Protein AF-0000000067431151 (afdb_homodimer)

pLDDT: mean 71.44, std 27.82, range [22.16, 98.06]

Secondary structure (DSSP, 8-state):
----------------------------------------GGG------S---TTEEEEEETTEEEEEE--SSSTTPPP-TTPEEE--GGGG-S-TTS--PPP---GGG-SHHHHHHT-S-GGGSHHHHS---GGG-SSHHHHHHHHHT--EETTTEEPPPHHHHHHHHS-EE-TTT--EE--SSS-SS-HHHHHHHHHHHHHHHHHHHHHHTT--HHHHHHHHHHHHTT--HHHHHHHHHHHHHHHHHTS------------------/---------------------------------PPP----GGG------TT--TTEEEEEETTEEEEEE--SSSTTPPP-TTPEEE--GGGG-S-TTS--PPP---GGG-SHHHHHHH-S-GGGSHHHHS---GGG-SSHHHHHHHHHT--EETTTEEPPPHHHHHHHHS-EE-TTT--EE--SSS-SS-HHHHHHHHHHHHHHHHHHHHHHTT--HHHHHHHHHHHHTT--HHHHHHHHHHHHHHHHHTS------------------

Solvent-accessible surface area (backbone atoms only — not comparable to full-atom values): 32347 Å² total; per-residue (Å²): 136,86,78,80,81,78,78,81,77,80,80,80,76,80,78,78,80,76,74,80,72,76,73,68,81,76,69,79,75,72,74,71,74,70,69,76,82,77,76,69,76,66,78,66,64,78,72,84,67,74,75,50,26,94,40,56,44,80,44,79,52,99,90,40,83,41,39,28,38,52,62,46,71,56,97,78,46,61,78,27,67,74,13,34,50,44,55,59,33,58,21,50,36,85,65,73,86,49,88,64,45,45,67,82,74,44,79,91,47,70,43,67,70,54,50,55,71,50,52,65,35,49,66,50,36,33,88,62,63,48,80,66,54,58,74,74,39,89,47,54,62,55,51,48,32,30,36,72,65,20,41,67,40,89,92,58,10,20,34,67,24,43,51,60,53,40,48,58,32,33,63,30,47,15,72,85,74,66,49,66,44,74,34,51,28,53,63,82,89,34,66,66,58,45,49,37,49,51,59,52,48,53,53,52,51,52,36,52,49,36,32,58,52,40,38,29,52,69,52,27,37,46,55,53,44,65,70,30,71,89,48,52,49,56,53,37,52,54,54,54,52,53,50,49,51,51,56,64,60,56,54,64,75,67,75,74,73,71,68,74,76,76,74,77,77,69,77,77,128,139,82,80,78,80,77,79,79,79,78,82,80,76,80,78,77,83,76,75,81,75,77,74,71,81,75,70,80,75,73,75,73,75,70,71,76,80,78,77,72,77,68,78,67,64,77,70,83,67,75,76,49,24,94,40,58,44,80,44,79,53,96,91,39,82,41,39,26,38,52,63,45,71,57,97,78,44,62,79,27,64,75,14,36,50,45,54,60,32,61,22,50,35,87,66,75,85,50,86,65,47,45,68,80,75,46,80,90,46,72,44,68,69,55,51,56,71,50,52,65,35,48,66,49,36,32,88,62,62,48,79,67,53,58,73,74,37,90,45,57,62,54,51,48,32,30,36,72,65,20,40,67,40,89,92,60,11,18,34,68,23,44,52,59,51,39,47,58,34,32,62,29,45,16,72,84,75,66,49,65,44,74,35,50,29,52,63,84,90,36,65,68,58,44,50,38,49,51,58,50,48,53,53,52,51,51,36,53,50,36,31,57,52,39,36,29,53,67,52,26,39,46,56,54,44,65,71,29,72,88,50,52,49,56,53,37,52,53,56,53,52,52,51,50,52,53,56,64,60,57,55,65,77,70,74,73,72,72,69,74,77,74,73,76,74,72,75,75,125

Structure (mmCIF, N/CA/C/O backbone):
data_AF-0000000067431151-model_v1
#
loop_
_entity.id
_entity.type
_entity.pdbx_description
1 polymer 'Predicted protein'
#
loop_
_atom_site.group_PDB
_atom_site.id
_atom_site.type_symbol
_atom_site.label_atom_id
_atom_site.label_alt_id
_atom_site.label_comp_id
_atom_site.label_asym_id
_atom_site.label_entity_id
_atom_site.label_seq_id
_atom_site.pdbx_PDB_ins_code
_atom_site.Cartn_x
_atom_site.Cartn_y
_atom_site.Cartn_z
_atom_site.occupancy
_atom_site.B_iso_or_equiv
_atom_site.auth_seq_id
_atom_site.auth_comp_id
_atom_site.auth_asym_id
_atom_site.auth_atom_id
_atom_site.pdbx_PDB_model_num
ATOM 1 N N . MET A 1 1 ? 12.695 25.078 94.688 1 26.22 1 MET A N 1
ATOM 2 C CA . MET A 1 1 ? 12.359 23.672 94.438 1 26.22 1 MET A CA 1
ATOM 3 C C . MET A 1 1 ? 10.891 23.516 94.062 1 26.22 1 MET A C 1
ATOM 5 O O . MET A 1 1 ? 10.289 22.469 94.312 1 26.22 1 MET A O 1
ATOM 9 N N . GLU A 1 2 ? 10.258 24.688 93.625 1 28.89 2 GLU A N 1
ATOM 10 C CA . GLU A 1 2 ? 8.82 24.875 93.438 1 28.89 2 GLU A CA 1
ATOM 11 C C . GLU A 1 2 ? 8.281 23.969 92.312 1 28.89 2 GLU A C 1
ATOM 13 O O . GLU A 1 2 ? 8.836 23.922 91.25 1 28.89 2 GLU A O 1
ATOM 18 N N . THR A 1 3 ? 7.426 22.953 92.688 1 30.06 3 THR A N 1
ATOM 19 C CA . THR A 1 3 ? 6.781 21.719 92.25 1 30.06 3 THR A CA 1
ATOM 20 C C . THR A 1 3 ? 5.727 22.016 91.188 1 30.06 3 THR A C 1
ATOM 22 O O . THR A 1 3 ? 4.715 22.672 91.5 1 30.06 3 THR A O 1
ATOM 25 N N . MET A 1 4 ? 6.105 22.344 89.875 1 29.23 4 MET A N 1
ATOM 26 C CA . MET A 1 4 ? 5.332 22.797 88.75 1 29.23 4 MET A CA 1
ATOM 27 C C . MET A 1 4 ? 4.246 21.797 88.375 1 29.23 4 MET A C 1
ATOM 29 O O . MET A 1 4 ? 4.539 20.625 88.125 1 29.23 4 MET A O 1
ATOM 33 N N . VAL A 1 5 ? 3.021 21.922 88.938 1 28.22 5 VAL A N 1
ATOM 34 C CA . VAL A 1 5 ? 1.834 21.078 89 1 28.22 5 VAL A CA 1
ATOM 35 C C . VAL A 1 5 ? 1.3 20.828 87.625 1 28.22 5 VAL A C 1
ATOM 37 O O . VAL A 1 5 ? 1.052 21.766 86.812 1 28.22 5 VAL A O 1
ATOM 40 N N . ALA A 1 6 ? 1.627 19.656 86.938 1 29.92 6 ALA A N 1
ATOM 41 C CA . ALA A 1 6 ? 1.459 19.062 85.562 1 29.92 6 ALA A CA 1
ATOM 42 C C . ALA A 1 6 ? -0.015 18.812 85.312 1 29.92 6 ALA A C 1
ATOM 44 O O . ALA A 1 6 ? -0.666 18 85.938 1 29.92 6 ALA A O 1
ATOM 45 N N . SER A 1 7 ? -0.751 19.922 85 1 25.47 7 SER A N 1
ATOM 46 C CA . SER A 1 7 ? -2.205 19.859 84.875 1 25.47 7 SER A CA 1
ATOM 47 C C . SER A 1 7 ? -2.646 18.797 83.875 1 25.47 7 SER A C 1
ATOM 49 O O . SER A 1 7 ? -2.09 18.703 82.812 1 25.47 7 SER A O 1
ATOM 51 N N . VAL A 1 8 ? -3.283 17.734 84.375 1 28.09 8 VAL A N 1
ATOM 52 C CA . VAL A 1 8 ? -3.793 16.453 83.938 1 28.09 8 VAL A CA 1
ATOM 53 C C . VAL A 1 8 ? -4.879 16.641 82.875 1 28.09 8 VAL A C 1
ATOM 55 O O . VAL A 1 8 ? -5.875 17.328 83.125 1 28.09 8 VAL A O 1
ATOM 58 N N . GLY A 1 9 ? -4.504 16.766 81.5 1 25.7 9 GLY A N 1
ATOM 59 C CA . GLY A 1 9 ? -5.25 17.047 80.312 1 25.7 9 GLY A CA 1
ATOM 60 C C . GLY A 1 9 ? -6.461 16.141 80.125 1 25.7 9 GLY A C 1
ATOM 61 O O . GLY A 1 9 ? -6.469 15 80.562 1 25.7 9 GLY A O 1
ATOM 62 N N . THR A 1 10 ? -7.668 16.719 80.125 1 27.75 10 THR A N 1
ATOM 63 C CA . THR A 1 10 ? -9.039 16.234 80.188 1 27.75 10 THR A CA 1
ATOM 64 C C . THR A 1 10 ? -9.305 15.242 79.062 1 27.75 10 THR A C 1
ATOM 66 O O . THR A 1 10 ? -8.891 15.477 77.875 1 27.75 10 THR A O 1
ATOM 69 N N . PRO A 1 11 ? -9.773 13.984 79.312 1 26.98 11 PRO A N 1
ATOM 70 C CA . PRO A 1 11 ? -9.977 12.773 78.5 1 26.98 11 PRO A CA 1
ATOM 71 C C . PRO A 1 11 ? -11.062 12.953 77.438 1 26.98 11 PRO A C 1
ATOM 73 O O . PRO A 1 11 ? -12.117 13.539 77.75 1 26.98 11 PRO A O 1
ATOM 76 N N . LEU A 1 12 ? -10.734 13.328 76.188 1 26.97 12 LEU A N 1
ATOM 77 C CA . LEU A 1 12 ? -11.578 13.602 75.062 1 26.97 12 LEU A CA 1
ATOM 78 C C . LEU A 1 12 ? -12.602 12.484 74.812 1 26.97 12 LEU A C 1
ATOM 80 O O . LEU A 1 12 ? -12.234 11.305 74.75 1 26.97 12 LEU A O 1
ATOM 84 N N . HIS A 1 13 ? -13.844 12.727 75.188 1 23.73 13 HIS A N 1
ATOM 85 C CA . HIS A 1 13 ? -15.039 11.891 75.188 1 23.73 13 HIS A CA 1
ATOM 86 C C . HIS A 1 13 ? -15.258 11.266 73.812 1 23.73 13 HIS A C 1
ATOM 88 O O . HIS A 1 13 ? -15.125 11.938 72.812 1 23.73 13 HIS A O 1
ATOM 94 N N . ALA A 1 14 ? -15.188 9.93 73.75 1 24.91 14 ALA A N 1
ATOM 95 C CA . ALA A 1 14 ? -15.328 8.945 72.625 1 24.91 14 ALA A CA 1
ATOM 96 C C . ALA A 1 14 ? -16.703 9.039 72 1 24.91 14 ALA A C 1
ATOM 98 O O . ALA A 1 14 ? -17.719 8.773 72.625 1 24.91 14 ALA A O 1
ATOM 99 N N . ALA A 1 15 ? -16.922 10.125 71.188 1 24.09 15 ALA A N 1
ATOM 100 C CA . ALA A 1 15 ? -18.203 10.344 70.5 1 24.09 15 ALA A CA 1
ATOM 101 C C . ALA A 1 15 ? -18.75 9.039 69.938 1 24.09 15 ALA A C 1
ATOM 103 O O . ALA A 1 15 ? -17.984 8.211 69.438 1 24.09 15 ALA A O 1
ATOM 104 N N . THR A 1 16 ? -19.875 8.688 70.375 1 23.48 16 THR A N 1
ATOM 105 C CA . THR A 1 16 ? -20.766 7.551 70.188 1 23.48 16 THR A CA 1
ATOM 106 C C . THR A 1 16 ? -21.016 7.305 68.688 1 23.48 16 THR A C 1
ATOM 108 O O . THR A 1 16 ? -21.234 8.25 67.938 1 23.48 16 THR A O 1
ATOM 111 N N . ALA A 1 17 ? -20.672 6.113 68.188 1 25.17 17 ALA A N 1
ATOM 112 C CA . ALA A 1 17 ? -20.672 5.453 66.875 1 25.17 17 ALA A CA 1
ATOM 113 C C . ALA A 1 17 ? -22.062 5.438 66.25 1 25.17 17 ALA A C 1
ATOM 115 O O . ALA A 1 17 ? -22.984 4.832 66.812 1 25.17 17 ALA A O 1
ATOM 116 N N . ALA A 1 18 ? -22.484 6.609 65.688 1 26.62 18 ALA A N 1
ATOM 117 C CA . ALA A 1 18 ? -23.812 6.719 65.125 1 26.62 18 ALA A CA 1
ATOM 118 C C . ALA A 1 18 ? -24.125 5.516 64.25 1 26.62 18 ALA A C 1
ATOM 120 O O . ALA A 1 18 ? -23.219 4.887 63.688 1 26.62 18 ALA A O 1
ATOM 121 N N . SER A 1 19 ? -25.281 4.965 64.438 1 27.27 19 SER A N 1
ATOM 122 C CA . SER A 1 19 ? -25.938 3.764 63.906 1 27.27 19 SER A CA 1
ATOM 123 C C . SER A 1 19 ? -26 3.762 62.406 1 27.27 19 SER A C 1
ATOM 125 O O . SER A 1 19 ? -26.219 4.805 61.781 1 27.27 19 SER A O 1
ATOM 127 N N . PRO A 1 20 ? -25.391 2.764 61.688 1 26.58 20 PRO A N 1
ATOM 128 C CA . PRO A 1 20 ? -25.25 2.629 60.25 1 26.58 20 PRO A CA 1
ATOM 129 C C . PRO A 1 20 ? -26.594 2.699 59.531 1 26.58 20 PRO A C 1
ATOM 131 O O . PRO A 1 20 ? -27.531 1.971 59.875 1 26.58 20 PRO A O 1
ATOM 134 N N . SER A 1 21 ? -27.031 3.965 59.25 1 27.61 21 SER A N 1
ATOM 135 C CA . SER A 1 21 ? -28.297 4.145 58.562 1 27.61 21 SER A CA 1
ATOM 136 C C . SER A 1 21 ? -28.438 3.154 57.406 1 27.61 21 SER A C 1
ATOM 138 O O . SER A 1 21 ? -27.5 2.961 56.625 1 27.61 21 SER A O 1
ATOM 140 N N . GLN A 1 22 ? -29.328 2.221 57.594 1 26.06 22 GLN A N 1
ATOM 141 C CA . GLN A 1 22 ? -29.688 1.165 56.656 1 26.06 22 GLN A CA 1
ATOM 142 C C . GLN A 1 22 ? -30.047 1.742 55.281 1 26.06 22 GLN A C 1
ATOM 144 O O . GLN A 1 22 ? -30.984 2.537 55.156 1 26.06 22 GLN A O 1
ATOM 149 N N . ILE A 1 23 ? -29.031 2.164 54.5 1 33.19 23 ILE A N 1
ATOM 150 C CA . ILE A 1 23 ? -29.312 2.713 53.188 1 33.19 23 ILE A CA 1
ATOM 151 C C . ILE A 1 23 ? -30.281 1.796 52.438 1 33.19 23 ILE A C 1
ATOM 153 O O . ILE A 1 23 ? -30.047 0.588 52.344 1 33.19 23 ILE A O 1
ATOM 157 N N . PRO A 1 24 ? -31.547 2.213 52.406 1 35.16 24 PRO A N 1
ATOM 158 C CA . PRO A 1 24 ? -32.562 1.38 51.75 1 35.16 24 PRO A CA 1
ATOM 159 C C . PRO A 1 24 ? -32.125 0.848 50.406 1 35.16 24 PRO A C 1
ATOM 161 O O . PRO A 1 24 ? -31.25 1.434 49.75 1 35.16 24 PRO A O 1
ATOM 164 N N . PRO A 1 25 ? -32.469 -0.456 50.125 1 29.19 25 PRO A N 1
ATOM 165 C CA . PRO A 1 25 ? -32.031 -1.139 48.906 1 29.19 25 PRO A CA 1
ATOM 166 C C . PRO A 1 25 ? -32.375 -0.359 47.656 1 29.19 25 PRO A C 1
ATOM 168 O O . PRO A 1 25 ? -33.469 0.174 47.531 1 29.19 25 PRO A O 1
ATOM 171 N N . THR A 1 26 ? -31.406 0.464 47.188 1 30.34 26 THR A N 1
ATOM 172 C CA . THR A 1 26 ? -31.594 1.224 45.969 1 30.34 26 THR A CA 1
ATOM 173 C C . THR A 1 26 ? -32.281 0.369 44.906 1 30.34 26 THR A C 1
ATOM 175 O O . THR A 1 26 ? -31.875 -0.762 44.656 1 30.34 26 THR A O 1
ATOM 178 N N . SER A 1 27 ? -33.562 0.609 44.688 1 30.95 27 SER A N 1
ATOM 179 C CA . SER A 1 27 ? -34.438 -0.011 43.688 1 30.95 27 SER A CA 1
ATOM 180 C C . SER A 1 27 ? -33.719 -0.157 42.344 1 30.95 27 SER A C 1
ATOM 182 O O . SER A 1 27 ? -32.906 0.703 41.969 1 30.95 27 SER A O 1
ATOM 184 N N . PRO A 1 28 ? -33.75 -1.389 41.781 1 28.72 28 PRO A N 1
ATOM 185 C CA . PRO A 1 28 ? -33.031 -1.667 40.531 1 28.72 28 PRO A CA 1
ATOM 186 C C . PRO A 1 28 ? -33.344 -0.681 39.406 1 28.72 28 PRO A C 1
ATOM 188 O O . PRO A 1 28 ? -34.531 -0.476 39.094 1 28.72 28 PRO A O 1
ATOM 191 N N . LEU A 1 29 ? -32.688 0.452 39.375 1 30.94 29 LEU A N 1
ATOM 192 C CA . LEU A 1 29 ? -32.938 1.376 38.281 1 30.94 29 LEU A CA 1
ATOM 193 C C . LEU A 1 29 ? -33.125 0.62 36.969 1 30.94 29 LEU A C 1
ATOM 195 O O . LEU A 1 29 ? -32.25 -0.147 36.562 1 30.94 29 LEU A O 1
ATOM 199 N N . GLN A 1 30 ? -34.344 0.271 36.719 1 27.27 30 GLN A N 1
ATOM 200 C CA . GLN A 1 30 ? -34.719 -0.326 35.438 1 27.27 30 GLN A CA 1
ATOM 201 C C . GLN A 1 30 ? -34.094 0.435 34.25 1 27.27 30 GLN A C 1
ATOM 203 O O . GLN A 1 30 ? -34.344 1.63 34.094 1 27.27 30 GLN A O 1
ATOM 208 N N . SER A 1 31 ? -32.906 0.108 33.938 1 26.45 31 SER A N 1
ATOM 209 C CA . SER A 1 31 ? -32.188 0.686 32.781 1 26.45 31 SER A CA 1
ATOM 210 C C . SER A 1 31 ? -33.125 0.792 31.562 1 26.45 31 SER A C 1
ATOM 212 O O . SER A 1 31 ? -33.625 -0.22 31.062 1 26.45 31 SER A O 1
ATOM 214 N N . VAL A 1 32 ? -34 1.75 31.625 1 29.14 32 VAL A N 1
ATOM 215 C CA . VAL A 1 32 ? -34.812 1.988 30.438 1 29.14 32 VAL A CA 1
ATOM 216 C C . VAL A 1 32 ? -33.906 1.954 29.188 1 29.14 32 VAL A C 1
ATOM 218 O O . VAL A 1 32 ? -32.969 2.762 29.062 1 29.14 32 VAL A O 1
ATOM 221 N N . ILE A 1 33 ? -33.719 0.848 28.672 1 30.62 33 ILE A N 1
ATOM 222 C CA . ILE A 1 33 ? -33.125 0.686 27.344 1 30.62 33 ILE A CA 1
ATOM 223 C C . ILE A 1 33 ? -33.781 1.665 26.359 1 30.62 33 ILE A C 1
ATOM 225 O O . ILE A 1 33 ? -34.969 1.575 26.094 1 30.62 33 ILE A O 1
ATOM 229 N N . LEU A 1 34 ? -33.312 2.922 26.453 1 31 34 LEU A N 1
ATOM 230 C CA . LEU A 1 34 ? -33.812 3.848 25.453 1 31 34 LEU A CA 1
ATOM 231 C C . LEU A 1 34 ? -33.781 3.219 24.062 1 31 34 LEU A C 1
ATOM 233 O O . LEU A 1 34 ? -32.812 2.559 23.703 1 31 34 LEU A O 1
ATOM 237 N N . PRO A 1 35 ? -34.906 3.053 23.453 1 30.66 35 PRO A N 1
ATOM 238 C CA . PRO A 1 35 ? -34.906 2.482 22.109 1 30.66 35 PRO A CA 1
ATOM 239 C C . PRO A 1 35 ? -33.938 3.174 21.172 1 30.66 35 PRO A C 1
ATOM 241 O O . PRO A 1 35 ? -33.594 4.336 21.391 1 30.66 35 PRO A O 1
ATOM 244 N N . PRO A 1 36 ? -33.188 2.439 20.422 1 28.39 36 PRO A N 1
ATOM 245 C CA . PRO A 1 36 ? -32.219 3.072 19.516 1 28.39 36 PRO A CA 1
ATOM 246 C C . PRO A 1 36 ? -32.844 4.199 18.703 1 28.39 36 PRO A C 1
ATOM 248 O O . PRO A 1 36 ? -34.031 4.172 18.406 1 28.39 36 PRO A O 1
ATOM 251 N N . PRO A 1 37 ? -32.375 5.375 18.766 1 28.38 37 PRO A N 1
ATOM 252 C CA . PRO A 1 37 ? -33.031 6.438 18.016 1 28.38 37 PRO A CA 1
ATOM 253 C C . PRO A 1 37 ? -33.406 6.012 16.594 1 28.38 37 PRO A C 1
ATOM 255 O O . PRO A 1 37 ? -32.656 5.293 15.945 1 28.38 37 PRO A O 1
ATOM 258 N N . VAL A 1 38 ? -34.625 6.008 16.234 1 30.62 38 VAL A N 1
ATOM 259 C CA . VAL A 1 38 ? -35.156 5.836 14.891 1 30.62 38 VAL A CA 1
ATOM 260 C C . VAL A 1 38 ? -34.594 6.906 13.961 1 30.62 38 VAL A C 1
ATOM 262 O O . VAL A 1 38 ? -34.844 8.102 14.156 1 30.62 38 VAL A O 1
ATOM 265 N N . VAL A 1 39 ? -33.531 6.688 13.391 1 28.38 39 VAL A N 1
ATOM 266 C CA . VAL A 1 39 ? -33 7.586 12.359 1 28.38 39 VAL A CA 1
ATOM 267 C C . VAL A 1 39 ? -34.094 7.855 11.328 1 28.38 39 VAL A C 1
ATOM 269 O O . VAL A 1 39 ? -34.688 6.922 10.766 1 28.38 39 VAL A O 1
ATOM 272 N N . ASP A 1 40 ? -34.688 8.961 11.383 1 26.69 40 ASP A N 1
ATOM 273 C CA . ASP A 1 40 ? -35.719 9.43 10.461 1 26.69 40 ASP A CA 1
ATOM 274 C C . ASP A 1 40 ? -35.219 9.32 9.008 1 26.69 40 ASP A C 1
ATOM 276 O O . ASP A 1 40 ? -34.156 9.789 8.664 1 26.69 40 ASP A O 1
ATOM 280 N N . PRO A 1 41 ? -35.781 8.43 8.195 1 28.55 41 PRO A N 1
ATOM 281 C CA . PRO A 1 41 ? -35.531 8.281 6.758 1 28.55 41 PRO A CA 1
ATOM 282 C C . PRO A 1 41 ? -35.656 9.602 6.004 1 28.55 41 PRO A C 1
ATOM 284 O O . PRO A 1 41 ? -35.344 9.664 4.809 1 28.55 41 PRO A O 1
ATOM 287 N N . GLU A 1 42 ? -36.375 10.523 6.48 1 29.81 42 GLU A N 1
ATOM 288 C CA . GLU A 1 42 ? -36.719 11.688 5.668 1 29.81 42 GLU A CA 1
ATOM 289 C C . GLU A 1 42 ? -35.5 12.531 5.355 1 29.81 42 GLU A C 1
ATOM 291 O O . GLU A 1 42 ? -35.469 13.297 4.387 1 29.81 42 GLU A O 1
ATOM 296 N N . LEU A 1 43 ? -34.719 12.797 6.309 1 27.92 43 LEU A N 1
ATOM 297 C CA . LEU A 1 43 ? -33.781 13.883 6.059 1 27.92 43 LEU A CA 1
ATOM 298 C C . LEU A 1 43 ? -32.688 13.453 5.07 1 27.92 43 LEU A C 1
ATOM 300 O O . LEU A 1 43 ? -31.719 14.172 4.867 1 27.92 43 LEU A O 1
ATOM 304 N N . LEU A 1 44 ? -32.656 12.148 4.727 1 28.98 44 LEU A N 1
ATOM 305 C CA . LEU A 1 44 ? -31.797 11.875 3.592 1 28.98 44 LEU A CA 1
ATOM 306 C C . LEU A 1 44 ? -32.344 12.523 2.322 1 28.98 44 LEU A C 1
ATOM 308 O O . LEU A 1 44 ? -33.156 11.938 1.629 1 28.98 44 LEU A O 1
ATOM 312 N N . SER A 1 45 ? -32.625 13.75 2.393 1 25.61 45 SER A N 1
ATOM 313 C CA . SER A 1 45 ? -32.938 14.367 1.108 1 25.61 45 SER A CA 1
ATOM 314 C C . SER A 1 45 ? -31.875 14.023 0.061 1 25.61 45 SER A C 1
ATOM 316 O O . SER A 1 45 ? -30.703 14.367 0.223 1 25.61 45 SER A O 1
ATOM 318 N N . VAL A 1 46 ? -32.156 13.047 -0.753 1 29.19 46 VAL A N 1
ATOM 319 C CA . VAL A 1 46 ? -31.594 12.844 -2.086 1 29.19 46 VAL A CA 1
ATOM 320 C C . VAL A 1 46 ? -31.641 14.148 -2.873 1 29.19 46 VAL A C 1
ATOM 322 O O . VAL A 1 46 ? -32.688 14.508 -3.432 1 29.19 46 VAL A O 1
ATOM 325 N N . HIS A 1 47 ? -31.266 15.281 -2.367 1 27.3 47 HIS A N 1
ATOM 326 C CA . HIS A 1 47 ? -31.234 16.391 -3.324 1 27.3 47 HIS A CA 1
ATOM 327 C C . HIS A 1 47 ? -30.562 15.969 -4.629 1 27.3 47 HIS A C 1
ATOM 329 O O . HIS A 1 47 ? -29.562 15.234 -4.617 1 27.3 47 HIS A O 1
ATOM 335 N N . SER A 1 48 ? -31.266 16.047 -5.863 1 28.41 48 SER A N 1
ATOM 336 C CA . SER A 1 48 ? -31.047 15.891 -7.297 1 28.41 48 SER A CA 1
ATOM 337 C C . SER A 1 48 ? -29.766 16.594 -7.734 1 28.41 48 SER A C 1
ATOM 339 O O . SER A 1 48 ? -29.625 16.969 -8.898 1 28.41 48 SER A O 1
ATOM 341 N N . GLN A 1 49 ? -29.047 17.312 -6.961 1 29.77 49 GLN A N 1
ATOM 342 C CA . GLN A 1 49 ? -28.078 18.203 -7.602 1 29.77 49 GLN A CA 1
ATOM 343 C C . GLN A 1 49 ? -27.172 17.438 -8.555 1 29.77 49 GLN A C 1
ATOM 345 O O . GLN A 1 49 ? -27.094 16.203 -8.492 1 29.77 49 GLN A O 1
ATOM 350 N N . GLY A 1 50 ? -26.031 18.125 -9.195 1 31.5 50 GLY A N 1
ATOM 351 C CA . GLY A 1 50 ? -25.188 17.766 -10.32 1 31.5 50 GLY A CA 1
ATOM 352 C C . GLY A 1 50 ? -24.656 16.344 -10.242 1 31.5 50 GLY A C 1
ATOM 353 O O . GLY A 1 50 ? -24.734 15.703 -9.188 1 31.5 50 GLY A O 1
ATOM 354 N N . ALA A 1 51 ? -24.406 15.602 -11.422 1 33.53 51 ALA A N 1
ATOM 355 C CA . ALA A 1 51 ? -24.094 14.188 -11.633 1 33.53 51 ALA A CA 1
ATOM 356 C C . ALA A 1 51 ? -23.078 13.695 -10.609 1 33.53 51 ALA A C 1
ATOM 358 O O . ALA A 1 51 ? -21.875 13.93 -10.773 1 33.53 51 ALA A O 1
ATOM 359 N N . VAL A 1 52 ? -23.156 13.984 -9.359 1 42.94 52 VAL A N 1
ATOM 360 C CA . VAL A 1 52 ? -22.344 13.367 -8.312 1 42.94 52 VAL A CA 1
ATOM 361 C C . VAL A 1 52 ? -22.234 11.859 -8.57 1 42.94 52 VAL A C 1
ATOM 363 O O . VAL A 1 52 ? -23.219 11.219 -8.938 1 42.94 52 VAL A O 1
ATOM 366 N N . SER A 1 53 ? -21.062 11.414 -8.961 1 54.22 53 SER A N 1
ATOM 367 C CA . SER A 1 53 ? -20.875 9.969 -9.016 1 54.22 53 SER A CA 1
ATOM 368 C C . SER A 1 53 ? -21.688 9.258 -7.934 1 54.22 53 SER A C 1
ATOM 370 O O . SER A 1 53 ? -21.719 9.703 -6.785 1 54.22 53 SER A O 1
ATOM 372 N N . ARG A 1 54 ? -22.781 8.641 -8.344 1 60.25 54 ARG A N 1
ATOM 373 C CA . ARG A 1 54 ? -23.75 7.898 -7.543 1 60.25 54 ARG A CA 1
ATOM 374 C C . ARG A 1 54 ? -23.078 7.254 -6.336 1 60.25 54 ARG A C 1
ATOM 376 O O . ARG A 1 54 ? -23.734 6.934 -5.348 1 60.25 54 ARG A O 1
ATOM 383 N N . TYR A 1 55 ? -21.719 7.48 -6.328 1 75.44 55 TYR A N 1
ATOM 384 C CA . TYR A 1 55 ? -21.125 6.715 -5.246 1 75.44 55 TYR A CA 1
ATOM 385 C C . TYR A 1 55 ? -20.375 7.629 -4.277 1 75.44 55 TYR A C 1
ATOM 387 O O . TYR A 1 55 ? -19.875 7.176 -3.25 1 75.44 55 TYR A O 1
ATOM 395 N N . VAL A 1 56 ? -20.5 9.039 -4.578 1 84.94 56 VAL A N 1
ATOM 396 C CA . VAL A 1 56 ? -19.766 9.93 -3.695 1 84.94 56 VAL A CA 1
ATOM 397 C C . VAL A 1 56 ? -20.719 10.602 -2.711 1 84.94 56 VAL A C 1
ATOM 399 O O . VAL A 1 56 ? -21.719 11.18 -3.115 1 84.94 56 VAL A O 1
ATOM 402 N N . VAL A 1 57 ? -20.391 10.555 -1.408 1 87.06 57 VAL A N 1
ATOM 403 C CA . VAL A 1 57 ? -21.219 11.148 -0.369 1 87.06 57 VAL A CA 1
ATOM 404 C C . VAL A 1 57 ? -20.391 12.117 0.465 1 87.06 57 VAL A C 1
ATOM 406 O O . VAL A 1 57 ? -19.172 11.969 0.568 1 87.06 57 VAL A O 1
ATOM 409 N N . SER A 1 58 ? -21.078 13.117 1.01 1 88.88 58 SER A N 1
ATOM 410 C CA . SER A 1 58 ? -20.453 14.023 1.965 1 88.88 58 SER A CA 1
ATOM 411 C C . SER A 1 58 ? -20.688 13.57 3.4 1 88.88 58 SER A C 1
ATOM 413 O O . SER A 1 58 ? -21.812 13.258 3.779 1 88.88 58 SER A O 1
ATOM 415 N N . VAL A 1 59 ? -19.625 13.477 4.117 1 89.56 59 VAL A N 1
ATOM 416 C CA . VAL A 1 59 ? -19.703 13.031 5.504 1 89.56 59 VAL A CA 1
ATOM 417 C C . VAL A 1 59 ? -19.094 14.094 6.418 1 89.56 59 VAL A C 1
ATOM 419 O O . VAL A 1 59 ? -18 14.594 6.152 1 89.56 59 VAL A O 1
ATOM 422 N N . ASN A 1 60 ? -19.844 14.453 7.438 1 92 60 ASN A N 1
ATOM 423 C CA . ASN A 1 60 ? -19.297 15.32 8.477 1 92 60 ASN A CA 1
ATOM 424 C C . ASN A 1 60 ? -18.812 14.516 9.68 1 92 60 ASN A C 1
ATOM 426 O O . ASN A 1 60 ? -19.562 13.711 10.234 1 92 60 ASN A O 1
ATOM 430 N N . HIS A 1 61 ? -17.594 14.641 9.961 1 90.88 61 HIS A N 1
ATOM 431 C CA . HIS A 1 61 ? -16.984 13.906 11.07 1 90.88 61 HIS A CA 1
ATOM 432 C C . HIS A 1 61 ? -16.078 14.805 11.906 1 90.88 61 HIS A C 1
ATOM 434 O O . HIS A 1 61 ? -15.117 15.367 11.383 1 90.88 61 HIS A O 1
ATOM 440 N N . LYS A 1 62 ? -16.359 14.938 13.18 1 90.38 62 LYS A N 1
ATOM 441 C CA . LYS A 1 62 ? -15.578 15.703 14.148 1 90.38 62 LYS A CA 1
ATOM 442 C C . LYS A 1 62 ? -15.273 17.109 13.617 1 90.38 62 LYS A C 1
ATOM 444 O O . LYS A 1 62 ? -14.133 17.562 13.688 1 90.38 62 LYS A O 1
ATOM 449 N N . GLY A 1 63 ? -16.203 17.719 12.93 1 89.94 63 GLY A N 1
ATOM 450 C CA . GLY A 1 63 ? -16.109 19.109 12.508 1 89.94 63 GLY A CA 1
ATOM 451 C C . GLY A 1 63 ? -15.5 19.266 11.125 1 89.94 63 GLY A C 1
ATOM 452 O O . GLY A 1 63 ? -15.359 20.391 10.633 1 89.94 63 GLY A O 1
ATOM 453 N N . SER A 1 64 ? -15.133 18.234 10.547 1 91.12 64 SER A N 1
ATOM 454 C CA . SER A 1 64 ? -14.555 18.281 9.211 1 91.12 64 SER A CA 1
ATOM 455 C C . SER A 1 64 ? -15.492 17.641 8.18 1 91.12 64 SER A C 1
ATOM 457 O O . SER A 1 64 ? -16.172 16.672 8.484 1 91.12 64 SER A O 1
ATOM 459 N N . LYS A 1 65 ? -15.469 18.234 7.008 1 93.38 65 LYS A N 1
ATOM 460 C CA . LYS A 1 65 ? -16.25 17.688 5.91 1 93.38 65 LYS A CA 1
ATOM 461 C C . LYS A 1 65 ? -15.391 16.812 4.996 1 93.38 65 LYS A C 1
ATOM 463 O O . LYS A 1 65 ? -14.32 17.25 4.559 1 93.38 65 LYS A O 1
ATOM 468 N N . TYR A 1 66 ? -15.945 15.578 4.754 1 93.88 66 TYR A N 1
ATOM 469 C CA . TYR A 1 66 ? -15.242 14.648 3.875 1 93.88 66 TYR A CA 1
ATOM 470 C C . TYR A 1 66 ? -16.109 14.273 2.674 1 93.88 66 TYR A C 1
ATOM 472 O O . TYR A 1 66 ? -17.328 14.211 2.777 1 93.88 66 TYR A O 1
ATOM 480 N N . HIS A 1 67 ? -15.445 14.07 1.567 1 93.31 67 HIS A N 1
ATOM 481 C CA . HIS A 1 67 ? -16.047 13.414 0.417 1 93.31 67 HIS A CA 1
ATOM 482 C C . HIS A 1 67 ? -15.594 11.961 0.302 1 93.31 67 HIS A C 1
ATOM 484 O O . HIS A 1 67 ? -14.398 11.68 0.3 1 93.31 67 HIS A O 1
ATOM 490 N N . VAL A 1 68 ? -16.641 11.062 0.256 1 91.56 68 VAL A N 1
ATOM 491 C CA . VAL A 1 68 ? -16.297 9.648 0.381 1 91.56 68 VAL A CA 1
ATOM 492 C C . VAL A 1 68 ? -16.922 8.859 -0.767 1 91.56 68 VAL A C 1
ATOM 494 O O . VAL A 1 68 ? -18.109 9.008 -1.053 1 91.56 68 VAL A O 1
ATOM 497 N N . LEU A 1 69 ? -16.047 8.141 -1.449 1 88.5 69 LEU A N 1
ATOM 498 C CA . LEU A 1 69 ? -16.547 7.164 -2.408 1 88.5 69 LEU A CA 1
ATOM 499 C C . LEU A 1 69 ? -16.938 5.867 -1.709 1 88.5 69 LEU A C 1
ATOM 501 O O . LEU A 1 69 ? -16.062 5.129 -1.238 1 88.5 69 LEU A O 1
ATOM 505 N N . GLN A 1 70 ? -18.156 5.621 -1.737 1 82.31 70 GLN A N 1
ATOM 506 C CA . GLN A 1 70 ? -18.641 4.41 -1.083 1 82.31 70 GLN A CA 1
ATOM 507 C C . GLN A 1 70 ? -18.5 3.199 -1.999 1 82.31 70 GLN A C 1
ATOM 509 O O . GLN A 1 70 ? -18.953 3.227 -3.146 1 82.31 70 GLN A O 1
ATOM 514 N N . LEU A 1 71 ? -17.969 2.172 -1.456 1 75.62 71 LEU A N 1
ATOM 515 C CA . LEU A 1 71 ? -17.656 1.007 -2.273 1 75.62 71 LEU A CA 1
ATOM 516 C C . LEU A 1 71 ? -18.766 -0.042 -2.178 1 75.62 71 LEU A C 1
ATOM 518 O O . LEU A 1 71 ? -18.844 -0.939 -3.02 1 75.62 71 LEU A O 1
ATOM 522 N N . SER A 1 72 ? -19.453 -0.082 -1.101 1 67.19 72 SER A N 1
ATOM 523 C CA . SER A 1 72 ? -20.562 -1.016 -1.002 1 67.19 72 SER A CA 1
ATOM 524 C C . SER A 1 72 ? -21.703 -0.606 -1.923 1 67.19 72 SER A C 1
ATOM 526 O O . SER A 1 72 ? -22.047 0.576 -2.016 1 67.19 72 SER A O 1
ATOM 528 N N . PRO A 1 73 ? -22.016 -1.732 -2.625 1 59.06 73 PRO A N 1
ATOM 529 C CA . PRO A 1 73 ? -23.109 -1.407 -3.533 1 59.06 73 PRO A CA 1
ATOM 530 C C . PRO A 1 73 ? -24.422 -1.123 -2.797 1 59.06 73 PRO A C 1
ATOM 532 O O . PRO A 1 73 ? -24.641 -1.647 -1.703 1 59.06 73 PRO A O 1
ATOM 535 N N . GLY A 1 74 ? -25.031 -0.134 -3.064 1 57.62 74 GLY A N 1
ATOM 536 C CA . GLY A 1 74 ? -26.391 0.158 -2.619 1 57.62 74 GLY A CA 1
ATOM 537 C C . GLY A 1 74 ? -26.5 1.491 -1.904 1 57.62 74 GLY A C 1
ATOM 538 O O . GLY A 1 74 ? -25.516 2.018 -1.392 1 57.62 74 GLY A O 1
ATOM 539 N N . PRO A 1 75 ? -27.469 2.152 -2.145 1 53.16 75 PRO A N 1
ATOM 540 C CA . PRO A 1 75 ? -27.688 3.49 -1.589 1 53.16 75 PRO A CA 1
ATOM 541 C C . PRO A 1 75 ? -27.641 3.51 -0.063 1 53.16 75 PRO A C 1
ATOM 543 O O . PRO A 1 75 ? -27.328 4.543 0.537 1 53.16 75 PRO A O 1
ATOM 546 N N . LEU A 1 76 ? -27.844 2.281 0.546 1 57.53 76 LEU A N 1
ATOM 547 C CA . LEU A 1 76 ? -27.938 2.275 2.002 1 57.53 76 LEU A CA 1
ATOM 548 C C . LEU A 1 76 ? -26.812 1.438 2.615 1 57.53 76 LEU A C 1
ATOM 550 O O . LEU A 1 76 ? -26.938 0.96 3.744 1 57.53 76 LEU A O 1
ATOM 554 N N . ALA A 1 77 ? -25.812 1.375 1.859 1 63.19 77 ALA A N 1
ATOM 555 C CA . ALA A 1 77 ? -24.797 0.503 2.436 1 63.19 77 ALA A CA 1
ATOM 556 C C . ALA A 1 77 ? -24 1.234 3.508 1 63.19 77 ALA A C 1
ATOM 558 O O . ALA A 1 77 ? -23.688 2.42 3.361 1 63.19 77 ALA A O 1
ATOM 559 N N . PRO A 1 78 ? -23.906 0.629 4.629 1 66.5 78 PRO A N 1
ATOM 560 C CA . PRO A 1 78 ? -23.109 1.251 5.695 1 66.5 78 PRO A CA 1
ATOM 561 C C . PRO A 1 78 ? -21.688 1.552 5.266 1 66.5 78 PRO A C 1
ATOM 563 O O . PRO A 1 78 ? -21.125 0.852 4.41 1 66.5 78 PRO A O 1
ATOM 566 N N . PRO A 1 79 ? -21.219 2.629 5.805 1 71.25 79 PRO A N 1
ATOM 567 C CA . PRO A 1 79 ? -19.828 2.961 5.504 1 71.25 79 PRO A CA 1
ATOM 568 C C . PRO A 1 79 ? -18.859 1.86 5.926 1 71.25 79 PRO A C 1
ATOM 570 O O . PRO A 1 79 ? -19.094 1.164 6.914 1 71.25 79 PRO A O 1
ATOM 573 N N . THR A 1 80 ? -17.922 1.584 5.094 1 73.69 80 THR A N 1
ATOM 574 C CA . THR A 1 80 ? -16.844 0.646 5.398 1 73.69 80 THR A CA 1
ATOM 575 C C . THR A 1 80 ? -15.531 1.384 5.613 1 73.69 80 THR A C 1
ATOM 577 O O . THR A 1 80 ? -15.336 2.484 5.094 1 73.69 80 THR A O 1
ATOM 580 N N . PRO A 1 81 ? -14.688 0.8 6.406 1 76.5 81 PRO A N 1
ATOM 581 C CA . PRO A 1 81 ? -13.375 1.427 6.609 1 76.5 81 PRO A CA 1
ATOM 582 C C . PRO A 1 81 ? -12.555 1.497 5.328 1 76.5 81 PRO A C 1
ATOM 584 O O . PRO A 1 81 ? -11.508 2.152 5.297 1 76.5 81 PRO A O 1
ATOM 587 N N . PHE A 1 82 ? -13.086 0.971 4.305 1 80.56 82 PHE A N 1
ATOM 588 C CA . PHE A 1 82 ? -12.305 0.925 3.072 1 80.56 82 PHE A CA 1
ATOM 589 C C . PHE A 1 82 ? -12.883 1.877 2.031 1 80.56 82 PHE A C 1
ATOM 591 O O . PHE A 1 82 ? -12.336 2.008 0.933 1 80.56 82 PHE A O 1
ATOM 598 N N . ASP A 1 83 ? -13.961 2.506 2.459 1 86.19 83 ASP A N 1
ATOM 599 C CA . ASP A 1 83 ? -14.43 3.574 1.581 1 86.19 83 ASP A CA 1
ATOM 600 C C . ASP A 1 83 ? -13.328 4.602 1.337 1 86.19 83 ASP A C 1
ATOM 602 O O . ASP A 1 83 ? -12.477 4.832 2.203 1 86.19 83 ASP A O 1
ATOM 606 N N . ILE A 1 84 ? -13.398 5.195 0.211 1 91 84 ILE A N 1
ATOM 607 C CA . ILE A 1 84 ? -12.266 5.996 -0.227 1 91 84 ILE A CA 1
ATOM 608 C C . ILE A 1 84 ? -12.531 7.473 0.061 1 91 84 ILE A C 1
ATOM 610 O O . ILE A 1 84 ? -13.531 8.031 -0.404 1 91 84 ILE A O 1
ATOM 614 N N . ILE A 1 85 ? -11.68 8.023 0.826 1 94.62 85 ILE A N 1
ATOM 615 C CA . ILE A 1 85 ? -11.766 9.461 1.044 1 94.62 85 ILE A CA 1
ATOM 616 C C . ILE A 1 85 ? -11.18 10.203 -0.155 1 94.62 85 ILE A C 1
ATOM 618 O O . ILE A 1 85 ? -10.016 10 -0.505 1 94.62 85 ILE A O 1
ATOM 622 N N . LEU A 1 86 ? -12.031 11.094 -0.674 1 94.88 86 LEU A N 1
ATOM 623 C CA . LEU A 1 86 ? -11.664 11.75 -1.927 1 94.88 86 LEU A CA 1
ATOM 624 C C . LEU A 1 86 ? -11.273 13.203 -1.689 1 94.88 86 LEU A C 1
ATOM 626 O O . LEU A 1 86 ? -11.836 13.867 -0.818 1 94.88 86 LEU A O 1
ATOM 630 N N . PRO A 1 87 ? -10.281 13.625 -2.512 1 95.94 87 PRO A N 1
ATOM 631 C CA . PRO A 1 87 ? -10.094 15.078 -2.566 1 95.94 87 PRO A CA 1
ATOM 632 C C . PRO A 1 87 ? -11.273 15.797 -3.215 1 95.94 87 PRO A C 1
ATOM 634 O O . PRO A 1 87 ? -12.211 15.156 -3.701 1 95.94 87 PRO A O 1
ATOM 637 N N . PRO A 1 88 ? -11.242 17.109 -3.109 1 93.5 88 PRO A N 1
ATOM 638 C CA . PRO A 1 88 ? -12.344 17.844 -3.736 1 93.5 88 PRO A CA 1
ATOM 639 C C . PRO A 1 88 ? -12.461 17.578 -5.234 1 93.5 88 PRO A C 1
ATOM 641 O O . PRO A 1 88 ? -11.469 17.234 -5.883 1 93.5 88 PRO A O 1
ATOM 644 N N . ALA A 1 89 ? -13.609 17.797 -5.746 1 92.31 89 ALA A N 1
ATOM 645 C CA . ALA A 1 89 ? -13.891 17.531 -7.152 1 92.31 89 ALA A CA 1
ATOM 646 C C . ALA A 1 89 ? -12.969 18.328 -8.062 1 92.31 89 ALA A C 1
ATOM 648 O O . ALA A 1 89 ? -12.641 17.891 -9.172 1 92.31 89 ALA A O 1
ATOM 649 N N . ALA A 1 90 ? -12.539 19.406 -7.562 1 92.44 90 ALA A N 1
ATOM 650 C CA . ALA A 1 90 ? -11.672 20.297 -8.336 1 92.44 90 ALA A CA 1
ATOM 651 C C . ALA A 1 90 ? -10.367 19.594 -8.711 1 92.44 90 ALA A C 1
ATOM 653 O O . ALA A 1 90 ? -9.711 19.984 -9.68 1 92.44 90 ALA A O 1
ATOM 654 N N . ALA A 1 91 ? -10.016 18.547 -7.953 1 95 91 ALA A N 1
ATOM 655 C CA . ALA A 1 91 ? -8.781 17.812 -8.227 1 95 91 ALA A CA 1
ATOM 656 C C . ALA A 1 91 ? -8.875 17.047 -9.539 1 95 91 ALA A C 1
ATOM 658 O O . ALA A 1 91 ? -7.852 16.688 -10.125 1 95 91 ALA A O 1
ATOM 659 N N . PHE A 1 92 ? -10.117 16.859 -10.031 1 92.75 92 PHE A N 1
ATOM 660 C CA . PHE A 1 92 ? -10.32 15.922 -11.133 1 92.75 92 PHE A CA 1
ATOM 661 C C . PHE A 1 92 ? -10.727 16.672 -12.398 1 92.75 92 PHE A C 1
ATOM 663 O O . PHE A 1 92 ? -10.93 16.047 -13.445 1 92.75 92 PHE A O 1
ATOM 670 N N . VAL A 1 93 ? -10.859 17.922 -12.305 1 89.81 93 VAL A N 1
ATOM 671 C CA . VAL A 1 93 ? -11.398 18.672 -13.438 1 89.81 93 VAL A CA 1
ATOM 672 C C . VAL A 1 93 ? -10.297 19.516 -14.078 1 89.81 93 VAL A C 1
ATOM 674 O O . VAL A 1 93 ? -9.516 20.156 -13.375 1 89.81 93 VAL A O 1
ATOM 677 N N . SER A 1 94 ? -10.242 19.359 -15.391 1 80.88 94 SER A N 1
ATOM 678 C CA . SER A 1 94 ? -9.242 20.156 -16.109 1 80.88 94 SER A CA 1
ATOM 679 C C . SER A 1 94 ? -9.609 21.641 -16.109 1 80.88 94 SER A C 1
ATOM 681 O O . SER A 1 94 ? -8.75 22.484 -15.875 1 80.88 94 SER A O 1
ATOM 683 N N . ASP A 1 95 ? -10.953 21.922 -16.547 1 73 95 ASP A N 1
ATOM 684 C CA . ASP A 1 95 ? -11.391 23.312 -16.562 1 73 95 ASP A CA 1
ATOM 685 C C . ASP A 1 95 ? -12.125 23.672 -15.273 1 73 95 ASP A C 1
ATOM 687 O O . ASP A 1 95 ? -13.227 23.172 -15.023 1 73 95 ASP A O 1
ATOM 691 N N . GLN A 1 96 ? -11.469 24.25 -14.422 1 63.81 96 GLN A N 1
ATOM 692 C CA . GLN A 1 96 ? -11.984 24.562 -13.094 1 63.81 96 GLN A CA 1
ATOM 693 C C . GLN A 1 96 ? -13.164 25.531 -13.172 1 63.81 96 GLN A C 1
ATOM 695 O O . GLN A 1 96 ? -13.781 25.844 -12.156 1 63.81 96 GLN A O 1
ATOM 700 N N . THR A 1 97 ? -13.43 26.047 -14.234 1 58.28 97 THR A N 1
ATOM 701 C CA . THR A 1 97 ? -14.508 27.016 -14.367 1 58.28 97 THR A CA 1
ATOM 702 C C . THR A 1 97 ? -15.867 26.328 -14.266 1 58.28 97 THR A C 1
ATOM 704 O O . THR A 1 97 ? -16.875 26.984 -13.984 1 58.28 97 THR A O 1
ATOM 707 N N . THR A 1 98 ? -15.961 25.172 -14.641 1 54.69 98 THR A N 1
ATOM 708 C CA . THR A 1 98 ? -17.266 24.516 -14.695 1 54.69 98 THR A CA 1
ATOM 709 C C . THR A 1 98 ? -17.562 23.781 -13.391 1 54.69 98 THR A C 1
ATOM 711 O O . THR A 1 98 ? -16.641 23.5 -12.617 1 54.69 98 THR A O 1
ATOM 714 N N . MET A 1 99 ? -18.906 23.453 -13.148 1 57.06 99 MET A N 1
ATOM 715 C CA . MET A 1 99 ? -19.469 22.734 -12.016 1 57.06 99 MET A CA 1
ATOM 716 C C . MET A 1 99 ? -18.656 21.484 -11.703 1 57.06 99 MET A C 1
ATOM 718 O O . MET A 1 99 ? -18.469 20.641 -12.57 1 57.06 99 MET A O 1
ATOM 722 N N . THR A 1 100 ? -17.781 21.594 -10.68 1 67.44 100 THR A N 1
ATOM 723 C CA . THR A 1 100 ? -16.781 20.578 -10.328 1 67.44 100 THR A CA 1
ATOM 724 C C . THR A 1 100 ? -17.469 19.297 -9.883 1 67.44 100 THR A C 1
ATOM 726 O O . THR A 1 100 ? -18.188 19.281 -8.891 1 67.44 100 THR A O 1
ATOM 729 N N . ALA A 1 101 ? -17.766 18.453 -10.922 1 81.25 101 ALA A N 1
ATOM 730 C CA . ALA A 1 101 ? -18.328 17.141 -10.594 1 81.25 101 ALA A CA 1
ATOM 731 C C . ALA A 1 101 ? -17.234 16.078 -10.547 1 81.25 101 ALA A C 1
ATOM 733 O O . ALA A 1 101 ? -16.203 16.203 -11.203 1 81.25 101 ALA A O 1
ATOM 734 N N . TYR A 1 102 ? -17.5 15.266 -9.633 1 88.25 102 TYR A N 1
ATOM 735 C CA . TYR A 1 102 ? -16.609 14.109 -9.578 1 88.25 102 TYR A CA 1
ATOM 736 C C . TYR A 1 102 ? -16.734 13.266 -10.844 1 88.25 102 TYR A C 1
ATOM 738 O O . TYR A 1 102 ? -17.812 13.203 -11.453 1 88.25 102 TYR A O 1
ATOM 746 N N . PRO A 1 103 ? -15.633 12.641 -11.234 1 85.12 103 PRO A N 1
ATOM 747 C CA . PRO A 1 103 ? -15.734 11.672 -12.328 1 85.12 103 PRO A CA 1
ATOM 748 C C . PRO A 1 103 ? -16.641 10.484 -11.992 1 85.12 103 PRO A C 1
ATOM 750 O O . PRO A 1 103 ? -16.969 10.273 -10.828 1 85.12 103 PRO A O 1
ATOM 753 N N . ASP A 1 104 ? -17.062 9.766 -13.055 1 79.75 104 ASP A N 1
ATOM 754 C CA . ASP A 1 104 ? -17.828 8.539 -12.852 1 79.75 104 ASP A CA 1
ATOM 755 C C . ASP A 1 104 ? -16.922 7.387 -12.43 1 79.75 104 ASP A C 1
ATOM 757 O O . ASP A 1 104 ? -16.188 6.836 -13.25 1 79.75 104 ASP A O 1
ATOM 761 N N . PHE A 1 105 ? -17.062 7.188 -11.164 1 77.88 105 PHE A N 1
ATOM 762 C CA . PHE A 1 105 ? -16.219 6.109 -10.648 1 77.88 105 PHE A CA 1
ATOM 763 C C . PHE A 1 105 ? -16.875 4.754 -10.891 1 77.88 105 PHE A C 1
ATOM 765 O O . PHE A 1 105 ? -18.094 4.633 -10.844 1 77.88 105 PHE A O 1
ATOM 772 N N . SER A 1 106 ? -16.109 3.799 -11.398 1 67.25 106 SER A N 1
ATOM 773 C CA . SER A 1 106 ? -16.594 2.428 -11.484 1 67.25 106 SER A CA 1
ATOM 774 C C . SER A 1 106 ? -16.016 1.559 -10.375 1 67.25 106 SER A C 1
ATOM 776 O O . SER A 1 106 ? -14.891 1.775 -9.938 1 67.25 106 SER A O 1
ATOM 778 N N . VAL A 1 107 ? -16.969 0.799 -9.812 1 60.25 107 VAL A N 1
ATOM 779 C CA . VAL A 1 107 ? -16.562 -0.086 -8.727 1 60.25 107 VAL A CA 1
ATOM 780 C C . VAL A 1 107 ? -15.398 -0.958 -9.18 1 60.25 107 VAL A C 1
ATOM 782 O O . VAL A 1 107 ? -14.531 -1.301 -8.375 1 60.25 107 VAL A O 1
ATOM 785 N N . SER A 1 108 ? -15.43 -1.22 -10.445 1 58 108 SER A N 1
ATOM 786 C CA . SER A 1 108 ? -14.359 -2.086 -10.93 1 58 108 SER A CA 1
ATOM 787 C C . SER A 1 108 ? -13.023 -1.35 -10.961 1 58 108 SER A C 1
ATOM 789 O O . SER A 1 108 ? -11.961 -1.976 -10.906 1 58 108 SER A O 1
ATOM 791 N N . SER A 1 109 ? -13.227 -0.056 -10.945 1 59.09 109 SER A N 1
ATOM 792 C CA . SER A 1 109 ? -12.023 0.761 -11.031 1 59.09 109 SER A CA 1
ATOM 793 C C . SER A 1 109 ? -11.594 1.27 -9.664 1 59.09 109 SER A C 1
ATOM 795 O O . SER A 1 109 ? -10.797 2.203 -9.562 1 59.09 109 SER A O 1
ATOM 797 N N . CYS A 1 110 ? -12.039 0.649 -8.68 1 72.31 110 CYS A N 1
ATOM 798 C CA . CYS A 1 110 ? -11.953 1.336 -7.391 1 72.31 110 CYS A CA 1
ATOM 799 C C . CYS A 1 110 ? -10.641 1.017 -6.688 1 72.31 110 CYS A C 1
ATOM 801 O O . CYS A 1 110 ? -10.594 0.135 -5.828 1 72.31 110 CYS A O 1
ATOM 803 N N . GLY A 1 111 ? -9.539 1.179 -7.398 1 82.5 111 GLY A N 1
ATOM 804 C CA . GLY A 1 111 ? -8.227 1.14 -6.781 1 82.5 111 GLY A CA 1
ATOM 805 C C . GLY A 1 111 ? -7.516 2.48 -6.801 1 82.5 111 GLY A C 1
ATOM 806 O O . GLY A 1 111 ? -7.969 3.418 -7.461 1 82.5 111 GLY A O 1
ATOM 807 N N . TRP A 1 112 ? -6.578 2.58 -6.027 1 91.12 112 TRP A N 1
ATOM 808 C CA . TRP A 1 112 ? -5.859 3.844 -5.898 1 91.12 112 TRP A CA 1
ATOM 809 C C . TRP A 1 112 ? -5.238 4.254 -7.23 1 91.12 112 TRP A C 1
ATOM 811 O O . TRP A 1 112 ? -5.309 5.422 -7.621 1 91.12 112 TRP A O 1
ATOM 821 N N . GLN A 1 113 ? -4.652 3.309 -7.934 1 89.75 113 GLN A N 1
ATOM 822 C CA . GLN A 1 113 ? -3.99 3.645 -9.188 1 89.75 113 GLN A CA 1
ATOM 823 C C . GLN A 1 113 ? -4.984 4.203 -10.203 1 89.75 113 GLN A C 1
ATOM 825 O O . GLN A 1 113 ? -4.676 5.156 -10.922 1 89.75 113 GLN A O 1
ATOM 830 N N . ALA A 1 114 ? -6.152 3.578 -10.227 1 89.25 114 ALA A N 1
ATOM 831 C CA . ALA A 1 114 ? -7.195 4.078 -11.117 1 89.25 114 ALA A CA 1
ATOM 832 C C . ALA A 1 114 ? -7.625 5.488 -10.727 1 89.25 114 ALA A C 1
ATOM 834 O O . ALA A 1 114 ? -7.785 6.359 -11.586 1 89.25 114 ALA A O 1
ATOM 835 N N . LEU A 1 115 ? -7.766 5.688 -9.508 1 91.88 115 LEU A N 1
ATOM 836 C CA . LEU A 1 115 ? -8.148 7.004 -9.008 1 91.88 115 LEU A CA 1
ATOM 837 C C . LEU A 1 115 ? -7.074 8.039 -9.32 1 91.88 115 LEU A C 1
ATOM 839 O O . LEU A 1 115 ? -7.387 9.148 -9.75 1 91.88 115 LEU A O 1
ATOM 843 N N . PHE A 1 116 ? -5.828 7.676 -9.117 1 94.94 116 PHE A N 1
ATOM 844 C CA . PHE A 1 116 ? -4.707 8.578 -9.367 1 94.94 116 PHE A CA 1
ATOM 845 C C . PHE A 1 116 ? -4.664 8.992 -10.836 1 94.94 116 PHE A C 1
ATOM 847 O O . PHE A 1 116 ? -4.32 10.133 -11.148 1 94.94 116 PHE A O 1
ATOM 854 N N . SER A 1 117 ? -5.055 8.078 -11.656 1 91.75 117 SER A N 1
ATOM 855 C CA . SER A 1 117 ? -5.004 8.367 -13.086 1 91.75 117 SER A CA 1
ATOM 856 C C . SER A 1 117 ? -6.02 9.438 -13.477 1 91.75 117 SER A C 1
ATOM 858 O O . SER A 1 117 ? -5.906 10.055 -14.539 1 91.75 117 SER A O 1
ATOM 860 N N . LEU A 1 118 ? -6.984 9.695 -12.594 1 91.88 118 LEU A N 1
ATOM 861 C CA . LEU A 1 118 ? -8.039 10.656 -12.875 1 91.88 118 LEU A CA 1
ATOM 862 C C . LEU A 1 118 ? -7.695 12.031 -12.305 1 91.88 118 LEU A C 1
ATOM 864 O O . LEU A 1 118 ? -8.375 13.016 -12.594 1 91.88 118 LEU A O 1
ATOM 868 N N . VAL A 1 119 ? -6.699 12.086 -11.555 1 94.44 119 VAL A N 1
ATOM 869 C CA . VAL A 1 119 ? -6.332 13.344 -10.914 1 94.44 119 VAL A CA 1
ATOM 870 C C . VAL A 1 119 ? -5.637 14.258 -11.922 1 94.44 119 VAL A C 1
ATOM 872 O O . VAL A 1 119 ? -4.676 13.844 -12.578 1 94.44 119 VAL A O 1
ATOM 875 N N . VAL A 1 120 ? -6.082 15.445 -12 1 94.81 120 VAL A N 1
ATOM 876 C CA . VAL A 1 120 ? -5.516 16.438 -12.914 1 94.81 120 VAL A CA 1
ATOM 877 C C . VAL A 1 120 ? -4.727 17.469 -12.117 1 94.81 120 VAL A C 1
ATOM 879 O O . VAL A 1 120 ? -3.664 17.922 -12.555 1 94.81 120 VAL A O 1
ATOM 882 N N . HIS A 1 121 ? -5.207 17.797 -10.922 1 94.88 121 HIS A N 1
ATOM 883 C CA . HIS A 1 121 ? -4.59 18.828 -10.086 1 94.88 121 HIS A CA 1
ATOM 884 C C . HIS A 1 121 ? -4.145 18.25 -8.742 1 94.88 121 HIS A C 1
ATOM 886 O O . HIS A 1 121 ? -4.875 18.328 -7.754 1 94.88 121 HIS A O 1
ATOM 892 N N . PRO A 1 122 ? -2.932 17.812 -8.719 1 96.31 122 PRO A N 1
ATOM 893 C CA . PRO A 1 122 ? -2.449 17.188 -7.484 1 96.31 122 PRO A CA 1
ATOM 894 C C . PRO A 1 122 ? -2.275 18.188 -6.352 1 96.31 122 PRO A C 1
ATOM 896 O O . PRO A 1 122 ? -2.137 17.797 -5.188 1 96.31 122 PRO A O 1
ATOM 899 N N . ASP A 1 123 ? -2.242 19.5 -6.648 1 94.75 123 ASP A N 1
ATOM 900 C CA . ASP A 1 123 ? -2.068 20.531 -5.621 1 94.75 123 ASP A CA 1
ATOM 901 C C . ASP A 1 123 ? -3.268 20.562 -4.676 1 94.75 123 ASP A C 1
ATOM 903 O O . ASP A 1 123 ? -3.197 21.156 -3.6 1 94.75 123 ASP A O 1
ATOM 907 N N . PHE A 1 124 ? -4.371 19.828 -4.988 1 95 124 PHE A N 1
ATOM 908 C CA . PHE A 1 124 ? -5.562 19.781 -4.148 1 95 124 PHE A CA 1
ATOM 909 C C . PHE A 1 124 ? -5.508 18.609 -3.18 1 95 124 PHE A C 1
ATOM 911 O O . PHE A 1 124 ? -6.391 18.453 -2.334 1 95 124 PHE A O 1
ATOM 918 N N . LEU A 1 125 ? -4.469 17.812 -3.213 1 97.75 125 LEU A N 1
ATOM 919 C CA . LEU A 1 125 ? -4.469 16.547 -2.5 1 97.75 125 LEU A CA 1
ATOM 920 C C . LEU A 1 125 ? -3.996 16.734 -1.061 1 97.75 125 LEU A C 1
ATOM 922 O O . LEU A 1 125 ? -4.43 16 -0.163 1 97.75 125 LEU A O 1
ATOM 926 N N . TRP A 1 126 ? -3.227 17.688 -0.82 1 97.38 126 TRP A N 1
ATOM 927 C CA . TRP A 1 126 ? -2.547 17.797 0.466 1 97.38 126 TRP A CA 1
ATOM 928 C C . TRP A 1 126 ? -3.547 18.047 1.591 1 97.38 126 TRP A C 1
ATOM 930 O O . TRP A 1 126 ? -3.48 17.391 2.639 1 97.38 126 TRP A O 1
ATOM 940 N N . ASP A 1 127 ? -4.426 18.891 1.36 1 94.88 127 ASP A N 1
ATOM 941 C CA . ASP A 1 127 ? -5.367 19.25 2.414 1 94.88 127 ASP A CA 1
ATOM 942 C C . ASP A 1 127 ? -6.234 18.062 2.814 1 94.88 127 ASP A C 1
ATOM 944 O O . ASP A 1 127 ? -6.691 17.984 3.955 1 94.88 127 ASP A O 1
ATOM 948 N N . CYS A 1 128 ? -6.363 17.156 1.894 1 96.62 128 CYS A N 1
ATOM 949 C CA . CYS A 1 128 ? -7.223 16 2.133 1 96.62 128 CYS A CA 1
ATOM 950 C C . CYS A 1 128 ? -6.41 14.805 2.621 1 96.62 128 CYS A C 1
ATOM 952 O O . CYS A 1 128 ? -6.805 14.133 3.574 1 96.62 128 CYS A O 1
ATOM 954 N N . TRP A 1 129 ? -5.316 14.594 2.025 1 97.81 129 TRP A N 1
ATOM 955 C CA . TRP A 1 129 ? -4.633 13.32 2.232 1 97.81 129 TRP A CA 1
ATOM 956 C C . TRP A 1 129 ? -3.361 13.508 3.051 1 97.81 129 TRP A C 1
ATOM 958 O O . TRP A 1 129 ? -2.789 12.539 3.557 1 97.81 129 TRP A O 1
ATOM 968 N N . GLY A 1 130 ? -2.902 14.688 3.23 1 97.06 130 GLY A N 1
ATOM 969 C CA . GLY A 1 130 ? -1.656 14.922 3.941 1 97.06 130 GLY A CA 1
ATOM 970 C C . GLY A 1 130 ? -1.682 14.422 5.371 1 97.06 130 GLY A C 1
ATOM 971 O O . GLY A 1 130 ? -2.754 14.242 5.957 1 97.06 130 GLY A O 1
ATOM 972 N N . PRO A 1 131 ? -0.456 14.117 5.844 1 96.19 131 PRO A N 1
ATOM 973 C CA . PRO A 1 131 ? -0.413 13.656 7.234 1 96.19 131 PRO A CA 1
ATOM 974 C C . PRO A 1 131 ? -0.75 14.766 8.234 1 96.19 131 PRO A C 1
ATOM 976 O O . PRO A 1 131 ? -0.583 15.953 7.926 1 96.19 131 PRO A O 1
ATOM 979 N N . GLY A 1 132 ? -1.305 14.375 9.367 1 92.38 132 GLY A N 1
ATOM 980 C CA . GLY A 1 132 ? -1.506 15.32 10.461 1 92.38 132 GLY A CA 1
ATOM 981 C C . GLY A 1 132 ? -0.215 15.719 11.148 1 92.38 132 GLY A C 1
ATOM 982 O O . GLY A 1 132 ? 0.873 15.344 10.703 1 92.38 132 GLY A O 1
ATOM 983 N N . ASN A 1 133 ? -0.423 16.516 12.156 1 94.12 133 ASN A N 1
ATOM 984 C CA . ASN A 1 133 ? 0.714 16.844 13.008 1 94.12 133 ASN A CA 1
ATOM 985 C C . ASN A 1 133 ? 1.236 15.609 13.742 1 94.12 133 ASN A C 1
ATOM 987 O O . ASN A 1 133 ? 0.482 14.672 14 1 94.12 133 ASN A O 1
ATOM 991 N N . LEU A 1 134 ? 2.471 15.633 14.023 1 94.88 134 LEU A N 1
ATOM 992 C CA . LEU A 1 134 ? 3.098 14.492 14.68 1 94.88 134 LEU A CA 1
ATOM 993 C C . LEU A 1 134 ? 2.365 14.133 15.969 1 94.88 134 LEU A C 1
ATOM 995 O O . LEU A 1 134 ? 2.246 12.953 16.312 1 94.88 134 LEU A O 1
ATOM 999 N N . GLY A 1 135 ? 1.886 15.172 16.641 1 94.12 135 GLY A N 1
ATOM 1000 C CA . GLY A 1 135 ? 1.179 14.969 17.906 1 94.12 135 GLY A CA 1
ATOM 1001 C C . GLY A 1 135 ? -0.127 14.219 17.734 1 94.12 135 GLY A C 1
ATOM 1002 O O . GLY A 1 135 ? -0.69 13.711 18.703 1 94.12 135 GLY A O 1
ATOM 1003 N N . GLU A 1 136 ? -0.652 14.117 16.547 1 93.12 136 GLU A N 1
ATOM 1004 C CA . GLU A 1 136 ? -1.92 13.445 16.281 1 93.12 136 GLU A CA 1
ATOM 1005 C C . GLU A 1 136 ? -1.728 11.938 16.156 1 93.12 136 GLU A C 1
ATOM 1007 O O . GLU A 1 136 ? -2.697 11.18 16.188 1 93.12 136 GLU A O 1
ATOM 1012 N N . PHE A 1 137 ? -0.487 11.547 15.984 1 95.25 137 PHE A N 1
ATOM 1013 C CA . PHE A 1 137 ? -0.212 10.117 15.938 1 95.25 137 PHE A CA 1
ATOM 1014 C C . PHE A 1 137 ? -0.047 9.547 17.344 1 95.25 137 PHE A C 1
ATOM 1016 O O . PHE A 1 137 ? 0.715 10.086 18.141 1 95.25 137 PHE A O 1
ATOM 1023 N N . SER A 1 138 ? -0.725 8.438 17.609 1 92.31 138 SER A N 1
ATOM 1024 C CA . SER A 1 138 ? -0.689 7.82 18.922 1 92.31 138 SER A CA 1
ATOM 1025 C C . SER A 1 138 ? 0.618 7.066 19.156 1 92.31 138 SER A C 1
ATOM 1027 O O . SER A 1 138 ? 1.081 6.938 20.281 1 92.31 138 SER A O 1
ATOM 1029 N N . ASP A 1 139 ? 1.127 6.504 18.109 1 95.06 139 ASP A N 1
ATOM 1030 C CA . ASP A 1 139 ? 2.34 5.699 18.188 1 95.06 139 ASP A CA 1
ATOM 1031 C C . ASP A 1 139 ? 3.023 5.59 16.828 1 95.06 139 ASP A C 1
ATOM 1033 O O . ASP A 1 139 ? 2.533 6.133 15.836 1 95.06 139 ASP A O 1
ATOM 1037 N N . VAL A 1 140 ? 4.133 4.941 16.812 1 96.19 140 VAL A N 1
ATOM 1038 C CA . VAL A 1 140 ? 4.938 4.801 15.602 1 96.19 140 VAL A CA 1
ATOM 1039 C C . VAL A 1 140 ? 4.203 3.916 14.594 1 96.19 140 VAL A C 1
ATOM 1041 O O . VAL A 1 140 ? 4.297 4.133 13.383 1 96.19 140 VAL A O 1
ATOM 1044 N N . SER A 1 141 ? 3.482 2.959 15.117 1 94.69 141 SER A N 1
ATOM 1045 C CA . SER A 1 141 ? 2.727 2.064 14.25 1 94.69 141 SER A CA 1
ATOM 1046 C C . SER A 1 141 ? 1.688 2.83 13.438 1 94.69 141 SER A C 1
ATOM 1048 O O . SER A 1 141 ? 1.481 2.543 12.258 1 94.69 141 SER A O 1
ATOM 1050 N N . SER A 1 142 ? 1.053 3.766 14.055 1 94.38 142 SER A N 1
ATOM 1051 C CA . SER A 1 142 ? 0.059 4.57 13.352 1 94.38 142 SER A CA 1
ATOM 1052 C C . SER A 1 142 ? 0.701 5.402 12.25 1 94.38 142 SER A C 1
ATOM 1054 O O . SER A 1 142 ? 0.098 5.613 11.195 1 94.38 142 SER A O 1
ATOM 1056 N N . LEU A 1 143 ? 1.873 5.855 12.516 1 96.38 143 LEU A N 1
ATOM 1057 C CA . LEU A 1 143 ? 2.617 6.605 11.508 1 96.38 143 LEU A CA 1
ATOM 1058 C C . LEU A 1 143 ? 2.977 5.715 10.328 1 96.38 143 LEU A C 1
ATOM 1060 O O . LEU A 1 143 ? 2.816 6.113 9.172 1 96.38 143 LEU A O 1
ATOM 1064 N N . TRP A 1 144 ? 3.428 4.578 10.617 1 97.25 144 TRP A N 1
ATOM 1065 C CA . TRP A 1 144 ? 3.789 3.633 9.57 1 97.25 144 TRP A CA 1
ATOM 1066 C C . TRP A 1 144 ? 2.562 3.215 8.766 1 97.25 144 TRP A C 1
ATOM 1068 O O . TRP A 1 144 ? 2.633 3.07 7.539 1 97.25 144 TRP A O 1
ATOM 1078 N N . LYS A 1 145 ? 1.465 3.082 9.422 1 95.19 145 LYS A N 1
ATOM 1079 C CA . LYS A 1 145 ? 0.209 2.76 8.75 1 95.19 145 LYS A CA 1
ATOM 1080 C C . LYS A 1 145 ? -0.181 3.857 7.762 1 95.19 145 LYS A C 1
ATOM 1082 O O . LYS A 1 145 ? -0.603 3.566 6.641 1 95.19 145 LYS A O 1
ATOM 1087 N N . CYS A 1 146 ? -0.03 5.016 8.172 1 96.94 146 CYS A N 1
ATOM 1088 C CA . CYS A 1 146 ? -0.312 6.164 7.32 1 96.94 146 CYS A CA 1
ATOM 1089 C C . CYS A 1 146 ? 0.5 6.094 6.031 1 96.94 146 CYS A C 1
ATOM 1091 O O . CYS A 1 146 ? -0.025 6.352 4.945 1 96.94 146 CYS A O 1
ATOM 1093 N N . TRP A 1 147 ? 1.702 5.672 6.164 1 97.88 147 TRP A N 1
ATOM 1094 C CA . TRP A 1 147 ? 2.643 5.625 5.051 1 97.88 147 TRP A CA 1
ATOM 1095 C C . TRP A 1 147 ? 2.383 4.41 4.168 1 97.88 147 TRP A C 1
ATOM 1097 O O . TRP A 1 147 ? 2.289 4.535 2.943 1 97.88 147 TRP A O 1
ATOM 1107 N N . ASP A 1 148 ? 2.236 3.32 4.781 1 97 148 ASP A N 1
ATOM 1108 C CA . ASP A 1 148 ? 2.342 2.055 4.062 1 97 148 ASP A CA 1
ATOM 1109 C C . ASP A 1 148 ? 0.964 1.533 3.662 1 97 148 ASP A C 1
ATOM 1111 O O . ASP A 1 148 ? 0.823 0.863 2.637 1 97 148 ASP A O 1
ATOM 1115 N N . GLU A 1 149 ? -0.028 1.782 4.457 1 93.44 149 GLU A N 1
ATOM 1116 C CA . GLU A 1 149 ? -1.353 1.214 4.227 1 93.44 149 GLU A CA 1
ATOM 1117 C C . GLU A 1 149 ? -2.385 2.307 3.961 1 93.44 149 GLU A C 1
ATOM 1119 O O . GLU A 1 149 ? -3.381 2.072 3.273 1 93.44 149 GLU A O 1
ATOM 1124 N N . GLY A 1 150 ? -2.18 3.389 4.516 1 94.56 150 GLY A N 1
ATOM 1125 C CA . GLY A 1 150 ? -3.16 4.461 4.461 1 94.56 150 GLY A CA 1
ATOM 1126 C C . GLY A 1 150 ? -3.865 4.695 5.785 1 94.56 150 GLY A C 1
ATOM 1127 O O . GLY A 1 150 ? -3.965 3.783 6.609 1 94.56 150 GLY A O 1
ATOM 1128 N N . THR A 1 151 ? -4.391 5.844 5.953 1 93.19 151 THR A N 1
ATOM 1129 C CA . THR A 1 151 ? -5.031 6.227 7.207 1 93.19 151 THR A CA 1
ATOM 1130 C C . THR A 1 151 ? -6.531 5.949 7.156 1 93.19 151 THR A C 1
ATOM 1132 O O . THR A 1 151 ? -7.23 6.438 6.266 1 93.19 151 THR A O 1
ATOM 1135 N N . ALA A 1 152 ? -6.961 5.195 8.102 1 90.44 152 ALA A N 1
ATOM 1136 C CA . ALA A 1 152 ? -8.391 4.965 8.273 1 90.44 152 ALA A CA 1
ATOM 1137 C C . ALA A 1 152 ? -8.992 5.961 9.266 1 90.44 152 ALA A C 1
ATOM 1139 O O . ALA A 1 152 ? -8.445 6.172 10.344 1 90.44 152 ALA A O 1
ATOM 1140 N N . ILE A 1 153 ? -9.969 6.602 8.812 1 89.94 153 ILE A N 1
ATOM 1141 C CA . ILE A 1 153 ? -10.75 7.441 9.711 1 89.94 153 ILE A CA 1
ATOM 1142 C C . ILE A 1 153 ? -12.062 6.734 10.062 1 89.94 153 ILE A C 1
ATOM 1144 O O . ILE A 1 153 ? -12.914 6.535 9.195 1 89.94 153 ILE A O 1
ATOM 1148 N N . GLU A 1 154 ? -12.125 6.395 11.289 1 84.94 154 GLU A N 1
ATOM 1149 C CA . GLU A 1 154 ? -13.281 5.625 11.742 1 84.94 154 GLU A CA 1
ATOM 1150 C C . GLU A 1 154 ? -14.586 6.34 11.406 1 84.94 154 GLU A C 1
ATOM 1152 O O . GLU A 1 154 ? -14.75 7.527 11.703 1 84.94 154 GLU A O 1
ATOM 1157 N N . GLY A 1 155 ? -15.453 5.625 10.742 1 81.56 155 GLY A N 1
ATOM 1158 C CA . GLY A 1 155 ? -16.766 6.16 10.398 1 81.56 155 GLY A CA 1
ATOM 1159 C C . GLY A 1 155 ? -16.75 6.961 9.109 1 81.56 155 GLY A C 1
ATOM 1160 O O . GLY A 1 155 ? -17.797 7.453 8.672 1 81.56 155 GLY A O 1
ATOM 1161 N N . VAL A 1 156 ? -15.672 7.105 8.5 1 89.19 156 VAL A N 1
ATOM 1162 C CA . VAL A 1 156 ? -15.594 7.918 7.293 1 89.19 156 VAL A CA 1
ATOM 1163 C C . VAL A 1 156 ? -15.062 7.07 6.137 1 89.19 156 VAL A C 1
ATOM 1165 O O . VAL A 1 156 ? -15.781 6.809 5.172 1 89.19 156 VAL A O 1
ATOM 1168 N N . GLY A 1 157 ? -13.859 6.648 6.25 1 90.5 157 GLY A N 1
ATOM 1169 C CA . GLY A 1 157 ? -13.219 5.895 5.184 1 90.5 157 GLY A CA 1
ATOM 1170 C C . GLY A 1 157 ? -11.703 5.836 5.32 1 90.5 157 GLY A C 1
ATOM 1171 O O . GLY A 1 157 ? -11.18 5.793 6.43 1 90.5 157 GLY A O 1
ATOM 1172 N N . ARG A 1 158 ? -11.07 5.723 4.148 1 92.5 158 ARG A N 1
ATOM 1173 C CA . ARG A 1 158 ? -9.625 5.531 4.168 1 92.5 158 ARG A CA 1
ATOM 1174 C C . ARG A 1 158 ? -8.93 6.461 3.176 1 92.5 158 ARG A C 1
ATOM 1176 O 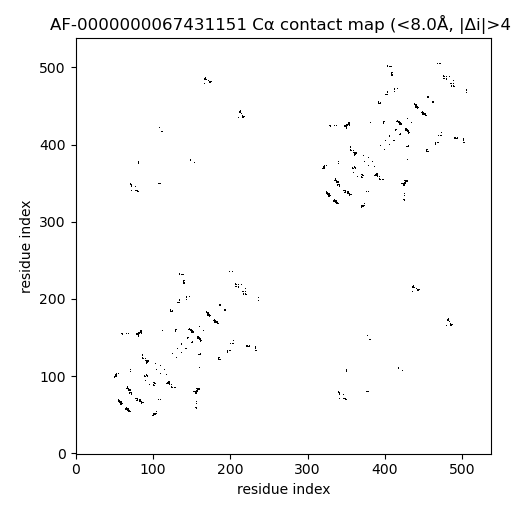O . ARG A 1 158 ? -9.406 6.645 2.055 1 92.5 158 ARG A O 1
ATOM 1183 N N . LYS A 1 159 ? -7.883 7.059 3.67 1 95.69 159 LYS A N 1
ATOM 1184 C CA . LYS A 1 159 ? -6.965 7.789 2.801 1 95.69 159 LYS A CA 1
ATOM 1185 C C . LYS A 1 159 ? -5.965 6.844 2.141 1 95.69 159 LYS A C 1
ATOM 1187 O O . LYS A 1 159 ? -5.715 5.746 2.641 1 95.69 159 LYS A O 1
ATOM 1192 N N . PRO A 1 160 ? -5.457 7.234 1.023 1 96.44 160 PRO A N 1
ATOM 1193 C CA . PRO A 1 160 ? -4.453 6.371 0.393 1 96.44 160 PRO A CA 1
ATOM 1194 C C . PRO A 1 160 ? -3.16 6.285 1.199 1 96.44 160 PRO A C 1
ATOM 1196 O O . PRO A 1 160 ? -2.877 7.164 2.016 1 96.44 160 PRO A O 1
ATOM 1199 N N . PRO A 1 161 ? -2.422 5.125 0.961 1 97.19 161 PRO A N 1
ATOM 1200 C CA . PRO A 1 161 ? -1.056 5.148 1.487 1 97.19 161 PRO A CA 1
ATOM 1201 C C . PRO A 1 161 ? -0.24 6.328 0.96 1 97.19 161 PRO A C 1
ATOM 1203 O O . PRO A 1 161 ? -0.179 6.547 -0.252 1 97.19 161 PRO A O 1
ATOM 1206 N N . LEU A 1 162 ? 0.337 7.039 1.821 1 98.06 162 LEU A N 1
ATOM 1207 C CA . LEU A 1 162 ? 1.075 8.227 1.407 1 98.06 162 LEU A CA 1
ATOM 1208 C C . LEU A 1 162 ? 2.262 7.852 0.527 1 98.06 162 LEU A C 1
ATOM 1210 O O . LEU A 1 162 ? 2.682 8.641 -0.325 1 98.06 162 LEU A O 1
ATOM 1214 N N . ARG A 1 163 ? 2.762 6.684 0.722 1 96.81 163 ARG A N 1
ATOM 1215 C CA . ARG A 1 163 ? 3.85 6.203 -0.123 1 96.81 163 ARG A CA 1
ATOM 1216 C C . ARG A 1 163 ? 3.457 6.246 -1.597 1 96.81 163 ARG A C 1
ATOM 1218 O O . ARG A 1 163 ? 4.258 6.645 -2.445 1 96.81 163 ARG A O 1
ATOM 1225 N N . MET A 1 164 ? 2.252 5.832 -1.891 1 97 164 MET A N 1
ATOM 1226 C CA . MET A 1 164 ? 1.78 5.812 -3.271 1 97 164 MET A CA 1
ATOM 1227 C C . MET A 1 164 ? 1.633 7.227 -3.818 1 97 164 MET A C 1
ATOM 1229 O O . MET A 1 164 ? 1.984 7.492 -4.969 1 97 164 MET A O 1
ATOM 1233 N N . VAL A 1 165 ? 1.15 8.102 -2.969 1 97.81 165 VAL A N 1
ATOM 1234 C CA . VAL A 1 165 ? 0.975 9.492 -3.373 1 97.81 165 VAL A CA 1
ATOM 1235 C C . VAL A 1 165 ? 2.334 10.117 -3.674 1 97.81 165 VAL A C 1
ATOM 1237 O O . VAL A 1 165 ? 2.504 10.789 -4.695 1 97.81 165 VAL A O 1
ATOM 1240 N N . GLU A 1 166 ? 3.258 9.844 -2.793 1 95.81 166 GLU A N 1
ATOM 1241 C CA . GLU A 1 166 ? 4.602 10.398 -2.932 1 95.81 166 GLU A CA 1
ATOM 1242 C C . GLU A 1 166 ? 5.301 9.836 -4.168 1 95.81 166 GLU A C 1
ATOM 1244 O O . GLU A 1 166 ? 6.039 10.555 -4.848 1 95.81 166 GLU A O 1
ATOM 1249 N N . THR A 1 167 ? 5.094 8.617 -4.449 1 93.94 167 THR A N 1
ATOM 1250 C CA . THR A 1 167 ? 5.707 8 -5.621 1 93.94 167 THR A CA 1
ATOM 1251 C C . THR A 1 167 ? 5.16 8.609 -6.906 1 93.94 167 THR A C 1
ATOM 1253 O O . THR A 1 167 ? 5.883 8.742 -7.895 1 93.94 167 THR A O 1
ATOM 1256 N N . GLU A 1 168 ? 3.914 9.031 -6.883 1 95.75 168 GLU A N 1
ATOM 1257 C CA . GLU A 1 168 ? 3.268 9.555 -8.078 1 95.75 168 GLU A CA 1
ATOM 1258 C C . GLU A 1 168 ? 3.521 11.055 -8.234 1 95.75 168 GLU A C 1
ATOM 1260 O O . GLU A 1 168 ? 3.695 11.547 -9.352 1 95.75 168 GLU A O 1
ATOM 1265 N N . TRP A 1 169 ? 3.57 11.742 -7.098 1 96.06 169 TRP A N 1
ATOM 1266 C CA . TRP A 1 169 ? 3.609 13.195 -7.242 1 96.06 169 TRP A CA 1
ATOM 1267 C C . TRP A 1 169 ? 4.645 13.805 -6.305 1 96.06 169 TRP A C 1
ATOM 1269 O O . TRP A 1 169 ? 4.699 15.031 -6.148 1 96.06 169 TRP A O 1
ATOM 1279 N N . GLY A 1 170 ? 5.418 13.008 -5.648 1 93.75 170 GLY A N 1
ATOM 1280 C CA . GLY A 1 170 ? 6.43 13.516 -4.734 1 93.75 170 GLY A CA 1
ATOM 1281 C C . GLY A 1 170 ? 7.617 14.133 -5.441 1 93.75 170 GLY A C 1
ATOM 1282 O O . GLY A 1 170 ? 7.617 14.266 -6.668 1 93.75 170 GLY A O 1
ATOM 1283 N N . SER A 1 171 ? 8.477 14.578 -4.566 1 88.19 171 SER A N 1
ATOM 1284 C CA . SER A 1 171 ? 9.719 15.125 -5.105 1 88.19 171 SER A CA 1
ATOM 1285 C C . SER A 1 171 ? 10.555 14.039 -5.766 1 88.19 171 SER A C 1
ATOM 1287 O O . SER A 1 171 ? 10.562 12.891 -5.312 1 88.19 171 SER A O 1
ATOM 1289 N N . ARG A 1 172 ? 11.102 14.469 -6.855 1 84.69 172 ARG A N 1
ATOM 1290 C CA . ARG A 1 172 ? 11.945 13.516 -7.574 1 84.69 172 ARG A CA 1
ATOM 1291 C C . ARG A 1 172 ? 13.305 14.125 -7.902 1 84.69 172 ARG A C 1
ATOM 1293 O O . ARG A 1 172 ? 13.414 15.336 -8.109 1 84.69 172 ARG A O 1
ATOM 1300 N N . LYS A 1 173 ? 14.18 13.289 -7.602 1 77.44 173 LYS A N 1
ATOM 1301 C CA . LYS A 1 173 ? 15.531 13.688 -7.992 1 77.44 173 LYS A CA 1
ATOM 1302 C C . LYS A 1 173 ? 16.172 12.633 -8.891 1 77.44 173 LYS A C 1
ATOM 1304 O O . LYS A 1 173 ? 16.141 11.438 -8.578 1 77.44 173 LYS A O 1
ATOM 1309 N N . ASP A 1 174 ? 16.484 13.141 -10.016 1 75.81 174 ASP A N 1
ATOM 1310 C CA . ASP A 1 174 ? 17.266 12.266 -10.891 1 75.81 174 ASP A CA 1
ATOM 1311 C C . ASP A 1 174 ? 18.672 12.062 -10.359 1 75.81 174 ASP A C 1
ATOM 1313 O O . ASP A 1 174 ? 19.484 12.992 -10.359 1 75.81 174 ASP A O 1
ATOM 1317 N N . LYS A 1 175 ? 18.922 10.914 -9.945 1 71.81 175 LYS A N 1
ATOM 1318 C CA . LYS A 1 175 ? 20.219 10.641 -9.336 1 71.81 175 LYS A CA 1
ATOM 1319 C C . LYS A 1 175 ? 21.344 10.852 -10.344 1 71.81 175 LYS A C 1
ATOM 1321 O O . LYS A 1 175 ? 22.484 11.156 -9.953 1 71.81 175 LYS A O 1
ATOM 1326 N N . ARG A 1 176 ? 21.047 10.836 -11.609 1 71.88 176 ARG A N 1
ATOM 1327 C CA . ARG A 1 176 ? 22.078 10.969 -12.633 1 71.88 176 ARG A CA 1
ATOM 1328 C C . ARG A 1 176 ? 22.375 12.438 -12.922 1 71.88 176 ARG A C 1
ATOM 1330 O O . ARG A 1 176 ? 23.547 12.836 -13.008 1 71.88 176 ARG A O 1
ATOM 1337 N N . SER A 1 177 ? 21.406 13.203 -13.047 1 75.31 177 SER A N 1
ATOM 1338 C CA . SER A 1 177 ? 21.562 14.594 -13.445 1 75.31 177 SER A CA 1
ATOM 1339 C C . SER A 1 177 ? 21.469 15.531 -12.242 1 75.31 177 SER A C 1
ATOM 1341 O O . SER A 1 177 ? 21.781 16.719 -12.344 1 75.31 177 SER A O 1
ATOM 1343 N N . ASN A 1 178 ? 21.141 14.977 -11.141 1 73.5 178 ASN A N 1
ATOM 1344 C CA . ASN A 1 178 ? 20.953 15.75 -9.922 1 73.5 178 ASN A CA 1
ATOM 1345 C C . ASN A 1 178 ? 19.859 16.797 -10.086 1 73.5 178 ASN A C 1
ATOM 1347 O O . ASN A 1 178 ? 19.797 17.766 -9.32 1 73.5 178 ASN A O 1
ATOM 1351 N N . LYS A 1 179 ? 19.219 16.719 -11.188 1 77.75 179 LYS A N 1
ATOM 1352 C CA . LYS A 1 179 ? 18.078 17.594 -11.375 1 77.75 179 LYS A CA 1
ATOM 1353 C C . LYS A 1 179 ? 16.844 17.062 -10.625 1 77.75 179 LYS A C 1
ATOM 1355 O O . LYS A 1 179 ? 16.609 15.859 -10.586 1 77.75 179 LYS A O 1
ATOM 1360 N N . GLY A 1 180 ? 16.281 18.047 -9.805 1 77.88 180 GLY A N 1
ATOM 1361 C CA . GLY A 1 180 ? 15.156 17.594 -9 1 77.88 180 GLY A CA 1
ATOM 1362 C C . GLY A 1 180 ? 13.875 18.344 -9.289 1 77.88 180 GLY A C 1
ATOM 1363 O O . GLY A 1 180 ? 13.914 19.453 -9.836 1 77.88 180 GLY A O 1
ATOM 1364 N N . HIS A 1 181 ? 12.789 17.625 -9.211 1 83.94 181 HIS A N 1
ATOM 1365 C CA . HIS A 1 181 ? 11.461 18.234 -9.297 1 83.94 181 HIS A CA 1
ATOM 1366 C C . HIS A 1 181 ? 10.773 18.25 -7.938 1 83.94 181 HIS A C 1
ATOM 1368 O O . HIS A 1 181 ? 10.922 17.312 -7.148 1 83.94 181 HIS A O 1
ATOM 1374 N N . HIS A 1 182 ? 10.18 19.406 -7.793 1 88.19 182 HIS A N 1
ATOM 1375 C CA . HIS A 1 182 ? 9.445 19.547 -6.539 1 88.19 182 HIS A CA 1
ATOM 1376 C C . HIS A 1 182 ? 8.172 18.703 -6.543 1 88.19 182 HIS A C 1
ATOM 1378 O O . HIS A 1 182 ? 7.617 18.422 -7.605 1 88.19 182 HIS A O 1
ATOM 1384 N N . ALA A 1 183 ? 7.805 18.375 -5.352 1 93.38 183 ALA A N 1
ATOM 1385 C CA . ALA A 1 183 ? 6.574 17.594 -5.211 1 93.38 183 ALA A CA 1
ATOM 1386 C C . ALA A 1 183 ? 5.371 18.391 -5.711 1 93.38 183 ALA A C 1
ATOM 1388 O O . ALA A 1 183 ? 5.195 19.562 -5.355 1 93.38 183 ALA A O 1
ATOM 1389 N N . ALA A 1 184 ? 4.582 17.75 -6.461 1 94.62 184 ALA A N 1
ATOM 1390 C CA . ALA A 1 184 ? 3.428 18.422 -7.059 1 94.62 184 ALA A CA 1
ATOM 1391 C C . ALA A 1 184 ? 2.254 18.453 -6.082 1 94.62 184 ALA A C 1
ATOM 1393 O O . ALA A 1 184 ? 1.368 19.297 -6.203 1 94.62 184 ALA A O 1
ATOM 1394 N N . TRP A 1 185 ? 2.211 17.562 -5.102 1 97.06 185 TRP A N 1
ATOM 1395 C CA . TRP A 1 185 ? 1.027 17.469 -4.25 1 97.06 185 TRP A CA 1
ATOM 1396 C C . TRP A 1 185 ? 1.264 18.156 -2.912 1 97.06 185 TRP A C 1
ATOM 1398 O O . TRP A 1 185 ? 0.323 18.375 -2.145 1 97.06 185 TRP A O 1
ATOM 1408 N N . ARG A 1 186 ? 2.494 18.531 -2.664 1 95.75 186 ARG A N 1
ATOM 1409 C CA . ARG A 1 186 ? 2.82 19.219 -1.42 1 95.75 186 ARG A CA 1
ATOM 1410 C C . ARG A 1 186 ? 2.947 20.719 -1.646 1 95.75 186 ARG A C 1
ATOM 1412 O O . ARG A 1 186 ? 3.598 21.156 -2.596 1 95.75 186 ARG A O 1
ATOM 1419 N N . PRO A 1 187 ? 2.338 21.422 -0.698 1 93.25 187 PRO A N 1
ATOM 1420 C CA . PRO A 1 187 ? 2.449 22.875 -0.868 1 93.25 187 PRO A CA 1
ATOM 1421 C C . PRO A 1 187 ? 3.867 23.391 -0.63 1 93.25 187 PRO A C 1
ATOM 1423 O O . PRO A 1 187 ? 4.434 23.172 0.443 1 93.25 187 PRO A O 1
ATOM 1426 N N . ARG A 1 188 ? 4.441 24.094 -1.496 1 86.31 188 ARG A N 1
ATOM 1427 C CA . ARG A 1 188 ? 5.816 24.578 -1.413 1 86.31 188 ARG A CA 1
ATOM 1428 C C . ARG A 1 188 ? 5.91 25.828 -0.547 1 86.31 188 ARG A C 1
ATOM 1430 O O . ARG A 1 188 ? 6.871 26 0.209 1 86.31 188 ARG A O 1
ATOM 1437 N N . GLN A 1 189 ? 4.996 26.641 -0.594 1 87.31 189 GLN A N 1
ATOM 1438 C CA . GLN A 1 189 ? 5.09 27.922 0.076 1 87.31 189 GLN A CA 1
ATOM 1439 C C . GLN A 1 189 ? 4.426 27.891 1.448 1 87.31 189 GLN A C 1
ATOM 1441 O O . GLN A 1 189 ? 4.324 28.906 2.127 1 87.31 189 GLN A O 1
ATOM 1446 N N . ASN A 1 190 ? 4.086 26.734 1.864 1 92.56 190 ASN A N 1
ATOM 1447 C CA . ASN A 1 190 ? 3.457 26.562 3.172 1 92.56 190 ASN A CA 1
ATOM 1448 C C . ASN A 1 190 ? 4.426 25.969 4.184 1 92.56 190 ASN A C 1
ATOM 1450 O O . ASN A 1 190 ? 4.656 24.75 4.184 1 92.56 190 ASN A O 1
ATOM 1454 N N . THR A 1 191 ? 4.875 26.75 5.059 1 92.44 191 THR A N 1
ATOM 1455 C CA . THR A 1 191 ? 5.91 26.375 6.012 1 92.44 191 THR A CA 1
ATOM 1456 C C . THR A 1 191 ? 5.398 25.297 6.965 1 92.44 191 THR A C 1
ATOM 1458 O O . THR A 1 191 ? 6.137 24.375 7.32 1 92.44 191 THR A O 1
ATOM 1461 N N . THR A 1 192 ? 4.199 25.453 7.316 1 94 192 THR A N 1
ATOM 1462 C CA . THR A 1 192 ? 3.615 24.484 8.234 1 94 192 THR A CA 1
ATOM 1463 C C . THR A 1 192 ? 3.525 23.109 7.574 1 94 192 THR A C 1
ATOM 1465 O O . THR A 1 192 ? 3.836 22.094 8.203 1 94 192 THR A O 1
ATOM 1468 N N . ALA A 1 193 ? 3.076 23.125 6.355 1 94.75 193 ALA A N 1
ATOM 1469 C CA . ALA A 1 193 ? 2.98 21.875 5.605 1 94.75 193 ALA A CA 1
ATOM 1470 C C . ALA A 1 193 ? 4.355 21.234 5.41 1 94.75 193 ALA A C 1
ATOM 1472 O O . ALA A 1 193 ? 4.512 20.031 5.535 1 94.75 193 ALA A O 1
ATOM 1473 N N . CYS A 1 194 ? 5.277 22.062 5.223 1 94.06 194 CYS A N 1
ATOM 1474 C CA . CYS A 1 194 ? 6.641 21.578 5.035 1 94.06 194 CYS A CA 1
ATOM 1475 C C . CYS A 1 194 ? 7.184 20.953 6.316 1 94.06 194 CYS A C 1
ATOM 1477 O O . CYS A 1 194 ? 7.82 19.906 6.277 1 94.06 194 CYS A O 1
ATOM 1479 N N . GLN A 1 195 ? 6.922 21.562 7.371 1 94.31 195 GLN A N 1
ATOM 1480 C CA . GLN A 1 195 ? 7.371 21.047 8.664 1 94.31 195 GLN A CA 1
ATOM 1481 C C . GLN A 1 195 ? 6.691 19.734 8.992 1 94.31 195 GLN A C 1
ATOM 1483 O O . GLN A 1 195 ? 7.336 18.797 9.477 1 94.31 195 GLN A O 1
ATOM 1488 N N . LYS A 1 196 ? 5.402 19.672 8.734 1 95.62 196 LYS A N 1
ATOM 1489 C CA . LYS A 1 196 ? 4.648 18.453 8.969 1 95.62 196 LYS A CA 1
ATOM 1490 C C . LYS A 1 196 ? 5.238 17.281 8.18 1 95.62 196 LYS A C 1
ATOM 1492 O O . LYS A 1 196 ? 5.449 16.203 8.727 1 95.62 196 LYS A O 1
ATOM 1497 N N . TRP A 1 197 ? 5.523 17.594 6.969 1 96.62 197 TRP A N 1
ATOM 1498 C CA . TRP A 1 197 ? 6.055 16.547 6.098 1 96.62 197 TRP A CA 1
ATOM 1499 C C . TRP A 1 197 ? 7.449 16.125 6.547 1 96.62 197 TRP A C 1
ATOM 1501 O O . TRP A 1 197 ? 7.758 14.93 6.582 1 96.62 197 TRP A O 1
ATOM 1511 N N . SER A 1 198 ? 8.25 17.062 6.879 1 95.38 198 SER A N 1
ATOM 1512 C CA . SER A 1 198 ? 9.617 16.781 7.309 1 95.38 198 SER A CA 1
ATOM 1513 C C . SER A 1 198 ? 9.625 15.906 8.555 1 95.38 198 SER A C 1
ATOM 1515 O O . SER A 1 198 ? 10.398 14.945 8.641 1 95.38 198 SER A O 1
ATOM 1517 N N . GLN A 1 199 ? 8.844 16.234 9.5 1 96.06 199 GLN A N 1
ATOM 1518 C CA . GLN A 1 199 ? 8.758 15.461 10.727 1 96.06 199 GLN A CA 1
ATOM 1519 C C . GLN A 1 199 ? 8.242 14.047 10.453 1 96.06 199 GLN A C 1
ATOM 1521 O O . GLN A 1 199 ? 8.758 13.078 11.008 1 96.06 199 GLN A O 1
ATOM 1526 N N . PHE A 1 200 ? 7.262 14.031 9.633 1 97.75 200 PHE A N 1
ATOM 1527 C CA . PHE A 1 200 ? 6.695 12.742 9.242 1 97.75 200 PHE A CA 1
ATOM 1528 C C . PHE A 1 200 ? 7.742 11.883 8.547 1 97.75 200 PHE A C 1
ATOM 1530 O O . PHE A 1 200 ? 7.945 10.727 8.922 1 97.75 200 PHE A O 1
ATOM 1537 N N . GLN A 1 201 ? 8.438 12.461 7.578 1 96.5 201 GLN A N 1
ATOM 1538 C CA . GLN A 1 201 ? 9.43 11.742 6.781 1 96.5 201 GLN A CA 1
ATOM 1539 C C . GLN A 1 201 ? 10.641 11.352 7.633 1 96.5 201 GLN A C 1
ATOM 1541 O O . GLN A 1 201 ? 11.312 10.367 7.34 1 96.5 201 GLN A O 1
ATOM 1546 N N . PHE A 1 202 ? 10.844 12.102 8.664 1 96.81 202 PHE A N 1
ATOM 1547 C CA . PHE A 1 202 ? 11.906 11.758 9.594 1 96.81 202 PHE A CA 1
ATOM 1548 C C . PHE A 1 202 ? 11.727 10.336 10.125 1 96.81 202 PHE A C 1
ATOM 1550 O O . PHE A 1 202 ? 12.672 9.539 10.109 1 96.81 202 PHE A O 1
ATOM 1557 N N . PHE A 1 203 ? 10.617 9.984 10.508 1 97.38 203 PHE A N 1
ATOM 1558 C CA . PHE A 1 203 ? 10.328 8.672 11.078 1 97.38 203 PHE A CA 1
ATOM 1559 C C . PHE A 1 203 ? 10.273 7.609 9.984 1 97.38 203 PHE A C 1
ATOM 1561 O O . PHE A 1 203 ? 10.789 6.5 10.164 1 97.38 203 PHE A O 1
ATOM 1568 N N . ILE A 1 204 ? 9.648 7.934 8.867 1 97.44 204 ILE A N 1
ATOM 1569 C CA . ILE A 1 204 ? 9.531 6.984 7.766 1 97.44 204 ILE A CA 1
ATOM 1570 C C . ILE A 1 204 ? 10.922 6.578 7.281 1 97.44 204 ILE A C 1
ATOM 1572 O O . ILE A 1 204 ? 11.195 5.395 7.066 1 97.44 204 ILE A O 1
ATOM 1576 N N . SER A 1 205 ? 11.781 7.543 7.184 1 96.06 205 SER A N 1
ATOM 1577 C CA . SER A 1 205 ? 13.133 7.266 6.719 1 96.06 205 SER A CA 1
ATOM 1578 C C . SER A 1 205 ? 13.867 6.34 7.684 1 96.06 205 SER A C 1
ATOM 1580 O O . SER A 1 205 ? 14.617 5.457 7.258 1 96.06 205 SER A O 1
ATOM 1582 N N . ARG A 1 206 ? 13.656 6.531 8.898 1 95.81 206 ARG A N 1
ATOM 1583 C CA . ARG A 1 206 ? 14.305 5.695 9.906 1 95.81 206 ARG A CA 1
ATOM 1584 C C . ARG A 1 206 ? 13.781 4.266 9.852 1 95.81 206 ARG A C 1
ATOM 1586 O O . ARG A 1 206 ? 14.555 3.311 9.945 1 95.81 206 ARG A O 1
ATOM 1593 N N . ILE A 1 207 ? 12.539 4.148 9.688 1 96.62 207 ILE A N 1
ATOM 1594 C CA . ILE A 1 207 ? 11.938 2.824 9.586 1 96.62 207 ILE A CA 1
ATOM 1595 C C . ILE A 1 207 ? 12.445 2.125 8.32 1 96.62 207 ILE A C 1
ATOM 1597 O O . ILE A 1 207 ? 12.867 0.969 8.375 1 96.62 207 ILE A O 1
ATOM 1601 N N . GLU A 1 208 ? 12.469 2.855 7.207 1 94.5 208 GLU A N 1
ATOM 1602 C CA . GLU A 1 208 ? 12.922 2.291 5.941 1 94.5 208 GLU A CA 1
ATOM 1603 C C . GLU A 1 208 ? 14.398 1.907 6.004 1 94.5 208 GLU A C 1
ATOM 1605 O O . GLU A 1 208 ? 14.805 0.89 5.438 1 94.5 208 GLU A O 1
ATOM 1610 N N . THR A 1 209 ? 15.172 2.697 6.688 1 93.12 209 THR A N 1
ATOM 1611 C CA . THR A 1 209 ? 16.578 2.381 6.867 1 93.12 209 THR A CA 1
ATOM 1612 C C . THR A 1 209 ? 16.75 1.102 7.684 1 93.12 209 THR A C 1
ATOM 1614 O O . THR A 1 209 ? 17.562 0.239 7.336 1 93.12 209 THR A O 1
ATOM 1617 N N . SER A 1 210 ? 15.977 0.985 8.766 1 93.19 210 SER A N 1
ATOM 1618 C CA . SER A 1 210 ? 16.031 -0.222 9.578 1 93.19 210 SER A CA 1
ATOM 1619 C C . SER A 1 210 ? 15.633 -1.454 8.773 1 93.19 210 SER A C 1
ATOM 1621 O O . SER A 1 210 ? 16.234 -2.52 8.922 1 93.19 210 SER A O 1
ATOM 1623 N N . ILE A 1 211 ? 14.695 -1.28 7.93 1 91.56 211 ILE A N 1
ATOM 1624 C CA . ILE A 1 211 ? 14.258 -2.377 7.074 1 91.56 211 ILE A CA 1
ATOM 1625 C C . ILE A 1 211 ? 15.383 -2.766 6.117 1 91.56 211 ILE A C 1
ATOM 1627 O O . ILE A 1 211 ? 15.648 -3.951 5.91 1 91.56 211 ILE A O 1
ATOM 1631 N N . SER A 1 212 ? 16.047 -1.786 5.605 1 87.94 212 SER A N 1
ATOM 1632 C CA . SER A 1 212 ? 17.125 -2.033 4.652 1 87.94 212 SER A CA 1
ATOM 1633 C C . SER A 1 212 ? 18.312 -2.734 5.316 1 87.94 212 SER A C 1
ATOM 1635 O O . SER A 1 212 ? 19.141 -3.344 4.641 1 87.94 212 SER A O 1
ATOM 1637 N N . THR A 1 213 ? 18.375 -2.629 6.668 1 88.81 213 THR A N 1
ATOM 1638 C CA . THR A 1 213 ? 19.469 -3.254 7.402 1 88.81 213 THR A CA 1
ATOM 1639 C C . THR A 1 213 ? 19.094 -4.664 7.848 1 88.81 213 THR A C 1
ATOM 1641 O O . THR A 1 213 ? 19.844 -5.316 8.57 1 88.81 213 THR A O 1
ATOM 1644 N N . GLY A 1 214 ? 17.906 -5.039 7.508 1 87.31 214 GLY A N 1
ATOM 1645 C CA . GLY A 1 214 ? 17.594 -6.441 7.711 1 87.31 214 GLY A CA 1
ATOM 1646 C C . GLY A 1 214 ? 16.406 -6.66 8.641 1 87.31 214 GLY A C 1
ATOM 1647 O O . GLY A 1 214 ? 16 -7.801 8.867 1 87.31 214 GLY A O 1
ATOM 1648 N N . LEU A 1 215 ? 15.883 -5.68 9.203 1 91.56 215 LEU A N 1
ATOM 1649 C CA . LEU A 1 215 ? 14.719 -5.824 10.07 1 91.56 215 LEU A CA 1
ATOM 1650 C C . LEU A 1 215 ? 13.43 -5.875 9.25 1 91.56 215 LEU A C 1
ATOM 1652 O O . LEU A 1 215 ? 13.367 -5.309 8.156 1 91.56 215 LEU A O 1
ATOM 1656 N N . THR A 1 216 ? 12.43 -6.598 9.828 1 92.69 216 THR A N 1
ATOM 1657 C CA . THR A 1 216 ? 11.094 -6.523 9.25 1 92.69 216 THR A CA 1
ATOM 1658 C C . THR A 1 216 ? 10.438 -5.184 9.586 1 92.69 216 THR A C 1
ATOM 1660 O O . THR A 1 216 ? 10.914 -4.453 10.461 1 92.69 216 THR A O 1
ATOM 1663 N N . ALA A 1 217 ? 9.383 -4.887 8.828 1 93.75 217 ALA A N 1
ATOM 1664 C CA . ALA A 1 217 ? 8.656 -3.648 9.102 1 93.75 217 ALA A CA 1
ATOM 1665 C C . ALA A 1 217 ? 8.188 -3.6 10.555 1 93.75 217 ALA A C 1
ATOM 1667 O O . ALA A 1 217 ? 8.367 -2.588 11.234 1 93.75 217 ALA A O 1
ATOM 1668 N N . SER A 1 218 ? 7.633 -4.75 11.008 1 94.12 218 SER A N 1
ATOM 1669 C CA . SER A 1 218 ? 7.121 -4.816 12.367 1 94.12 218 SER A CA 1
ATOM 1670 C C . SER A 1 218 ? 8.242 -4.641 13.391 1 94.12 218 SER A C 1
ATOM 1672 O O . SER A 1 218 ? 8.062 -3.959 14.398 1 94.12 218 SER A O 1
ATOM 1674 N N . GLN A 1 219 ? 9.367 -5.203 13.07 1 94.25 219 GLN A N 1
ATOM 1675 C CA . GLN A 1 219 ? 10.516 -5.074 13.961 1 94.25 219 GLN A CA 1
ATOM 1676 C C . GLN A 1 219 ? 11.031 -3.641 13.984 1 94.25 219 GLN A C 1
ATOM 1678 O O . GLN A 1 219 ? 11.352 -3.107 15.047 1 94.25 219 GLN A O 1
ATOM 1683 N N . ALA A 1 220 ? 11.18 -3.041 12.805 1 95.94 220 ALA A N 1
ATOM 1684 C CA . ALA A 1 220 ? 11.672 -1.671 12.695 1 95.94 220 ALA A CA 1
ATOM 1685 C C . ALA A 1 220 ? 10.781 -0.705 13.469 1 95.94 220 ALA A C 1
ATOM 1687 O O . ALA A 1 220 ? 11.273 0.187 14.164 1 95.94 220 ALA A O 1
ATOM 1688 N N . VAL A 1 221 ? 9.453 -0.899 13.375 1 97 221 VAL A N 1
ATOM 1689 C CA . VAL A 1 221 ? 8.484 -0.067 14.086 1 97 221 VAL A CA 1
ATOM 1690 C C . VAL A 1 221 ? 8.625 -0.288 15.594 1 97 221 VAL A C 1
ATOM 1692 O O . VAL A 1 221 ? 8.617 0.67 16.375 1 97 221 VAL A O 1
ATOM 1695 N N . GLN A 1 222 ? 8.812 -1.522 15.961 1 95.88 222 GLN A N 1
ATOM 1696 C CA . GLN A 1 222 ? 8.898 -1.867 17.375 1 95.88 222 GLN A CA 1
ATOM 1697 C C . GLN A 1 222 ? 10.156 -1.271 18.016 1 95.88 222 GLN A C 1
ATOM 1699 O O . GLN A 1 222 ? 10.125 -0.829 19.156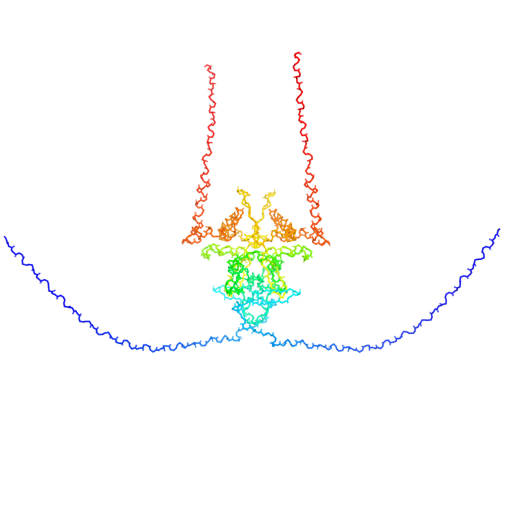 1 95.88 222 GLN A O 1
ATOM 1704 N N . VAL A 1 223 ? 11.227 -1.246 17.328 1 95.12 223 VAL A N 1
ATOM 1705 C CA . VAL A 1 223 ? 12.484 -0.684 17.812 1 95.12 223 VAL A CA 1
ATOM 1706 C C . VAL A 1 223 ? 12.281 0.787 18.172 1 95.12 223 VAL A C 1
ATOM 1708 O O . VAL A 1 223 ? 12.719 1.238 19.234 1 95.12 223 VAL A O 1
ATOM 1711 N N . LEU A 1 224 ? 11.609 1.511 17.328 1 95.25 224 LEU A N 1
ATOM 1712 C CA . LEU A 1 224 ? 11.352 2.924 17.578 1 95.25 224 LEU A CA 1
ATOM 1713 C C . LEU A 1 224 ? 10.352 3.092 18.719 1 95.25 224 LEU A C 1
ATOM 1715 O O . LEU A 1 224 ? 10.484 4.004 19.547 1 95.25 224 LEU A O 1
ATOM 1719 N N . GLU A 1 225 ? 9.375 2.152 18.75 1 95.62 225 GLU A N 1
ATOM 1720 C CA . GLU A 1 225 ? 8.391 2.207 19.828 1 95.62 225 GLU A CA 1
ATOM 1721 C C . GLU A 1 225 ? 9.039 1.938 21.188 1 95.62 225 GLU A C 1
ATOM 1723 O O . GLU A 1 225 ? 8.664 2.549 22.188 1 95.62 225 GLU A O 1
ATOM 1728 N N . ASP A 1 226 ? 9.984 1.056 21.156 1 95.12 226 ASP A N 1
ATOM 1729 C CA . ASP A 1 226 ? 10.703 0.742 22.391 1 95.12 226 ASP A CA 1
ATOM 1730 C C . ASP A 1 226 ? 11.516 1.942 22.875 1 95.12 226 ASP A C 1
ATOM 1732 O O . ASP A 1 226 ? 11.742 2.102 24.078 1 95.12 226 ASP A O 1
ATOM 1736 N N . THR A 1 227 ? 11.961 2.752 21.922 1 93.12 227 THR A N 1
ATOM 1737 C CA . THR A 1 227 ? 12.711 3.955 22.266 1 93.12 227 THR A CA 1
ATOM 1738 C C . THR A 1 227 ? 11.781 5.043 22.797 1 93.12 227 THR A C 1
ATOM 1740 O O . THR A 1 227 ? 12.195 5.906 23.578 1 93.12 227 THR A O 1
ATOM 1743 N N . ARG A 1 228 ? 10.547 5.035 22.344 1 92.25 228 ARG A N 1
ATOM 1744 C CA . ARG A 1 228 ? 9.578 6.074 22.688 1 92.25 228 ARG A CA 1
ATOM 1745 C C . ARG A 1 228 ? 9.195 5.996 24.156 1 92.25 228 ARG A C 1
ATOM 1747 O O . ARG A 1 228 ? 9.031 7.023 24.812 1 92.25 228 ARG A O 1
ATOM 1754 N N . LEU A 1 229 ? 9.031 4.812 24.688 1 87.31 229 LEU A N 1
ATOM 1755 C CA . LEU A 1 229 ? 8.648 4.625 26.094 1 87.31 229 LEU A CA 1
ATOM 1756 C C . LEU A 1 229 ? 7.379 5.406 26.406 1 87.31 229 LEU A C 1
ATOM 1758 O O . LEU A 1 229 ? 6.32 5.152 25.828 1 87.31 229 LEU A O 1
ATOM 1762 N N . THR A 1 230 ? 7.5 6.582 27.172 1 90.12 230 THR A N 1
ATOM 1763 C CA . THR A 1 230 ? 6.328 7.355 27.562 1 90.12 230 THR A CA 1
ATOM 1764 C C . THR A 1 230 ? 6.273 8.68 26.812 1 90.12 230 THR A C 1
ATOM 1766 O O . THR A 1 230 ? 5.359 9.484 27.031 1 90.12 230 THR A O 1
ATOM 1769 N N . PHE A 1 231 ? 7.109 8.805 25.906 1 93.19 231 PHE A N 1
ATOM 1770 C CA . PHE A 1 231 ? 7.184 10.062 25.172 1 93.19 231 PHE A CA 1
ATOM 1771 C C . PHE A 1 231 ? 6.09 10.148 24.125 1 93.19 231 PHE A C 1
ATOM 1773 O O . PHE A 1 231 ? 5.707 9.133 23.531 1 93.19 231 PHE A O 1
ATOM 1780 N N . SER A 1 232 ? 5.582 11.406 23.984 1 95.06 232 SER A N 1
ATOM 1781 C CA . SER A 1 232 ? 4.758 11.68 22.812 1 95.06 232 SER A CA 1
ATOM 1782 C C . SER A 1 232 ? 5.586 11.633 21.531 1 95.06 232 SER A C 1
ATOM 1784 O O . SER A 1 232 ? 6.816 11.625 21.578 1 95.06 232 SER A O 1
ATOM 1786 N N . MET A 1 233 ? 4.969 11.531 20.422 1 95.94 233 MET A N 1
ATOM 1787 C CA . MET A 1 233 ? 5.668 11.445 19.141 1 95.94 233 MET A CA 1
ATOM 1788 C C . MET A 1 233 ? 6.562 12.664 18.922 1 95.94 233 MET A C 1
ATOM 1790 O O . MET A 1 233 ? 7.711 12.523 18.5 1 95.94 233 MET A O 1
ATOM 1794 N N . PRO A 1 234 ? 6.016 13.93 19.203 1 95.38 234 PRO A N 1
ATOM 1795 C CA . PRO A 1 234 ? 6.906 15.086 19.062 1 95.38 234 PRO A CA 1
ATOM 1796 C C . PRO A 1 234 ? 8.109 15.016 20 1 95.38 234 PRO A C 1
ATOM 1798 O O . PRO A 1 234 ? 9.211 15.438 19.625 1 95.38 234 PRO A O 1
ATOM 1801 N N . GLN A 1 235 ? 7.969 14.461 21.172 1 95.31 235 GLN A N 1
ATOM 1802 C CA . GLN A 1 235 ? 9.07 14.312 22.125 1 95.31 235 GLN A CA 1
ATOM 1803 C C . GLN A 1 235 ? 10.094 13.297 21.625 1 95.31 235 GLN A C 1
ATOM 1805 O O . GLN A 1 235 ? 11.297 13.5 21.766 1 95.31 235 GLN A O 1
ATOM 1810 N N . LEU A 1 236 ? 9.555 12.242 21.094 1 95.5 236 LEU A N 1
ATOM 1811 C CA . LEU A 1 236 ? 10.438 11.25 20.5 1 95.5 236 LEU A CA 1
ATOM 1812 C C . LEU A 1 236 ? 11.258 11.852 19.359 1 95.5 236 LEU A C 1
ATOM 1814 O O . LEU A 1 236 ? 12.453 11.586 19.25 1 95.5 236 LEU A O 1
ATOM 1818 N N . HIS A 1 237 ? 10.625 12.633 18.547 1 95.69 237 HIS A N 1
ATOM 1819 C CA . HIS A 1 237 ? 11.297 13.297 17.438 1 95.69 237 HIS A CA 1
ATOM 1820 C C . HIS A 1 237 ? 12.461 14.148 17.922 1 95.69 237 HIS A C 1
ATOM 1822 O O . HIS A 1 237 ? 13.562 14.078 17.375 1 95.69 237 HIS A O 1
ATOM 1828 N N . ARG A 1 238 ? 12.258 14.891 18.969 1 93.56 238 ARG A N 1
ATOM 1829 C CA . ARG A 1 238 ? 13.289 15.742 19.547 1 93.56 238 ARG A CA 1
ATOM 1830 C C . ARG A 1 238 ? 14.438 14.914 20.094 1 93.56 238 ARG A C 1
ATOM 1832 O O . ARG A 1 238 ? 15.609 15.234 19.891 1 93.56 238 ARG A O 1
ATOM 1839 N N . LYS A 1 239 ? 14.078 13.891 20.719 1 91.56 239 LYS A N 1
ATOM 1840 C CA . LYS A 1 239 ? 15.078 13.008 21.312 1 91.56 239 LYS A CA 1
ATOM 1841 C C . LYS A 1 239 ? 15.969 12.383 20.25 1 91.56 239 LYS A C 1
ATOM 1843 O O . LYS A 1 239 ? 17.188 12.32 20.422 1 91.56 239 LYS A O 1
ATOM 1848 N N . LEU A 1 240 ? 15.398 11.977 19.203 1 92.19 240 LEU A N 1
ATOM 1849 C CA . LEU A 1 240 ? 16.141 11.273 18.156 1 92.19 240 LEU A CA 1
ATOM 1850 C C . LEU A 1 240 ? 16.969 12.258 17.328 1 92.19 240 LEU A C 1
ATOM 1852 O O . LEU A 1 240 ? 17.969 11.875 16.734 1 92.19 240 LEU A O 1
ATOM 1856 N N . GLN A 1 241 ? 16.5 13.438 17.172 1 89.12 241 GLN A N 1
ATOM 1857 C CA . GLN A 1 241 ? 17.266 14.445 16.453 1 89.12 241 GLN A CA 1
ATOM 1858 C C . GLN A 1 241 ? 18.547 14.797 17.203 1 89.12 241 GLN A C 1
ATOM 1860 O O . GLN A 1 241 ? 19.609 14.969 16.578 1 89.12 241 GLN A O 1
ATOM 1865 N N . THR A 1 242 ? 18.5 14.922 18.453 1 77.62 242 THR A N 1
ATOM 1866 C CA . THR A 1 242 ? 19.625 15.273 19.312 1 77.62 242 THR A CA 1
ATOM 1867 C C . THR A 1 242 ? 20.672 14.172 19.297 1 77.62 242 THR A C 1
ATOM 1869 O O . THR A 1 242 ? 21.875 14.445 19.266 1 77.62 242 THR A O 1
ATOM 1872 N N . LYS A 1 243 ? 20.234 13.031 19.234 1 65.38 243 LYS A N 1
ATOM 1873 C CA . LYS A 1 243 ? 21.172 11.906 19.219 1 65.38 243 LYS A CA 1
ATOM 1874 C C . LYS A 1 243 ? 21.891 11.82 17.875 1 65.38 243 LYS A C 1
ATOM 1876 O O . LYS A 1 243 ? 23.078 11.492 17.828 1 65.38 243 LYS A O 1
ATOM 1881 N N . ARG A 1 244 ? 21.281 12.117 16.859 1 59.78 244 ARG A N 1
ATOM 1882 C CA . ARG A 1 244 ? 21.906 12.102 15.547 1 59.78 244 ARG A CA 1
ATOM 1883 C C . ARG A 1 244 ? 22.953 13.211 15.422 1 59.78 244 ARG A C 1
ATOM 1885 O O . ARG A 1 244 ? 24.016 13 14.836 1 59.78 244 ARG A O 1
ATOM 1892 N N . GLN A 1 245 ? 22.656 14.32 15.961 1 56.81 245 GLN A N 1
ATOM 1893 C CA . GLN A 1 245 ? 23.594 15.445 15.969 1 56.81 245 GLN A CA 1
ATOM 1894 C C . GLN A 1 245 ? 24.828 15.133 16.812 1 56.81 245 GLN A C 1
ATOM 1896 O O . GLN A 1 245 ? 25.938 15.508 16.453 1 56.81 245 GLN A O 1
ATOM 1901 N N . LYS A 1 246 ? 24.641 14.445 17.859 1 50.34 246 LYS A N 1
ATOM 1902 C CA . LYS A 1 246 ? 25.766 14.07 18.703 1 50.34 246 LYS A CA 1
ATOM 1903 C C . LYS A 1 246 ? 26.625 13.008 18.016 1 50.34 246 LYS A C 1
ATOM 1905 O O . LYS A 1 246 ? 27.859 13.039 18.125 1 50.34 246 LYS A O 1
ATOM 1910 N N . LYS A 1 247 ? 26.016 12.07 17.312 1 49.44 247 LYS A N 1
ATOM 1911 C CA . LYS A 1 247 ? 26.781 11.047 16.609 1 49.44 247 LYS A CA 1
ATOM 1912 C C . LYS A 1 247 ? 27.484 11.625 15.391 1 49.44 247 LYS A C 1
ATOM 1914 O O . LYS A 1 247 ? 28.609 11.219 15.062 1 49.44 247 LYS A O 1
ATOM 1919 N N . GLY A 1 248 ? 26.828 12.461 14.625 1 45.41 248 GLY A N 1
ATOM 1920 C CA . GLY A 1 248 ? 27.484 13.195 13.562 1 45.41 248 GLY A CA 1
ATOM 1921 C C . GLY A 1 248 ? 28.578 14.117 14.062 1 45.41 248 GLY A C 1
ATOM 1922 O O . GLY A 1 248 ? 29.578 14.344 13.367 1 45.41 248 GLY A O 1
ATOM 1923 N N . LYS A 1 249 ? 28.344 14.688 15.133 1 47.94 249 LYS A N 1
ATOM 1924 C CA . LYS A 1 249 ? 29.375 15.539 15.695 1 47.94 249 LYS A CA 1
ATOM 1925 C C . LYS A 1 249 ? 30.516 14.703 16.281 1 47.94 249 LYS A C 1
ATOM 1927 O O . LYS A 1 249 ? 31.609 15.211 16.5 1 47.94 249 LYS A O 1
ATOM 1932 N N . VAL A 1 250 ? 30.203 13.5 16.609 1 42.53 250 VAL A N 1
ATOM 1933 C CA . VAL A 1 250 ? 31.297 12.703 17.172 1 42.53 250 VAL A CA 1
ATOM 1934 C C . VAL A 1 250 ? 32.188 12.203 16.047 1 42.53 250 VAL A C 1
ATOM 1936 O O . VAL A 1 250 ? 32.969 11.25 16.219 1 42.53 250 VAL A O 1
ATOM 1939 N N . GLY A 1 251 ? 31.938 12.398 14.797 1 37.88 251 GLY A N 1
ATOM 1940 C CA . GLY A 1 251 ? 33.125 12.312 13.938 1 37.88 251 GLY A CA 1
ATOM 1941 C C . GLY A 1 251 ? 34.312 13.039 14.508 1 37.88 251 GLY A C 1
ATOM 1942 O O . GLY A 1 251 ? 34.188 14.148 15.031 1 37.88 251 GLY A O 1
ATOM 1943 N N . GLY A 1 252 ? 35.219 12.234 15.023 1 36.25 252 GLY A N 1
ATOM 1944 C CA . GLY A 1 252 ? 36.5 12.602 15.57 1 36.25 252 GLY A CA 1
ATOM 1945 C C . GLY A 1 252 ? 37.125 13.781 14.867 1 36.25 252 GLY A C 1
ATOM 1946 O O . GLY A 1 252 ? 36.75 14.125 13.75 1 36.25 252 GLY A O 1
ATOM 1947 N N . PRO A 1 253 ? 37.594 14.742 15.594 1 35.09 253 PRO A N 1
ATOM 1948 C CA . PRO A 1 253 ? 38.469 15.734 14.961 1 35.09 253 PRO A CA 1
ATOM 1949 C C . PRO A 1 253 ? 39.344 15.125 13.875 1 35.09 253 PRO A C 1
ATOM 1951 O O . PRO A 1 253 ? 39.812 13.992 14.016 1 35.09 253 PRO A O 1
ATOM 1954 N N . CYS A 1 254 ? 38.938 15.281 12.664 1 32.09 254 CYS A N 1
ATOM 1955 C CA . CYS A 1 254 ? 39.969 14.992 11.664 1 32.09 254 CYS A CA 1
ATOM 1956 C C . CYS A 1 254 ? 41.344 15.258 12.211 1 32.09 254 CYS A C 1
ATOM 1958 O O . CYS A 1 254 ? 41.594 16.312 12.812 1 32.09 254 CYS A O 1
ATOM 1960 N N . PRO A 1 255 ? 42.031 14.211 12.562 1 32.19 255 PRO A N 1
ATOM 1961 C CA . PRO A 1 255 ? 43.406 14.484 12.984 1 32.19 255 PRO A CA 1
ATOM 1962 C C . PRO A 1 255 ? 44.062 15.594 12.156 1 32.19 255 PRO A C 1
ATOM 1964 O O . PRO A 1 255 ? 43.906 15.617 10.93 1 32.19 255 PRO A O 1
ATOM 1967 N N . GLU A 1 256 ? 43.906 16.875 12.664 1 29.02 256 GLU A N 1
ATOM 1968 C CA . GLU A 1 256 ? 44.719 17.953 12.094 1 29.02 256 GLU A CA 1
ATOM 1969 C C . GLU A 1 256 ? 46.094 17.438 11.633 1 29.02 256 GLU A C 1
ATOM 1971 O O . GLU A 1 256 ? 46.844 16.906 12.43 1 29.02 256 GLU A O 1
ATOM 1976 N N . SER A 1 257 ? 46.031 16.734 10.43 1 28.03 257 SER A N 1
ATOM 1977 C CA . SER A 1 257 ? 47.312 16.453 9.836 1 28.03 257 SER A CA 1
ATOM 1978 C C . SER A 1 257 ? 48.281 17.609 10.055 1 28.03 257 SER A C 1
ATOM 1980 O O . SER A 1 257 ? 48.062 18.719 9.586 1 28.03 257 SER A O 1
ATOM 1982 N N . SER A 1 258 ? 48.844 17.625 11.227 1 29.86 258 SER A N 1
ATOM 1983 C CA . SER A 1 258 ? 50 18.469 11.492 1 29.86 258 SER A CA 1
ATOM 1984 C C . SER A 1 258 ? 50.938 18.516 10.297 1 29.86 258 SER A C 1
ATOM 1986 O O . SER A 1 258 ? 51.562 17.516 9.953 1 29.86 258 SER A O 1
ATOM 1988 N N . ALA A 1 259 ? 50.5 19.375 9.289 1 29.69 259 ALA A N 1
ATOM 1989 C CA . ALA A 1 259 ? 51.469 19.688 8.242 1 29.69 259 ALA A CA 1
ATOM 1990 C C . ALA A 1 259 ? 52.844 19.969 8.82 1 29.69 259 ALA A C 1
ATOM 1992 O O . ALA A 1 259 ? 53 20.672 9.82 1 29.69 259 ALA A O 1
ATOM 1993 N N . PRO A 1 260 ? 53.75 18.969 8.727 1 29.83 260 PRO A N 1
ATOM 1994 C CA . PRO A 1 260 ? 55.125 19.234 9.211 1 29.83 260 PRO A CA 1
ATOM 1995 C C . PRO A 1 260 ? 55.625 20.609 8.766 1 29.83 260 PRO A C 1
ATOM 1997 O O . PRO A 1 260 ? 55.312 21.062 7.66 1 29.83 260 PRO A O 1
ATOM 2000 N N . SER A 1 261 ? 55.5 21.641 9.695 1 26.44 261 SER A N 1
ATOM 2001 C CA . SER A 1 261 ? 56.188 22.906 9.5 1 26.44 261 SER A CA 1
ATOM 2002 C C . SER A 1 261 ? 57.594 22.703 8.883 1 26.44 261 SER A C 1
ATOM 2004 O O . SER A 1 261 ? 58.438 22.047 9.469 1 26.44 261 SER A O 1
ATOM 2006 N N . SER A 1 262 ? 57.562 22.484 7.57 1 27.7 262 SER A N 1
ATOM 2007 C CA . SER A 1 262 ? 58.875 22.516 6.887 1 27.7 262 SER A CA 1
ATOM 2008 C C . SER A 1 262 ? 59.688 23.719 7.348 1 27.7 262 SER A C 1
ATOM 2010 O O . SER A 1 262 ? 59.25 24.859 7.309 1 27.7 262 SER A O 1
ATOM 2012 N N . GLY A 1 263 ? 60.531 23.516 8.422 1 26 263 GLY A N 1
ATOM 2013 C CA . GLY A 1 263 ? 61.656 24.328 8.898 1 26 263 GLY A CA 1
ATOM 2014 C C . GLY A 1 263 ? 62.375 25.062 7.785 1 26 263 GLY A C 1
ATOM 2015 O O . GLY A 1 263 ? 62.719 24.453 6.766 1 26 263 GLY A O 1
ATOM 2016 N N . ASP A 1 264 ? 62 26.391 7.594 1 28.97 264 ASP A N 1
ATOM 2017 C CA . ASP A 1 264 ? 62.719 27.391 6.809 1 28.97 264 ASP A CA 1
ATOM 2018 C C . ASP A 1 264 ? 64.188 27.344 7.098 1 28.97 264 ASP A C 1
ATOM 2020 O O . ASP A 1 264 ? 64.625 27.531 8.242 1 28.97 264 ASP A O 1
ATOM 2024 N N . VAL A 1 265 ? 64.938 26.328 6.551 1 30.73 265 VAL A N 1
ATOM 2025 C CA . VAL A 1 265 ? 66.375 26.469 6.457 1 30.73 265 VAL A CA 1
ATOM 2026 C C . VAL A 1 265 ? 66.75 27.875 5.977 1 30.73 265 VAL A C 1
ATOM 2028 O O . VAL A 1 265 ? 66.5 28.234 4.832 1 30.73 265 VAL A O 1
ATOM 2031 N N . ILE A 1 266 ? 66.562 28.828 6.871 1 28.97 266 ILE A N 1
ATOM 2032 C CA . ILE A 1 266 ? 67.188 30.172 6.727 1 28.97 266 ILE A CA 1
ATOM 2033 C C . ILE A 1 266 ? 68.625 30.062 6.32 1 28.97 266 ILE A C 1
ATOM 2035 O O . ILE A 1 266 ? 69.438 29.531 7.07 1 28.97 266 ILE A O 1
ATOM 2039 N N . MET A 1 267 ? 68.875 29.797 5.012 1 23.89 267 MET A N 1
ATOM 2040 C CA . MET A 1 267 ? 70.25 30.094 4.559 1 23.89 267 MET A CA 1
ATOM 2041 C C . MET A 1 267 ? 70.688 31.484 5.02 1 23.89 267 MET A C 1
ATOM 2043 O O . MET A 1 267 ? 69.938 32.469 4.781 1 23.89 267 MET A O 1
ATOM 2047 N N . ALA A 1 268 ? 71.25 31.453 6.184 1 29.31 268 ALA A N 1
ATOM 2048 C CA . ALA A 1 268 ? 72.062 32.469 6.809 1 29.31 268 ALA A CA 1
ATOM 2049 C C . ALA A 1 268 ? 72.938 33.219 5.77 1 29.31 268 ALA A C 1
ATOM 2051 O O . ALA A 1 268 ? 73.688 32.594 5.039 1 29.31 268 ALA A O 1
ATOM 2052 N N . THR A 1 269 ? 72.375 34.375 5.129 1 24.12 269 THR A N 1
ATOM 2053 C CA . THR A 1 269 ? 73.438 35.312 4.867 1 24.12 269 THR A CA 1
ATOM 2054 C C . THR A 1 269 ? 74 35.906 6.172 1 24.12 269 THR A C 1
ATOM 2056 O O . THR A 1 269 ? 73.188 36.219 7.07 1 24.12 269 THR A O 1
ATOM 2059 N N . MET B 1 1 ? 5.445 -30.984 -90.625 1 27.2 1 MET B N 1
ATOM 2060 C CA . MET B 1 1 ? 4.703 -29.734 -90.562 1 27.2 1 MET B CA 1
ATOM 2061 C C . MET B 1 1 ? 3.297 -29.953 -90.062 1 27.2 1 MET B C 1
ATOM 2063 O O . MET B 1 1 ? 2.332 -30 -90.812 1 27.2 1 MET B O 1
ATOM 2067 N N . GLU B 1 2 ? 3.227 -30.859 -88.938 1 29.36 2 GLU B N 1
ATOM 2068 C CA . GLU B 1 2 ? 2.162 -31.578 -88.25 1 29.36 2 GLU B CA 1
ATOM 2069 C C . GLU B 1 2 ? 1.209 -30.641 -87.562 1 29.36 2 GLU B C 1
ATOM 2071 O O . GLU B 1 2 ? 1.634 -29.844 -86.75 1 29.36 2 GLU B O 1
ATOM 2076 N N . THR B 1 3 ? 0.128 -30.234 -88.312 1 30.28 3 THR B N 1
ATOM 2077 C CA . THR B 1 3 ? -0.928 -29.25 -88.125 1 30.28 3 THR B CA 1
ATOM 2078 C C . THR B 1 3 ? -1.754 -29.516 -86.875 1 30.28 3 THR B C 1
ATOM 2080 O O . THR B 1 3 ? -2.402 -30.562 -86.75 1 30.28 3 THR B O 1
ATOM 2083 N N . MET B 1 4 ? -1.302 -29.016 -85.688 1 28.8 4 MET B N 1
ATOM 2084 C CA . MET B 1 4 ? -1.688 -29.188 -84.25 1 28.8 4 MET B CA 1
ATOM 2085 C C . MET B 1 4 ? -3.123 -28.719 -84.062 1 28.8 4 MET B C 1
ATOM 2087 O O . MET B 1 4 ? -3.449 -27.562 -84.25 1 28.8 4 MET B O 1
ATOM 2091 N N . VAL B 1 5 ? -4.098 -29.594 -84.312 1 28.53 5 VAL B N 1
ATOM 2092 C CA . VAL B 1 5 ? -5.543 -29.422 -84.438 1 28.53 5 VAL B CA 1
ATOM 2093 C C . VAL B 1 5 ? -6.102 -28.891 -83.125 1 28.53 5 VAL B C 1
ATOM 2095 O O . VAL B 1 5 ? -5.902 -29.5 -82.062 1 28.53 5 VAL B O 1
ATOM 2098 N N . ALA B 1 6 ? -6.23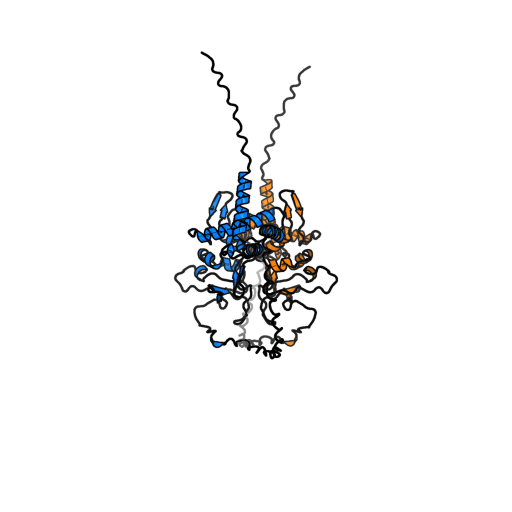8 -27.547 -82.938 1 29.25 6 ALA B N 1
ATOM 2099 C CA . ALA B 1 6 ? -6.566 -26.625 -81.812 1 29.25 6 ALA B CA 1
ATOM 2100 C C . ALA B 1 6 ? -7.988 -26.859 -81.312 1 29.25 6 ALA B C 1
ATOM 2102 O O . ALA B 1 6 ? -8.953 -26.656 -82.062 1 29.25 6 ALA B O 1
ATOM 2103 N N . SER B 1 7 ? -8.164 -27.938 -80.5 1 25.41 7 SER B N 1
ATOM 2104 C CA . SER B 1 7 ? -9.477 -28.422 -80.125 1 25.41 7 SER B CA 1
ATOM 2105 C C . SER B 1 7 ? -10.297 -27.344 -79.438 1 25.41 7 SER B C 1
ATOM 2107 O O . SER B 1 7 ? -9.789 -26.625 -78.562 1 25.41 7 SER B O 1
ATOM 2109 N N . VAL B 1 8 ? -11.305 -26.875 -80.062 1 28.22 8 VAL B N 1
ATOM 2110 C CA . VAL B 1 8 ? -12.273 -25.797 -79.938 1 28.22 8 VAL B CA 1
ATOM 2111 C C . VAL B 1 8 ? -13.055 -25.953 -78.625 1 28.22 8 VAL B C 1
ATOM 2113 O O . VAL B 1 8 ? -13.594 -27.031 -78.375 1 28.22 8 VAL B O 1
ATOM 2116 N N . GLY B 1 9 ? -12.719 -25.141 -77.562 1 25 9 GLY B N 1
ATOM 2117 C CA . GLY B 1 9 ? -13.078 -24.984 -76.188 1 25 9 GLY B CA 1
ATOM 2118 C C . GLY B 1 9 ? -14.57 -24.766 -75.938 1 25 9 GLY B C 1
ATOM 2119 O O . GLY B 1 9 ? -15.211 -24.031 -76.688 1 25 9 GLY B O 1
ATOM 2120 N N . THR B 1 10 ? -15.305 -25.828 -75.562 1 27.91 10 THR B N 1
ATOM 2121 C CA . THR B 1 10 ? -16.75 -26 -75.375 1 27.91 10 THR B CA 1
ATOM 2122 C C . THR B 1 10 ? -17.344 -24.891 -74.562 1 27.91 10 THR B C 1
ATOM 2124 O O . THR B 1 10 ? -16.766 -24.516 -73.5 1 27.91 10 THR B O 1
ATOM 2127 N N . PRO B 1 11 ? -18.266 -24.062 -75 1 26.94 11 PRO B N 1
ATOM 2128 C CA . PRO B 1 11 ? -18.875 -22.844 -74.5 1 26.94 11 PRO B CA 1
ATOM 2129 C C . PRO B 1 11 ? -19.703 -23.078 -73.25 1 26.94 11 PRO B C 1
ATOM 2131 O O . PRO B 1 11 ? -20.438 -24.062 -73.188 1 26.94 11 PRO B O 1
ATOM 2134 N N . LEU B 1 12 ? -19.219 -22.766 -72.062 1 25.95 12 LEU B N 1
ATOM 2135 C CA . LEU B 1 12 ? -19.734 -22.938 -70.688 1 25.95 12 LEU B CA 1
ATOM 2136 C C . LEU B 1 12 ? -21.109 -22.297 -70.562 1 25.95 12 LEU B C 1
ATOM 2138 O O . LEU B 1 12 ? -21.281 -21.125 -70.812 1 25.95 12 LEU B O 1
ATOM 2142 N N . HIS B 1 13 ? -22.141 -23.094 -70.562 1 22.42 13 HIS B N 1
ATOM 2143 C CA . HIS B 1 13 ? -23.562 -22.797 -70.5 1 22.42 13 HIS B CA 1
ATOM 2144 C C . HIS B 1 13 ? -23.906 -21.938 -69.312 1 22.42 13 HIS B C 1
ATOM 2146 O O . HIS B 1 13 ? -23.391 -22.172 -68.188 1 22.42 13 HIS B O 1
ATOM 2152 N N . ALA B 1 14 ? -24.469 -20.75 -69.5 1 25.88 14 ALA B N 1
ATOM 2153 C CA . ALA B 1 14 ? -24.922 -19.609 -68.688 1 25.88 14 ALA B CA 1
ATOM 2154 C C . ALA B 1 14 ? -26.016 -20.047 -67.75 1 25.88 14 ALA B C 1
ATOM 2156 O O . ALA B 1 14 ? -27.109 -20.406 -68.125 1 25.88 14 ALA B O 1
ATOM 2157 N N . ALA B 1 15 ? -25.656 -20.859 -66.688 1 22.16 15 ALA B N 1
ATOM 2158 C CA . ALA B 1 15 ? -26.641 -21.359 -65.688 1 22.16 15 ALA B CA 1
ATOM 2159 C C . ALA B 1 15 ? -27.578 -20.25 -65.25 1 22.16 15 ALA B C 1
ATOM 2161 O O . ALA B 1 15 ? -27.156 -19.094 -65.062 1 22.16 15 ALA B O 1
ATOM 2162 N N . THR B 1 16 ? -28.812 -20.422 -65.375 1 23.59 16 THR B N 1
ATOM 2163 C CA . THR B 1 16 ? -30.062 -19.688 -65.188 1 23.59 16 THR B CA 1
ATOM 2164 C C . THR B 1 16 ? -30.188 -19.188 -63.781 1 23.59 16 THR B C 1
ATOM 2166 O O . THR B 1 16 ? -29.891 -19.906 -62.812 1 23.59 16 THR B O 1
ATOM 2169 N N . ALA B 1 17 ? -30.312 -17.875 -63.594 1 25.06 17 ALA B N 1
ATOM 2170 C CA . ALA B 1 17 ? -30.391 -16.938 -62.469 1 25.06 17 ALA B CA 1
ATOM 2171 C C . ALA B 1 17 ? -31.594 -17.25 -61.562 1 25.06 17 ALA B C 1
ATOM 2173 O O . ALA B 1 17 ? -32.75 -17.125 -62 1 25.06 17 ALA B O 1
ATOM 2174 N N . ALA B 1 18 ? -31.484 -18.328 -60.75 1 26.03 18 ALA B N 1
ATOM 2175 C CA . ALA B 1 18 ? -32.594 -18.75 -59.906 1 26.03 18 ALA B CA 1
ATOM 2176 C C . ALA B 1 18 ? -33.188 -17.562 -59.156 1 26.03 18 ALA B C 1
ATOM 2178 O O . ALA B 1 18 ? -32.469 -16.578 -58.875 1 26.03 18 ALA B O 1
ATOM 2179 N N . SER B 1 19 ? -34.438 -17.453 -59.125 1 27.64 19 SER B N 1
ATOM 2180 C CA . SER B 1 19 ? -35.406 -16.453 -58.719 1 27.64 19 SER B CA 1
ATOM 2181 C C . SER B 1 19 ? -35.281 -16.156 -57.219 1 27.64 19 SER B C 1
ATOM 2183 O O . SER B 1 19 ? -35.031 -17.062 -56.406 1 27.64 19 SER B O 1
ATOM 2185 N N . PRO B 1 20 ? -35 -14.906 -56.812 1 27.58 20 PRO B N 1
ATOM 2186 C CA . PRO B 1 20 ? -34.719 -14.422 -55.438 1 27.58 20 PRO B CA 1
ATOM 2187 C C . PRO B 1 20 ? -35.844 -14.734 -54.469 1 27.58 20 PRO B C 1
ATOM 2189 O O . PRO B 1 20 ? -37 -14.359 -54.688 1 27.58 20 PRO B O 1
ATOM 2192 N N . SER B 1 21 ? -35.812 -15.969 -53.938 1 26.75 21 SER B N 1
ATOM 2193 C CA . SER B 1 21 ? -36.875 -16.391 -53 1 26.75 21 SER B CA 1
ATOM 2194 C C . SER B 1 21 ? -37.125 -15.312 -51.938 1 26.75 21 SER B C 1
ATOM 2196 O O . SER B 1 21 ? -36.188 -14.766 -51.344 1 26.75 21 SER B O 1
ATOM 2198 N N . GLN B 1 22 ? -38.219 -14.719 -52 1 26.3 22 GLN B N 1
ATOM 2199 C CA . GLN B 1 22 ? -38.75 -13.664 -51.125 1 26.3 22 GLN B CA 1
ATOM 2200 C C . GLN B 1 22 ? -38.719 -14.086 -49.656 1 26.3 22 GLN B C 1
ATOM 2202 O O . GLN B 1 22 ? -39.375 -15.062 -49.281 1 26.3 22 GLN B O 1
ATOM 2207 N N . ILE B 1 23 ? -37.625 -14.086 -49.031 1 32.47 23 ILE B N 1
ATOM 2208 C CA . ILE B 1 23 ? -37.531 -14.516 -47.625 1 32.47 23 ILE B CA 1
ATOM 2209 C C . ILE B 1 23 ? -38.562 -13.773 -46.781 1 32.47 23 ILE B C 1
ATOM 2211 O O . ILE B 1 23 ? -38.625 -12.547 -46.844 1 32.47 23 ILE B O 1
ATOM 2215 N N . PRO B 1 24 ? -39.594 -14.469 -46.406 1 34.94 24 PRO B N 1
ATOM 2216 C CA . PRO B 1 24 ? -40.688 -13.859 -45.688 1 34.94 24 PRO B CA 1
ATOM 2217 C C . PRO B 1 24 ? -40.219 -13.07 -44.469 1 34.94 24 PRO B C 1
ATOM 2219 O O . PRO B 1 24 ? -39.125 -13.32 -43.938 1 34.94 24 PRO B O 1
ATOM 2222 N N . PRO B 1 25 ? -40.875 -11.938 -44.188 1 28.81 25 PRO B N 1
ATOM 2223 C CA . PRO B 1 25 ? -40.469 -11 -43.156 1 28.81 25 PRO B CA 1
ATOM 2224 C C . PRO B 1 25 ? -40.375 -11.648 -41.781 1 28.81 25 PRO B C 1
ATOM 2226 O O . PRO B 1 25 ? -41.281 -12.406 -41.375 1 28.81 25 PRO B O 1
ATOM 2229 N N . THR B 1 26 ? -39.25 -12.125 -41.406 1 30.28 26 THR B N 1
ATOM 2230 C CA . THR B 1 26 ? -39.031 -12.766 -40.125 1 30.28 26 THR B CA 1
ATOM 2231 C C . THR B 1 26 ? -39.688 -11.969 -39 1 30.28 26 THR B C 1
ATOM 2233 O O . THR B 1 26 ? -39.5 -10.75 -38.906 1 30.28 26 THR B O 1
ATOM 2236 N N . SER B 1 27 ? -40.75 -12.461 -38.5 1 30.64 27 SER B N 1
ATOM 2237 C CA . SER B 1 27 ? -41.531 -11.945 -37.375 1 30.64 27 SER B CA 1
ATOM 2238 C C . SER B 1 27 ? -40.656 -11.508 -36.219 1 30.64 27 SER B C 1
ATOM 2240 O O . SER B 1 27 ? -39.625 -12.125 -35.969 1 30.64 27 SER B O 1
ATOM 2242 N N . PRO B 1 28 ? -40.906 -10.289 -35.688 1 28.31 28 PRO B N 1
ATOM 2243 C CA . PRO B 1 28 ? -40.094 -9.711 -34.625 1 28.31 28 PRO B CA 1
ATOM 2244 C C . PRO B 1 28 ? -39.969 -10.609 -33.406 1 28.31 28 PRO B C 1
ATOM 2246 O O . PRO B 1 28 ? -40.969 -11.047 -32.844 1 28.31 28 PRO B O 1
ATOM 2249 N N . LEU B 1 29 ? -39.094 -11.516 -33.406 1 31.06 29 LEU B N 1
ATOM 2250 C CA . LEU B 1 29 ? -38.875 -12.367 -32.25 1 31.06 29 LEU B CA 1
ATOM 2251 C C . LEU B 1 29 ? -39 -11.555 -30.953 1 31.06 29 LEU B C 1
ATOM 2253 O O . LEU B 1 29 ? -38.25 -10.586 -30.766 1 31.06 29 LEU B O 1
ATOM 2257 N N . GLN B 1 30 ? -40.125 -11.477 -30.406 1 27.17 30 GLN B N 1
ATOM 2258 C CA . GLN B 1 30 ? -40.375 -10.859 -29.109 1 27.17 30 GLN B CA 1
ATOM 2259 C C . GLN B 1 30 ? -39.375 -11.359 -28.062 1 27.17 30 GLN B C 1
ATOM 2261 O O . GLN B 1 30 ? -39.281 -12.562 -27.812 1 27.17 30 GLN B O 1
ATOM 2266 N N . SER B 1 31 ? -38.281 -10.734 -27.938 1 26.75 31 SER B N 1
ATOM 2267 C CA . SER B 1 31 ? -37.25 -11.016 -26.953 1 26.75 31 SER B CA 1
ATOM 2268 C C . SER B 1 31 ? -37.844 -11.258 -25.578 1 26.75 31 SER B C 1
ATOM 2270 O O . SER B 1 31 ? -38.5 -10.375 -25.016 1 26.75 31 SER B O 1
ATOM 2272 N N . VAL B 1 32 ? -38.406 -12.398 -25.375 1 29.69 32 VAL B N 1
ATOM 2273 C CA . VAL B 1 32 ? -38.875 -12.734 -24.047 1 29.69 32 VAL B CA 1
ATOM 2274 C C . VAL B 1 32 ? -37.781 -12.406 -23.016 1 29.69 32 VAL B C 1
ATOM 2276 O O . VAL B 1 32 ? -36.719 -13 -23.031 1 29.69 32 VAL B O 1
ATOM 2279 N N . ILE B 1 33 ? -37.75 -11.242 -22.547 1 30.64 33 ILE B N 1
ATOM 2280 C CA . ILE B 1 33 ? -36.969 -10.844 -21.375 1 30.64 33 ILE B CA 1
ATOM 2281 C C . ILE B 1 33 ? -37.156 -11.859 -20.25 1 30.64 33 ILE B C 1
ATOM 2283 O O . ILE B 1 33 ? -38.281 -12.008 -19.719 1 30.64 33 ILE B O 1
ATOM 2287 N N . LEU B 1 34 ? -36.438 -12.969 -20.359 1 31.02 34 LEU B N 1
ATOM 2288 C CA . LEU B 1 34 ? -36.531 -13.914 -19.25 1 31.02 34 LEU B CA 1
ATOM 2289 C C . LEU B 1 34 ? -36.344 -13.195 -17.922 1 31.02 34 LEU B C 1
ATOM 2291 O O . LEU B 1 34 ? -35.5 -12.32 -17.781 1 31.02 34 LEU B O 1
ATOM 2295 N N . PRO B 1 35 ? -37.312 -13.227 -17.062 1 31.28 35 PRO B N 1
ATOM 2296 C CA . PRO B 1 35 ? -37.156 -12.57 -15.758 1 31.28 35 PRO B CA 1
ATOM 2297 C C . PRO B 1 35 ? -35.875 -12.977 -15.031 1 31.28 35 PRO B C 1
ATOM 2299 O O . PRO B 1 35 ? -35.344 -14.062 -15.273 1 31.28 35 PRO B O 1
ATOM 2302 N N . PRO B 1 36 ? -35.156 -12.062 -14.469 1 29.14 36 PRO B N 1
ATOM 2303 C CA . PRO B 1 36 ? -33.906 -12.406 -13.781 1 29.14 36 PRO B CA 1
ATOM 2304 C C . PRO B 1 36 ? -34.062 -13.57 -12.805 1 29.14 36 PRO B C 1
ATOM 2306 O O . PRO B 1 36 ? -35.156 -13.773 -12.258 1 29.14 36 PRO B O 1
ATOM 2309 N N . PRO B 1 37 ? -33.344 -14.586 -12.906 1 28.58 37 PRO B N 1
ATOM 2310 C CA . PRO B 1 37 ? -33.562 -15.719 -12.008 1 28.58 37 PRO B CA 1
ATOM 2311 C C . PRO B 1 37 ? -33.75 -15.297 -10.547 1 28.58 37 PRO B C 1
ATOM 2313 O O . PRO B 1 37 ? -33.062 -14.375 -10.094 1 28.58 37 PRO B O 1
ATOM 2316 N N . VAL B 1 38 ? -34.812 -15.594 -9.922 1 30.47 38 VAL B N 1
ATOM 2317 C CA . VAL B 1 38 ? -35.094 -15.453 -8.492 1 30.47 38 VAL B CA 1
ATOM 2318 C C . VAL B 1 38 ? -34.094 -16.297 -7.691 1 30.47 38 VAL B C 1
ATOM 2320 O O . VAL B 1 38 ? -34.062 -17.516 -7.801 1 30.47 38 VAL B O 1
ATOM 2323 N N . VAL B 1 39 ? -33 -15.797 -7.352 1 28.5 39 VAL B N 1
ATOM 2324 C CA . VAL B 1 39 ? -32.062 -16.469 -6.461 1 28.5 39 VAL B CA 1
ATOM 2325 C C . VAL B 1 39 ? -32.781 -16.922 -5.195 1 28.5 39 VAL B C 1
ATOM 2327 O O . VAL B 1 39 ? -33.438 -16.125 -4.527 1 28.5 39 VAL B O 1
ATOM 2330 N N . ASP B 1 40 ? -33.062 -18.125 -5.082 1 27.05 40 ASP B N 1
ATOM 2331 C CA . ASP B 1 40 ? -33.688 -18.766 -3.932 1 27.05 40 ASP B CA 1
ATOM 2332 C C . ASP B 1 40 ? -32.906 -18.469 -2.648 1 27.05 40 ASP B C 1
ATOM 2334 O O . ASP B 1 40 ? -31.688 -18.672 -2.592 1 27.05 40 ASP B O 1
ATOM 2338 N N . PRO B 1 41 ? -33.438 -17.703 -1.698 1 28.3 41 PRO B N 1
ATOM 2339 C CA . PRO B 1 41 ? -32.906 -17.406 -0.369 1 28.3 41 PRO B CA 1
ATOM 2340 C C . PRO B 1 41 ? -32.5 -18.656 0.401 1 28.3 41 PRO B C 1
ATOM 2342 O O . PRO B 1 41 ? -31.969 -18.562 1.52 1 28.3 41 PRO B O 1
ATOM 2345 N N . GLU B 1 42 ? -33 -19.766 0.093 1 29.56 42 GLU B N 1
ATOM 2346 C CA . GLU B 1 42 ? -32.875 -20.906 0.991 1 29.56 42 GLU B CA 1
ATOM 2347 C C . GLU B 1 42 ? -31.422 -21.359 1.087 1 29.56 42 GLU B C 1
ATOM 2349 O O . GLU B 1 42 ? -31.031 -22.016 2.055 1 29.56 42 GLU B O 1
ATOM 2354 N N . LEU B 1 43 ? -30.766 -21.484 -0.005 1 27.8 43 LEU B N 1
ATOM 2355 C CA . LEU B 1 43 ? -29.562 -22.297 0.084 1 27.8 43 LEU B CA 1
ATOM 2356 C C . LEU B 1 43 ? -28.469 -21.578 0.874 1 27.8 43 LEU B C 1
ATOM 2358 O O . LEU B 1 43 ? -27.312 -22.016 0.893 1 27.8 43 LEU B O 1
ATOM 2362 N N . LEU B 1 44 ? -28.719 -20.297 1.206 1 28.78 44 LEU B N 1
ATOM 2363 C CA . LEU B 1 44 ? -27.734 -19.75 2.143 1 28.78 44 LEU B CA 1
ATOM 2364 C C . LEU B 1 44 ? -27.844 -20.438 3.5 1 28.78 44 LEU B C 1
ATOM 2366 O O . LEU B 1 44 ? -28.656 -20.047 4.34 1 28.78 44 LEU B O 1
ATOM 2370 N N . SER B 1 45 ? -27.812 -21.688 3.512 1 25.52 45 SER B N 1
ATOM 2371 C CA . SER B 1 45 ? -27.734 -22.281 4.844 1 25.52 45 SER B CA 1
ATOM 2372 C C . SER B 1 45 ? -26.625 -21.641 5.672 1 25.52 45 SER B C 1
ATOM 2374 O O . SER B 1 45 ? -25.453 -21.703 5.301 1 25.52 45 SER B O 1
ATOM 2376 N N . VAL B 1 46 ? -26.984 -20.734 6.504 1 29.2 46 VAL B N 1
ATOM 2377 C CA . VAL B 1 46 ? -26.25 -20.281 7.688 1 29.2 46 VAL B CA 1
ATOM 2378 C C . VAL B 1 46 ? -25.844 -21.5 8.531 1 29.2 46 VAL B C 1
ATOM 2380 O O . VAL B 1 46 ? -26.641 -22.016 9.312 1 29.2 46 VAL B O 1
ATOM 2383 N N . HIS B 1 47 ? -25.297 -22.562 8.008 1 26.95 47 HIS B N 1
ATOM 2384 C CA . HIS B 1 47 ? -24.859 -23.547 8.984 1 26.95 47 HIS B CA 1
ATOM 2385 C C . HIS B 1 47 ? -24.047 -22.906 10.102 1 26.95 47 HIS B C 1
ATOM 2387 O O . HIS B 1 47 ? -23.266 -21.984 9.852 1 26.95 47 HIS B O 1
ATOM 2393 N N . SER B 1 48 ? -24.469 -23.078 11.453 1 28.19 48 SER B N 1
ATOM 2394 C CA . SER B 1 48 ? -23.984 -22.781 12.797 1 28.19 48 SER B CA 1
ATOM 2395 C C . SER B 1 48 ? -22.531 -23.188 12.961 1 28.19 48 SER B C 1
ATOM 2397 O O . SER B 1 48 ? -22.078 -23.469 14.078 1 28.19 48 SER B O 1
ATOM 2399 N N . GLN B 1 49 ? -21.828 -23.75 12.055 1 29.77 49 GLN B N 1
ATOM 2400 C CA . GLN B 1 49 ? -20.594 -24.391 12.492 1 29.77 49 GLN B CA 1
ATOM 2401 C C . GLN B 1 49 ? -19.719 -23.406 13.289 1 29.77 49 GLN B C 1
ATOM 2403 O O . GLN B 1 49 ? -19.922 -22.203 13.227 1 29.77 49 GLN B O 1
ATOM 2408 N N . GLY B 1 50 ? -18.391 -23.844 13.75 1 31.23 50 GLY B N 1
ATOM 2409 C CA . GLY B 1 50 ? -17.453 -23.266 14.711 1 31.23 50 GLY B CA 1
ATOM 2410 C C . GLY B 1 50 ? -17.234 -21.781 14.523 1 31.23 50 GLY B C 1
ATOM 2411 O O . GLY B 1 50 ? -17.641 -21.219 13.508 1 31.23 50 GLY B O 1
ATOM 2412 N N . ALA B 1 51 ? -16.875 -20.969 15.656 1 33 51 ALA B N 1
ATOM 2413 C CA . ALA B 1 51 ? -16.828 -19.516 15.797 1 33 51 ALA B CA 1
ATOM 2414 C C . ALA B 1 51 ? -16.188 -18.875 14.578 1 33 51 ALA B C 1
ATOM 2416 O O . ALA B 1 51 ? -14.953 -18.797 14.492 1 33 51 ALA B O 1
ATOM 2417 N N . VAL B 1 52 ? -16.391 -19.25 13.359 1 42.41 52 VAL B N 1
ATOM 2418 C CA . VAL B 1 52 ? -16 -18.5 12.18 1 42.41 52 VAL B CA 1
ATOM 2419 C C . VAL B 1 52 ? -16.219 -17 12.422 1 42.41 52 VAL B C 1
ATOM 2421 O O . VAL B 1 52 ? -17.25 -16.609 12.977 1 42.41 52 VAL B O 1
ATOM 2424 N N . SER B 1 53 ? -15.133 -16.25 12.57 1 53.44 53 SER B N 1
ATOM 2425 C CA . SER B 1 53 ? -15.312 -14.805 12.609 1 53.44 53 SER B CA 1
ATOM 2426 C C . SER B 1 53 ? -16.484 -14.367 11.727 1 53.44 53 SER B C 1
ATOM 2428 O O . SER B 1 53 ? -16.641 -14.859 10.609 1 53.44 53 SER B O 1
ATOM 2430 N N . ARG B 1 54 ? -17.594 -14.062 12.352 1 59.31 54 ARG B N 1
ATOM 2431 C CA . ARG B 1 54 ? -18.859 -13.617 11.797 1 59.31 54 ARG B CA 1
ATOM 2432 C C . ARG B 1 54 ? -18.656 -12.875 10.477 1 59.31 54 ARG B C 1
ATOM 2434 O O . ARG B 1 54 ? -19.578 -12.773 9.664 1 59.31 54 ARG B O 1
ATOM 2441 N N . TYR B 1 55 ? -17.312 -12.773 10.164 1 75.38 55 TYR B N 1
ATOM 2442 C CA . TYR B 1 55 ? -17.172 -11.914 8.992 1 75.38 55 TYR B CA 1
ATOM 2443 C C . TYR B 1 55 ? -16.438 -12.641 7.867 1 75.38 55 TYR B C 1
ATOM 2445 O O . TYR B 1 55 ? -16.297 -12.109 6.766 1 75.38 55 TYR B O 1
ATOM 2453 N N . VAL B 1 56 ? -16.125 -14.031 8.156 1 84.94 56 VAL B N 1
ATOM 2454 C CA . VAL B 1 56 ? -15.375 -14.727 7.113 1 84.94 56 VAL B CA 1
ATOM 2455 C C . VAL B 1 56 ? -16.312 -15.648 6.332 1 84.94 56 VAL B C 1
ATOM 2457 O O . VAL B 1 56 ? -17.031 -16.453 6.922 1 84.94 56 VAL B O 1
ATOM 2460 N N . VAL B 1 57 ? -16.297 -15.555 4.992 1 87.12 57 VAL B N 1
ATO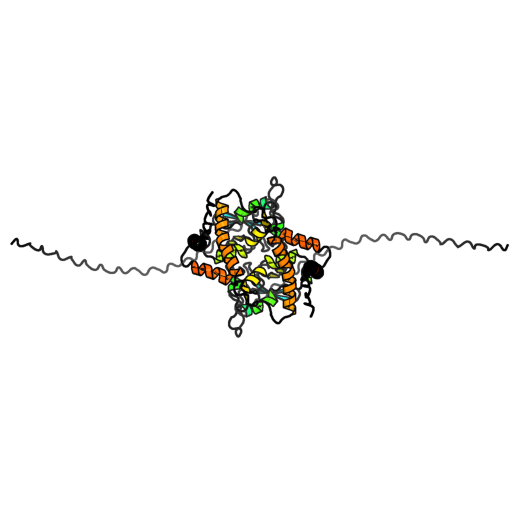M 2461 C CA . VAL B 1 57 ? -17.141 -16.375 4.137 1 87.12 57 VAL B CA 1
ATOM 2462 C C . VAL B 1 57 ? -16.281 -17.125 3.123 1 87.12 57 VAL B C 1
ATOM 2464 O O . VAL B 1 57 ? -15.188 -16.672 2.773 1 87.12 57 VAL B O 1
ATOM 2467 N N . SER B 1 58 ? -16.797 -18.281 2.713 1 89.25 58 SER B N 1
ATOM 2468 C CA . SER B 1 58 ? -16.172 -19.031 1.629 1 89.25 58 SER B CA 1
ATOM 2469 C C . SER B 1 58 ? -16.812 -18.703 0.286 1 89.25 58 SER B C 1
ATOM 2471 O O . SER B 1 58 ? -18.031 -18.719 0.157 1 89.25 58 SER B O 1
ATOM 2473 N N . VAL B 1 59 ? -15.969 -18.344 -0.632 1 89.75 59 VAL B N 1
ATOM 2474 C CA . VAL B 1 59 ? -16.453 -17.984 -1.963 1 89.75 59 VAL B CA 1
ATOM 2475 C C . VAL B 1 59 ? -15.789 -18.875 -3.01 1 89.75 59 VAL B C 1
ATOM 2477 O O . VAL B 1 59 ? -14.57 -19.062 -2.994 1 89.75 59 VAL B O 1
ATOM 2480 N N . ASN B 1 60 ? -16.609 -19.453 -3.854 1 91.94 60 ASN B N 1
ATOM 2481 C CA . ASN B 1 60 ? -16.094 -20.188 -5.004 1 91.94 60 ASN B CA 1
ATOM 2482 C C . ASN B 1 60 ? -16.094 -19.328 -6.262 1 91.94 60 ASN B C 1
ATOM 2484 O O . ASN B 1 60 ? -17.125 -18.766 -6.641 1 91.94 60 ASN B O 1
ATOM 2488 N N . HIS B 1 61 ? -14.953 -19.141 -6.797 1 90.81 61 HIS B N 1
ATOM 2489 C CA . HIS B 1 61 ? -14.812 -18.312 -7.984 1 90.81 61 HIS B CA 1
ATOM 2490 C C . HIS B 1 61 ? -13.891 -18.969 -9.008 1 90.81 61 HIS B C 1
ATOM 2492 O O . HIS B 1 61 ? -12.727 -19.25 -8.711 1 90.81 61 HIS B O 1
ATOM 2498 N N . LYS B 1 62 ? -14.383 -19.203 -10.203 1 90.25 62 LYS B N 1
ATOM 2499 C CA . LYS B 1 62 ? -13.641 -19.781 -11.32 1 90.25 62 LYS B CA 1
ATOM 2500 C C . LYS B 1 62 ? -12.891 -21.031 -10.898 1 90.25 62 LYS B C 1
ATOM 2502 O O . LYS B 1 62 ? -11.703 -21.188 -11.203 1 90.25 62 LYS B O 1
ATOM 2507 N N . GLY B 1 63 ? -13.477 -21.859 -10.055 1 89.81 63 GLY B N 1
ATOM 2508 C CA . GLY B 1 63 ? -12.945 -23.156 -9.688 1 89.81 63 GLY B CA 1
ATOM 2509 C C . GLY B 1 63 ? -12.047 -23.125 -8.469 1 89.81 63 GLY B C 1
ATOM 2510 O O . GLY B 1 63 ? -11.523 -24.141 -8.039 1 89.81 63 GLY B O 1
ATOM 2511 N N . SER B 1 64 ? -11.852 -21.984 -7.977 1 91 64 SER B N 1
ATOM 2512 C CA . SER B 1 64 ? -11.016 -21.859 -6.785 1 91 64 SER B CA 1
ATOM 2513 C C . SER B 1 64 ? -11.844 -21.438 -5.574 1 91 64 SER B C 1
ATOM 2515 O O . SER B 1 64 ? -12.797 -20.672 -5.703 1 91 64 SER B O 1
ATOM 2517 N N . LYS B 1 65 ? -11.445 -21.969 -4.438 1 93.44 65 LYS B N 1
ATOM 2518 C CA . LYS B 1 65 ? -12.102 -21.609 -3.188 1 93.44 65 LYS B CA 1
ATOM 2519 C C . LYS B 1 65 ? -11.312 -20.516 -2.455 1 93.44 65 LYS B C 1
ATOM 2521 O O . LYS B 1 65 ? -10.102 -20.656 -2.26 1 93.44 65 LYS B O 1
ATOM 2526 N N . TYR B 1 66 ? -12.094 -19.453 -2.078 1 93.88 66 TYR B N 1
ATOM 2527 C CA . TYR B 1 66 ? -11.484 -18.344 -1.345 1 93.88 66 TYR B CA 1
ATOM 2528 C C . TYR B 1 66 ? -12.141 -18.172 0.019 1 93.88 66 TYR B C 1
ATOM 2530 O O . TYR B 1 66 ? -13.336 -18.422 0.176 1 93.88 66 TYR B O 1
ATOM 2538 N N . HIS B 1 67 ? -11.352 -17.781 0.961 1 93.31 67 HIS B N 1
ATOM 2539 C CA . HIS B 1 67 ? -11.852 -17.266 2.232 1 93.31 67 HIS B CA 1
ATOM 2540 C C . HIS B 1 67 ? -11.773 -15.742 2.287 1 93.31 67 HIS B C 1
ATOM 2542 O O . HIS B 1 67 ? -10.711 -15.164 2.051 1 93.31 67 HIS B O 1
ATOM 2548 N N . VAL B 1 68 ? -12.969 -15.148 2.58 1 91.56 68 VAL B N 1
ATOM 2549 C CA . VAL B 1 68 ? -13.031 -13.695 2.422 1 91.56 68 VAL B CA 1
ATOM 2550 C C . VAL B 1 68 ? -13.594 -13.062 3.695 1 91.56 68 VAL B C 1
ATOM 2552 O O . VAL B 1 68 ? -14.617 -13.508 4.223 1 91.56 68 VAL B O 1
ATOM 2555 N N . LEU B 1 69 ? -12.812 -12.133 4.199 1 88.56 69 LEU B N 1
ATOM 2556 C CA . LEU B 1 69 ? -13.336 -11.281 5.27 1 88.56 69 LEU B CA 1
ATOM 2557 C C . LEU B 1 69 ? -14.172 -10.141 4.699 1 88.56 69 LEU B C 1
ATOM 2559 O O . LEU B 1 69 ? -13.641 -9.227 4.074 1 88.56 69 LEU B O 1
ATOM 2563 N N . GLN B 1 70 ? -15.383 -10.203 4.984 1 82.38 70 GLN B N 1
ATOM 2564 C CA . GLN B 1 70 ? -16.281 -9.172 4.48 1 82.38 70 GLN B CA 1
ATOM 2565 C C . GLN B 1 70 ? -16.266 -7.938 5.371 1 82.38 70 GLN B C 1
ATOM 2567 O O . GLN B 1 70 ? -16.438 -8.039 6.59 1 82.38 70 GLN B O 1
ATOM 2572 N N . LEU B 1 71 ? -16.141 -6.836 4.754 1 75.38 71 LEU B N 1
ATOM 2573 C CA . LEU B 1 71 ? -15.969 -5.602 5.512 1 75.38 71 LEU B CA 1
ATOM 2574 C C . LEU B 1 71 ? -17.297 -4.871 5.664 1 75.38 71 LEU B C 1
ATOM 2576 O O . LEU B 1 71 ? -17.438 -3.996 6.523 1 75.38 71 LEU B O 1
ATOM 2580 N N . SER B 1 72 ? -18.172 -5.051 4.762 1 66.88 72 SER B N 1
ATOM 2581 C CA . SER B 1 72 ? -19.484 -4.438 4.914 1 66.88 72 SER B CA 1
ATOM 2582 C C . SER B 1 72 ? -20.281 -5.105 6.031 1 66.88 72 SER B C 1
ATOM 2584 O O . SER B 1 72 ? -20.297 -6.332 6.148 1 66.88 72 SER B O 1
ATOM 2586 N N . PRO B 1 73 ? -20.703 -4.09 6.816 1 58.97 73 PRO B N 1
ATOM 2587 C CA . PRO B 1 73 ? -21.484 -4.664 7.918 1 58.97 73 PRO B CA 1
ATOM 2588 C C . PRO B 1 73 ? -22.797 -5.277 7.457 1 58.97 73 PRO B C 1
ATOM 2590 O O . PRO B 1 73 ? -23.375 -4.84 6.453 1 58.97 73 PRO B O 1
ATOM 2593 N N . GLY B 1 74 ? -23.109 -6.367 7.801 1 57.22 74 GLY B N 1
ATOM 2594 C CA . GLY B 1 74 ? -24.406 -6.984 7.637 1 57.22 74 GLY B CA 1
ATOM 2595 C C . GLY B 1 74 ? -24.344 -8.328 6.938 1 57.22 74 GLY B C 1
ATOM 2596 O O . GLY B 1 74 ? -23.391 -8.625 6.23 1 57.22 74 GLY B O 1
ATOM 2597 N N . PRO B 1 75 ? -25.047 -9.195 7.363 1 53.62 75 PRO B N 1
ATOM 2598 C CA . PRO B 1 75 ? -25.031 -10.562 6.844 1 53.62 75 PRO B CA 1
ATOM 2599 C C . PRO B 1 75 ? -25.281 -10.625 5.336 1 53.62 75 PRO B C 1
ATOM 2601 O O . PRO B 1 75 ? -24.859 -11.578 4.676 1 53.62 75 PRO B O 1
ATOM 2604 N N . LEU B 1 76 ? -25.906 -9.508 4.789 1 58.31 76 LEU B N 1
ATOM 2605 C CA . LEU B 1 76 ? -26.266 -9.578 3.377 1 58.31 76 LEU B CA 1
ATOM 2606 C C . LEU B 1 76 ? -25.547 -8.492 2.582 1 58.31 76 LEU B C 1
ATOM 2608 O O . LEU B 1 76 ? -26.031 -8.07 1.525 1 58.31 76 LEU B O 1
ATOM 2612 N N . ALA B 1 77 ? -24.453 -8.188 3.125 1 63 77 ALA B N 1
ATOM 2613 C CA . ALA B 1 77 ? -23.828 -7.098 2.389 1 63 77 ALA B CA 1
ATOM 2614 C C . ALA B 1 77 ? -23.094 -7.621 1.149 1 63 77 ALA B C 1
ATOM 2616 O O . ALA B 1 77 ? -22.484 -8.688 1.188 1 63 77 ALA B O 1
ATOM 2617 N N . PRO B 1 78 ? -23.406 -7.047 0.058 1 66.44 78 PRO B N 1
ATOM 2618 C CA . PRO B 1 78 ? -22.719 -7.469 -1.165 1 66.44 78 PRO B CA 1
ATOM 2619 C C . PRO B 1 78 ? -21.203 -7.391 -1.047 1 66.44 78 PRO B C 1
ATOM 2621 O O . PRO B 1 78 ? -20.672 -6.551 -0.31 1 66.44 78 PRO B O 1
ATOM 2624 N N . PRO B 1 79 ? -20.609 -8.352 -1.683 1 71.31 79 PRO B N 1
ATOM 2625 C CA . PRO B 1 79 ? -19.156 -8.312 -1.686 1 71.31 79 PRO B CA 1
ATOM 2626 C C . PRO B 1 79 ? -18.594 -7.016 -2.273 1 71.31 79 PRO B C 1
ATOM 2628 O O . PRO B 1 79 ? -19.203 -6.438 -3.178 1 71.31 79 PRO B O 1
ATOM 2631 N N . THR B 1 80 ? -17.609 -6.484 -1.652 1 73.5 80 THR B N 1
ATOM 2632 C CA . THR B 1 80 ? -16.906 -5.316 -2.152 1 73.5 80 THR B CA 1
ATOM 2633 C C . THR B 1 80 ? -15.516 -5.699 -2.65 1 73.5 80 THR B C 1
ATOM 2635 O O . THR B 1 80 ? -14.938 -6.691 -2.199 1 73.5 80 THR B O 1
ATOM 2638 N N . PRO B 1 81 ? -15.031 -4.949 -3.594 1 76.62 81 PRO B N 1
ATOM 2639 C CA . PRO B 1 81 ? -13.68 -5.227 -4.078 1 76.62 81 PRO B CA 1
ATOM 2640 C C . PRO B 1 81 ? -12.617 -5.035 -2.998 1 76.62 81 PRO B C 1
ATOM 2642 O O . PRO B 1 81 ? -11.453 -5.398 -3.199 1 76.62 81 PRO B O 1
ATOM 2645 N N . PHE B 1 82 ? -13.031 -4.629 -1.885 1 80.12 82 PHE B N 1
ATOM 2646 C CA . PHE B 1 82 ? -12.055 -4.336 -0.842 1 80.12 82 PHE B CA 1
ATOM 2647 C C . PHE B 1 82 ? -12.133 -5.367 0.279 1 80.12 82 PHE B C 1
ATOM 2649 O O . PHE B 1 82 ? -11.359 -5.309 1.238 1 80.12 82 PHE B O 1
ATOM 2656 N N . ASP B 1 83 ? -13.094 -6.262 0.07 1 86.19 83 ASP B N 1
ATOM 2657 C CA . ASP B 1 83 ? -13.07 -7.383 1.006 1 86.19 83 ASP B CA 1
ATOM 2658 C C . ASP B 1 83 ? -11.719 -8.086 0.991 1 86.19 83 ASP B C 1
ATOM 2660 O O . ASP B 1 83 ? -11.031 -8.109 -0.036 1 86.19 83 ASP B O 1
ATOM 2664 N N . ILE B 1 84 ? -11.406 -8.648 2.092 1 91 84 ILE B N 1
ATOM 2665 C CA . ILE B 1 84 ? -10.039 -9.125 2.264 1 91 84 ILE B CA 1
ATOM 2666 C C . ILE B 1 84 ? -9.977 -10.625 1.998 1 91 84 ILE B C 1
ATOM 2668 O O . ILE B 1 84 ? -10.68 -11.406 2.643 1 91 84 ILE B O 1
ATOM 2672 N N . ILE B 1 85 ? -9.188 -10.961 1.055 1 94.56 85 ILE B N 1
ATOM 2673 C CA . ILE B 1 85 ? -8.945 -12.383 0.823 1 94.56 85 ILE B CA 1
ATOM 2674 C C . ILE B 1 85 ? -7.953 -12.906 1.854 1 94.56 85 ILE B C 1
ATOM 2676 O O . ILE B 1 85 ? -6.832 -12.406 1.955 1 94.56 85 ILE B O 1
ATOM 2680 N N . LEU B 1 86 ? -8.422 -13.969 2.523 1 94.88 86 LEU B N 1
ATOM 2681 C CA . LEU B 1 86 ? -7.641 -14.469 3.65 1 94.88 86 LEU B CA 1
ATOM 2682 C C . LEU B 1 86 ? -6.949 -15.781 3.297 1 94.88 86 LEU B C 1
ATOM 2684 O O . LEU B 1 86 ? -7.496 -16.594 2.545 1 94.88 86 LEU B O 1
ATOM 2688 N N . PRO B 1 87 ? -5.727 -15.922 3.887 1 95.81 87 PRO B N 1
ATOM 2689 C CA . PRO B 1 87 ? -5.168 -17.266 3.863 1 95.81 87 PRO B CA 1
ATOM 2690 C C . PRO B 1 87 ? -5.961 -18.25 4.727 1 95.81 87 PRO B C 1
ATOM 2692 O O . PRO B 1 87 ? -6.906 -17.859 5.414 1 95.81 87 PRO B O 1
ATOM 2695 N N . PRO B 1 88 ? -5.629 -19.516 4.57 1 93.5 88 PRO B N 1
ATOM 2696 C CA . PRO B 1 88 ? -6.344 -20.5 5.391 1 93.5 88 PRO B CA 1
ATOM 2697 C C . PRO B 1 88 ? -6.207 -20.219 6.887 1 93.5 88 PRO B C 1
ATOM 2699 O O . PRO B 1 88 ? -5.219 -19.625 7.324 1 93.5 88 PRO B O 1
ATOM 2702 N N . ALA B 1 89 ? -7.125 -20.719 7.625 1 92.31 89 ALA B N 1
ATOM 2703 C CA . ALA B 1 89 ? -7.164 -20.484 9.062 1 92.31 89 ALA B CA 1
ATOM 2704 C C . ALA B 1 89 ? -5.895 -21 9.734 1 92.31 89 ALA B C 1
ATOM 2706 O O . ALA B 1 89 ? -5.461 -20.469 10.758 1 92.31 89 ALA B O 1
ATOM 2707 N N . ALA B 1 90 ? -5.328 -21.953 9.133 1 92.38 90 ALA B N 1
ATOM 2708 C CA . ALA B 1 90 ? -4.125 -22.562 9.688 1 92.38 90 ALA B CA 1
ATOM 2709 C C . ALA B 1 90 ? -2.992 -21.547 9.797 1 92.38 90 ALA B C 1
ATOM 2711 O O . ALA B 1 90 ? -2.068 -21.719 10.594 1 92.38 90 ALA B O 1
ATOM 2712 N N . ALA B 1 91 ? -3.084 -20.469 9.008 1 94.94 91 ALA B N 1
ATOM 2713 C CA . ALA B 1 91 ? -2.043 -19.438 9.031 1 94.94 91 ALA B CA 1
ATOM 2714 C C . ALA B 1 91 ? -2.055 -18.688 10.359 1 94.94 91 ALA B C 1
ATOM 2716 O O . ALA B 1 91 ? -1.062 -18.047 10.727 1 94.94 91 ALA B O 1
ATOM 2717 N N . PHE B 1 92 ? -3.176 -18.781 11.094 1 92.69 92 PHE B N 1
ATOM 2718 C CA . PHE B 1 92 ? -3.373 -17.906 12.242 1 92.69 92 PHE B CA 1
ATOM 2719 C C . PHE B 1 92 ? -3.307 -18.688 13.547 1 92.69 92 PHE B C 1
ATOM 2721 O O . PHE B 1 92 ? -3.457 -18.125 14.633 1 92.69 92 PHE B O 1
ATOM 2728 N N . VAL B 1 93 ? -3.123 -19.938 13.453 1 89.56 93 VAL B N 1
ATOM 2729 C CA . VAL B 1 93 ? -3.209 -20.766 14.656 1 89.56 93 VAL B CA 1
ATOM 2730 C C . VAL B 1 93 ? -1.821 -21.281 15.023 1 89.56 93 VAL B C 1
ATOM 2732 O O . VAL B 1 93 ? -1.062 -21.719 14.156 1 89.56 93 VAL B O 1
ATOM 2735 N N . SER B 1 94 ? -1.528 -21.109 16.297 1 80.25 94 SER B N 1
ATOM 2736 C CA . SER B 1 94 ? -0.24 -21.594 16.781 1 80.25 94 SER B CA 1
ATOM 2737 C C . SER B 1 94 ? -0.213 -23.125 16.812 1 80.25 94 SER B C 1
ATOM 2739 O O . SER B 1 94 ? 0.764 -23.75 16.391 1 80.25 94 SER B O 1
ATOM 2741 N N . ASP B 1 95 ? -1.312 -23.734 17.531 1 72.44 95 ASP B N 1
ATOM 2742 C CA . ASP B 1 95 ? -1.365 -25.188 17.609 1 72.44 95 ASP B CA 1
ATOM 2743 C C . ASP B 1 95 ? -2.225 -25.781 16.5 1 72.44 95 ASP B C 1
ATOM 2745 O O . ASP B 1 95 ? -3.443 -25.578 16.484 1 72.44 95 ASP B O 1
ATOM 2749 N N . GLN B 1 96 ? -1.626 -26.188 15.492 1 63.31 96 GLN B N 1
ATOM 2750 C CA . GLN B 1 96 ? -2.311 -26.672 14.297 1 63.31 96 GLN B CA 1
ATOM 2751 C C . GLN B 1 96 ? -3.186 -27.875 14.609 1 63.31 96 GLN B C 1
ATOM 2753 O O . GLN B 1 96 ? -3.912 -28.359 13.75 1 63.31 96 GLN B O 1
ATOM 2758 N N . THR B 1 97 ? -3.092 -28.422 15.711 1 57.09 97 THR B N 1
ATOM 2759 C CA . THR B 1 97 ? -3.859 -29.609 16.031 1 57.09 97 THR B CA 1
ATOM 2760 C C . THR B 1 97 ? -5.336 -29.281 16.219 1 57.09 97 THR B C 1
ATOM 2762 O O . THR B 1 97 ? -6.191 -30.156 16.156 1 57.09 97 THR B O 1
ATOM 2765 N N . THR B 1 98 ? -5.625 -28.141 16.641 1 54.09 98 THR B N 1
ATOM 2766 C CA . THR B 1 98 ? -7.004 -27.828 16.984 1 54.09 98 THR B CA 1
ATOM 2767 C C . THR B 1 98 ? -7.742 -27.234 15.789 1 54.09 98 THR B C 1
ATOM 2769 O O . THR B 1 98 ? -7.117 -26.766 14.844 1 54.09 98 THR B O 1
ATOM 2772 N N . MET B 1 99 ? -9.148 -27.281 15.836 1 56.62 99 MET B N 1
ATOM 2773 C CA . MET B 1 99 ? -10.109 -26.766 14.859 1 56.62 99 MET B CA 1
ATOM 2774 C C . MET B 1 99 ? -9.719 -25.375 14.414 1 56.62 99 MET B C 1
ATOM 2776 O O . MET B 1 99 ? -9.578 -24.469 15.234 1 56.62 99 MET B O 1
ATOM 2780 N N . THR B 1 100 ? -9.062 -25.281 13.227 1 66.88 100 THR B N 1
ATOM 2781 C CA . THR B 1 100 ? -8.445 -24.078 12.68 1 66.88 100 THR B CA 1
ATOM 2782 C C . THR B 1 100 ? -9.5 -23 12.43 1 66.88 100 THR B C 1
ATOM 2784 O O . THR B 1 100 ? -10.398 -23.188 11.602 1 66.88 100 THR B O 1
ATOM 2787 N N . ALA B 1 101 ? -9.797 -22.25 13.547 1 81.06 101 ALA B N 1
ATOM 2788 C CA . ALA B 1 101 ? -10.727 -21.141 13.391 1 81.06 101 ALA B CA 1
ATOM 2789 C C . ALA B 1 101 ? -9.977 -19.828 13.133 1 81.06 101 ALA B C 1
ATOM 2791 O O . ALA B 1 101 ? -8.828 -19.672 13.555 1 81.06 101 ALA B O 1
ATOM 2792 N N . TYR B 1 102 ? -10.641 -19.125 12.32 1 88.25 102 TYR B N 1
ATOM 2793 C CA . TYR B 1 102 ? -10.109 -17.797 12.109 1 88.25 102 TYR B CA 1
ATOM 2794 C C . TYR B 1 102 ? -10.172 -16.969 13.398 1 88.25 102 TYR B C 1
ATOM 2796 O O . TYR B 1 102 ? -11.07 -17.172 14.219 1 88.25 102 TYR B O 1
ATOM 2804 N N . PRO B 1 103 ? -9.219 -16.062 13.57 1 85.06 103 PRO B N 1
ATOM 2805 C CA . PRO B 1 103 ? -9.328 -15.133 14.688 1 85.06 103 PRO B CA 1
ATOM 2806 C C . PRO B 1 103 ? -10.547 -14.219 14.57 1 85.06 103 PRO B C 1
ATOM 2808 O O . PRO B 1 103 ? -11.156 -14.125 13.5 1 85.06 103 PRO B O 1
ATOM 2811 N N . ASP B 1 104 ? -10.914 -13.594 15.711 1 79.81 104 ASP B N 1
ATOM 2812 C CA . ASP B 1 104 ? -11.992 -12.602 15.703 1 79.81 104 ASP B CA 1
ATOM 2813 C C . ASP B 1 104 ? -11.508 -11.273 15.125 1 79.81 104 ASP B C 1
ATOM 2815 O O . ASP B 1 104 ? -10.789 -10.531 15.797 1 79.81 104 ASP B O 1
ATOM 2819 N N . PHE B 1 105 ? -11.93 -11.164 13.93 1 77.94 105 PHE B N 1
ATOM 2820 C CA . PHE B 1 105 ? -11.516 -9.93 13.273 1 77.94 105 PHE B CA 1
ATOM 2821 C C . PHE B 1 105 ? -12.422 -8.773 13.68 1 77.94 105 PHE B C 1
ATOM 2823 O O . PHE B 1 105 ? -13.625 -8.961 13.883 1 77.94 105 PHE B O 1
ATOM 2830 N N . SER B 1 106 ? -11.859 -7.66 14.062 1 67.31 106 SER B N 1
ATOM 2831 C CA . SER B 1 106 ? -12.648 -6.461 14.312 1 67.31 106 SER B CA 1
ATOM 2832 C C . SER B 1 106 ? -12.57 -5.496 13.133 1 67.31 106 SER B C 1
ATOM 2834 O O . SER B 1 106 ? -11.555 -5.438 12.438 1 67.31 106 SER B O 1
ATOM 2836 N N . VAL B 1 107 ? -13.773 -5 12.844 1 60.25 107 VAL B N 1
ATOM 2837 C CA . VAL B 1 107 ? -13.859 -4.051 11.734 1 60.25 107 VAL B CA 1
ATOM 2838 C C . VAL B 1 107 ? -12.844 -2.93 11.938 1 60.25 107 VAL B C 1
ATOM 2840 O O . VAL B 1 107 ? -12.281 -2.414 10.977 1 60.25 107 VAL B O 1
ATOM 2843 N N . SER B 1 108 ? -12.641 -2.674 13.195 1 57.78 108 SER B N 1
ATOM 2844 C CA . SER B 1 108 ? -11.711 -1.578 13.453 1 57.78 108 SER B CA 1
ATOM 2845 C C . SER B 1 108 ? -10.273 -1.984 13.148 1 57.78 108 SER B C 1
ATOM 2847 O O . SER B 1 108 ? -9.43 -1.131 12.883 1 57.78 108 SER B O 1
ATOM 2849 N N . SER B 1 109 ? -10.18 -3.293 13.102 1 59 109 SER B N 1
ATOM 2850 C CA . SER B 1 109 ? -8.836 -3.811 12.875 1 59 109 SER B CA 1
ATOM 2851 C C . SER B 1 109 ? -8.633 -4.188 11.414 1 59 109 SER B C 1
ATOM 2853 O O . SER B 1 109 ? -7.684 -4.91 11.078 1 59 109 SER B O 1
ATOM 2855 N N . CYS B 1 110 ? -9.422 -3.689 10.594 1 72.5 110 CYS B N 1
ATOM 2856 C CA . CYS B 1 110 ? -9.469 -4.293 9.266 1 72.5 110 CYS B CA 1
ATOM 2857 C C . CYS B 1 110 ? -8.43 -3.668 8.344 1 72.5 110 CYS B C 1
ATOM 2859 O O . CYS B 1 110 ? -8.781 -2.936 7.414 1 72.5 110 CYS B O 1
ATOM 2861 N N . GLY B 1 111 ? -7.207 -3.557 8.82 1 82.31 111 GLY B N 1
ATOM 2862 C CA . GLY B 1 111 ? -6.09 -3.193 7.961 1 82.31 111 GLY B CA 1
ATOM 2863 C C . GLY B 1 111 ? -5.078 -4.312 7.793 1 82.31 111 GLY B C 1
ATOM 2864 O O . GLY B 1 111 ? -5.129 -5.316 8.508 1 82.31 111 GLY B O 1
ATOM 2865 N N . TRP B 1 112 ? -4.324 -4.188 6.828 1 91.12 112 TRP B N 1
ATOM 2866 C CA . TRP B 1 112 ? -3.355 -5.234 6.52 1 91.12 112 TRP B CA 1
ATOM 2867 C C . TRP B 1 112 ? -2.383 -5.438 7.676 1 91.12 112 TRP B C 1
ATOM 2869 O O . TRP B 1 112 ? -2.078 -6.574 8.047 1 91.12 112 TRP B O 1
ATOM 2879 N N . GLN B 1 113 ? -1.915 -4.355 8.258 1 89.81 113 GLN B N 1
ATOM 2880 C CA . GLN B 1 113 ? -0.937 -4.477 9.336 1 89.81 113 GLN B CA 1
ATOM 2881 C C . GLN B 1 113 ? -1.521 -5.234 10.531 1 89.81 113 GLN B C 1
ATOM 2883 O O . GLN B 1 113 ? -0.838 -6.055 11.141 1 89.81 113 GLN B O 1
ATOM 2888 N N . ALA B 1 114 ? -2.775 -4.93 10.812 1 89.19 114 ALA B N 1
ATOM 2889 C CA . ALA B 1 114 ? -3.443 -5.652 11.898 1 89.19 114 ALA B CA 1
ATOM 2890 C C . ALA B 1 114 ? -3.574 -7.133 11.562 1 89.19 114 ALA B C 1
ATOM 2892 O O . ALA B 1 114 ? -3.32 -7.992 12.414 1 89.19 114 ALA B O 1
ATOM 2893 N N . LEU B 1 115 ? -3.918 -7.398 10.398 1 91.75 115 LEU B N 1
ATOM 2894 C CA . LEU B 1 115 ? -4.051 -8.781 9.953 1 91.75 115 LEU B CA 1
ATOM 2895 C C . LEU B 1 115 ? -2.707 -9.5 10.008 1 91.75 115 LEU B C 1
ATOM 2897 O O . LEU B 1 115 ? -2.627 -10.641 10.469 1 91.75 115 LEU B O 1
ATOM 2901 N N . PHE B 1 116 ? -1.655 -8.828 9.562 1 94.94 116 PHE B N 1
ATOM 2902 C CA . PHE B 1 116 ? -0.318 -9.414 9.547 1 94.94 116 PHE B CA 1
ATOM 2903 C C . PHE B 1 116 ? 0.14 -9.766 10.953 1 94.94 116 PHE B C 1
ATOM 2905 O O . PHE B 1 116 ? 0.82 -10.773 11.156 1 94.94 116 PHE B O 1
ATOM 2912 N N . SER B 1 117 ? -0.293 -8.969 11.867 1 91.81 117 SER B N 1
ATOM 2913 C CA . SER B 1 117 ? 0.129 -9.195 13.25 1 91.81 117 SER B CA 1
ATOM 2914 C C . SER B 1 117 ? -0.471 -10.477 13.812 1 91.81 117 SER B C 1
ATOM 2916 O O . SER B 1 117 ? 0.017 -11.008 14.805 1 91.81 117 SER B O 1
ATOM 2918 N N . LEU B 1 118 ? -1.51 -11 13.141 1 91.81 118 LEU B N 1
ATOM 2919 C CA . LEU B 1 118 ? -2.199 -12.195 13.617 1 91.81 118 LEU B CA 1
ATOM 2920 C C . LEU B 1 118 ? -1.644 -13.445 12.945 1 91.81 118 LEU B C 1
ATOM 2922 O O . LEU B 1 118 ? -1.968 -14.57 13.352 1 91.81 118 LEU B O 1
ATOM 2926 N N . VAL B 1 119 ? -0.844 -13.266 12.016 1 94.31 119 VAL B N 1
ATOM 2927 C CA . VAL B 1 119 ? -0.311 -14.406 11.273 1 94.31 119 VAL B CA 1
ATOM 2928 C C . VAL B 1 119 ? 0.788 -15.086 12.094 1 94.31 119 VAL B C 1
ATOM 2930 O O . VAL B 1 119 ? 1.726 -14.422 12.547 1 94.31 119 VAL B O 1
ATOM 2933 N N . VAL B 1 120 ? 0.691 -16.344 12.219 1 94.81 120 VAL B N 1
ATOM 2934 C CA . VAL B 1 120 ? 1.668 -17.125 12.961 1 94.81 120 VAL B CA 1
ATOM 2935 C C . VAL B 1 120 ? 2.508 -17.953 11.992 1 94.81 120 VAL B C 1
ATOM 2937 O O . VAL B 1 120 ? 3.717 -18.109 12.18 1 94.81 120 VAL B O 1
ATOM 2940 N N . HIS B 1 121 ? 1.878 -18.406 10.914 1 94.81 121 HIS B N 1
ATOM 2941 C CA . HIS B 1 121 ? 2.543 -19.266 9.938 1 94.81 121 HIS B CA 1
ATOM 2942 C C . HIS B 1 121 ? 2.535 -18.641 8.555 1 94.81 121 HIS B C 1
ATOM 2944 O O . HIS B 1 121 ? 1.664 -18.953 7.734 1 94.81 121 HIS B O 1
ATOM 2950 N N . PRO B 1 122 ? 3.564 -17.891 8.289 1 96.25 122 PRO B N 1
ATOM 2951 C CA . PRO B 1 122 ? 3.602 -17.203 7 1 96.25 122 PRO B CA 1
ATOM 2952 C C . PRO B 1 122 ? 3.787 -18.172 5.824 1 96.25 122 PRO B C 1
ATOM 2954 O O . PRO B 1 122 ? 3.576 -17.781 4.672 1 96.25 122 PRO B O 1
ATOM 2957 N N . ASP B 1 123 ? 4.215 -19.406 6.062 1 94.62 123 ASP B N 1
ATOM 2958 C CA . ASP B 1 123 ? 4.422 -20.391 4.992 1 94.62 123 ASP B CA 1
ATOM 2959 C C . ASP B 1 123 ? 3.104 -20.75 4.32 1 94.62 123 ASP B C 1
ATOM 2961 O O . ASP B 1 123 ? 3.094 -21.328 3.229 1 94.62 123 ASP B O 1
ATOM 2965 N N . PHE B 1 124 ? 1.938 -20.328 4.875 1 95 124 PHE B N 1
ATOM 2966 C CA . PHE B 1 124 ? 0.628 -20.625 4.305 1 95 124 PHE B CA 1
ATOM 2967 C C . PHE B 1 124 ? 0.174 -19.5 3.383 1 95 124 PHE B C 1
ATOM 2969 O O . PHE B 1 124 ? -0.877 -19.594 2.746 1 95 124 PHE B O 1
ATOM 2976 N N . LEU B 1 125 ? 0.957 -18.453 3.23 1 97.69 125 LEU B N 1
ATOM 2977 C CA . LEU B 1 125 ? 0.483 -17.25 2.564 1 97.69 125 LEU B CA 1
ATOM 2978 C C . LEU B 1 125 ? 0.674 -17.344 1.054 1 97.69 125 LEU B C 1
ATOM 2980 O O . LEU B 1 125 ? -0.11 -16.797 0.286 1 97.69 125 LEU B O 1
ATOM 2984 N N . TRP B 1 126 ? 1.598 -18.078 0.634 1 97.31 126 TRP B N 1
ATOM 2985 C CA . TRP B 1 126 ? 2.002 -18.047 -0.768 1 97.31 126 TRP B CA 1
ATOM 2986 C C . TRP B 1 126 ? 0.883 -18.578 -1.665 1 97.31 126 TRP B C 1
ATOM 2988 O O . TRP B 1 126 ? 0.56 -17.953 -2.684 1 97.31 126 TRP B O 1
ATOM 2998 N N . ASP B 1 127 ? 0.322 -19.609 -1.282 1 94.81 127 ASP B N 1
ATOM 2999 C CA . ASP B 1 127 ? -0.691 -20.234 -2.127 1 94.81 127 ASP B CA 1
ATOM 3000 C C . ASP B 1 127 ? -1.899 -19.328 -2.305 1 94.81 127 ASP B C 1
ATOM 3002 O O . ASP B 1 127 ? -2.59 -19.391 -3.324 1 94.81 127 ASP B O 1
ATOM 3006 N N . CYS B 1 128 ? -2.057 -18.453 -1.357 1 96.5 128 CYS B N 1
ATOM 3007 C CA . CYS B 1 128 ? -3.213 -17.562 -1.381 1 96.5 128 CYS B CA 1
ATOM 3008 C C . CYS B 1 128 ? -2.854 -16.203 -1.99 1 96.5 128 CYS B C 1
ATOM 3010 O O . CYS B 1 128 ? -3.594 -15.68 -2.822 1 96.5 128 CYS B O 1
ATOM 3012 N N . TRP B 1 129 ? -1.752 -15.711 -1.616 1 97.75 129 TRP B N 1
ATOM 3013 C CA . TRP B 1 129 ? -1.471 -14.312 -1.926 1 97.75 129 TRP B CA 1
ATOM 3014 C C . TRP B 1 129 ? -0.394 -14.203 -3 1 97.75 129 TRP B C 1
ATOM 3016 O O . TRP B 1 129 ? -0.206 -13.133 -3.59 1 97.75 129 TRP B O 1
ATOM 3026 N N . GLY B 1 130 ? 0.294 -15.219 -3.293 1 97 130 GLY B N 1
ATOM 3027 C CA . GLY B 1 130 ? 1.379 -15.156 -4.258 1 97 130 GLY B CA 1
ATOM 3028 C C . GLY B 1 130 ? 0.923 -14.711 -5.637 1 97 130 GLY B C 1
ATOM 3029 O O . GLY B 1 130 ? -0.255 -14.836 -5.977 1 97 130 GLY B O 1
ATOM 3030 N N . PRO B 1 131 ? 1.899 -14.125 -6.359 1 96.12 131 PRO B N 1
ATOM 3031 C CA . PRO B 1 131 ? 1.529 -13.703 -7.715 1 96.12 131 PRO B CA 1
ATOM 3032 C C . PRO B 1 131 ? 1.286 -14.891 -8.648 1 96.12 131 PRO B C 1
ATOM 3034 O O . PRO B 1 131 ? 1.801 -15.984 -8.406 1 96.12 131 PRO B O 1
ATOM 3037 N N . GLY B 1 132 ? 0.433 -14.672 -9.641 1 92.31 132 GLY B N 1
ATOM 3038 C CA . GLY B 1 132 ? 0.261 -15.664 -10.688 1 92.31 132 GLY B CA 1
ATOM 3039 C C . GLY B 1 132 ? 1.443 -15.742 -11.633 1 92.31 132 GLY B C 1
ATOM 3040 O O . GLY B 1 132 ? 2.471 -15.094 -11.406 1 92.31 132 GLY B O 1
ATOM 3041 N N . ASN B 1 133 ? 1.25 -16.578 -12.602 1 94.06 133 ASN B N 1
ATOM 3042 C CA . ASN B 1 133 ? 2.234 -16.625 -13.68 1 94.06 133 ASN B CA 1
ATOM 3043 C C . ASN B 1 133 ? 2.26 -15.32 -14.477 1 94.06 133 ASN B C 1
ATOM 3045 O O . ASN B 1 133 ? 1.255 -14.617 -14.547 1 94.06 133 ASN B O 1
ATOM 3049 N N . LEU B 1 134 ? 3.371 -15.055 -15.023 1 95 134 LEU B N 1
ATOM 3050 C CA . LEU B 1 134 ? 3.533 -13.812 -15.766 1 95 134 LEU B CA 1
ATOM 3051 C C . LEU B 1 134 ? 2.479 -13.688 -16.859 1 95 134 LEU B C 1
ATOM 3053 O O . LEU B 1 134 ? 1.995 -12.594 -17.141 1 95 134 LEU B O 1
ATOM 3057 N N . GLY B 1 135 ? 2.137 -14.836 -17.438 1 94 135 GLY B N 1
ATOM 3058 C CA . GLY B 1 135 ? 1.152 -14.859 -18.516 1 94 135 GLY B CA 1
ATOM 3059 C C . GLY B 1 135 ? -0.237 -14.453 -18.047 1 94 135 GLY B C 1
ATOM 3060 O O . GLY B 1 135 ? -1.102 -14.141 -18.875 1 94 135 GLY B O 1
ATOM 3061 N N . GLU B 1 136 ? -0.495 -14.453 -16.781 1 93.12 136 GLU B N 1
ATOM 3062 C CA . GLU B 1 136 ? -1.807 -14.117 -16.25 1 93.12 136 GLU B CA 1
ATOM 3063 C C . GLU B 1 136 ? -1.981 -12.609 -16.109 1 93.12 136 GLU B C 1
ATOM 3065 O O . GLU B 1 136 ? -3.098 -12.117 -15.93 1 93.12 136 GLU B O 1
ATOM 3070 N N . PHE B 1 137 ? -0.874 -11.906 -16.203 1 95.31 137 PHE B N 1
ATOM 3071 C CA . PHE B 1 137 ? -0.966 -10.453 -16.172 1 95.31 137 PHE B CA 1
ATOM 3072 C C . PHE B 1 137 ? -1.24 -9.898 -17.562 1 95.31 137 PHE B C 1
ATOM 3074 O O . PHE B 1 137 ? -0.554 -10.25 -18.531 1 95.31 137 PHE B O 1
ATOM 3081 N N . SER B 1 138 ? -2.219 -9.008 -17.656 1 92.44 138 SER B N 1
ATOM 3082 C CA . SER B 1 138 ? -2.613 -8.438 -18.938 1 92.44 138 SER B CA 1
ATOM 3083 C C . SER B 1 138 ? -1.62 -7.379 -19.406 1 92.44 138 SER B C 1
ATOM 3085 O O . SER B 1 138 ? -1.453 -7.164 -20.609 1 92.44 138 SER B O 1
ATOM 3087 N N . ASP B 1 139 ? -1.059 -6.688 -18.469 1 95.12 139 ASP B N 1
ATOM 3088 C CA . ASP B 1 139 ? -0.143 -5.594 -18.781 1 95.12 139 ASP B CA 1
ATOM 3089 C C . ASP B 1 139 ? 0.76 -5.277 -17.594 1 95.12 139 ASP B C 1
ATOM 3091 O O . ASP B 1 139 ? 0.643 -5.902 -16.531 1 95.12 139 ASP B O 1
ATOM 3095 N N . VAL B 1 140 ? 1.642 -4.371 -17.781 1 96.25 140 VAL B N 1
ATOM 3096 C CA . VAL B 1 140 ? 2.617 -4.004 -16.766 1 96.25 140 VAL B CA 1
ATOM 3097 C C . VAL B 1 140 ? 1.911 -3.309 -15.602 1 96.25 140 VAL B C 1
ATOM 3099 O O . VAL B 1 140 ? 2.307 -3.467 -14.445 1 96.25 140 VAL B O 1
ATOM 3102 N N . SER B 1 141 ? 0.883 -2.584 -15.938 1 94.69 141 SER B N 1
ATOM 3103 C CA . SER B 1 141 ? 0.123 -1.891 -14.898 1 94.69 141 SER B CA 1
ATOM 3104 C C . SER B 1 141 ? -0.492 -2.877 -13.914 1 94.69 141 SER B C 1
ATOM 3106 O O . SER B 1 141 ? -0.521 -2.619 -12.703 1 94.69 141 SER B O 1
ATOM 3108 N N . SER B 1 142 ? -0.97 -3.951 -14.414 1 94.44 142 SER B N 1
ATOM 3109 C CA . SER B 1 142 ? -1.558 -4.965 -13.547 1 94.44 142 SER B CA 1
ATOM 3110 C C . SER B 1 142 ? -0.51 -5.574 -12.625 1 94.44 142 SER B C 1
ATOM 3112 O O . SER B 1 142 ? -0.809 -5.906 -11.477 1 94.44 142 SER B O 1
ATOM 3114 N N . LEU B 1 143 ? 0.661 -5.715 -13.125 1 96.38 143 LEU B N 1
ATOM 3115 C CA . LEU B 1 143 ? 1.763 -6.215 -12.312 1 96.38 143 LEU B CA 1
ATOM 3116 C C . LEU B 1 143 ? 2.109 -5.227 -11.203 1 96.38 143 LEU B C 1
ATOM 3118 O O . LEU B 1 143 ? 2.301 -5.625 -10.047 1 96.38 143 LEU B O 1
ATOM 3122 N N . TRP B 1 144 ? 2.176 -4.035 -11.562 1 97.19 144 TRP B N 1
ATOM 3123 C CA . TRP B 1 144 ? 2.492 -3 -10.586 1 97.19 144 TRP B CA 1
ATOM 3124 C C . TRP B 1 144 ? 1.391 -2.889 -9.539 1 97.19 144 TRP B C 1
ATOM 3126 O O . TRP B 1 144 ? 1.672 -2.695 -8.352 1 97.19 144 TRP B O 1
ATOM 3136 N N . LYS B 1 145 ? 0.183 -3.059 -9.945 1 95.12 145 LYS B N 1
ATOM 3137 C CA . LYS B 1 145 ? -0.945 -3.051 -9.023 1 95.12 145 LYS B CA 1
ATOM 3138 C C . LYS B 1 145 ? -0.83 -4.184 -8.008 1 95.12 145 LYS B C 1
ATOM 3140 O O . LYS B 1 145 ? -1.07 -3.982 -6.812 1 95.12 145 LYS B O 1
ATOM 3145 N N . CYS B 1 146 ? -0.483 -5.266 -8.477 1 96.88 146 CYS B N 1
ATOM 3146 C CA . CYS B 1 146 ? -0.284 -6.422 -7.613 1 96.88 146 CYS B CA 1
ATOM 3147 C C . CYS B 1 146 ? 0.733 -6.117 -6.52 1 96.88 146 CYS B C 1
ATOM 3149 O O . CYS B 1 146 ? 0.524 -6.465 -5.355 1 96.88 146 CYS B O 1
ATOM 3151 N N . TRP B 1 147 ? 1.747 -5.418 -6.895 1 97.88 147 TRP B N 1
ATOM 3152 C CA . TRP B 1 147 ? 2.854 -5.105 -5.996 1 97.88 147 TRP B CA 1
ATOM 3153 C C . TRP B 1 147 ? 2.479 -3.975 -5.047 1 97.88 147 TRP B C 1
ATOM 3155 O O . TRP B 1 147 ? 2.676 -4.086 -3.832 1 97.88 147 TRP B O 1
ATOM 3165 N N . ASP B 1 148 ? 1.93 -2.971 -5.582 1 96.94 148 ASP B N 1
ATOM 3166 C CA . ASP B 1 148 ? 1.85 -1.699 -4.871 1 96.94 148 ASP B CA 1
ATOM 3167 C C . ASP B 1 148 ? 0.501 -1.544 -4.176 1 96.94 148 ASP B C 1
ATOM 3169 O O . ASP B 1 148 ? 0.412 -0.917 -3.117 1 96.94 148 ASP B O 1
ATOM 3173 N N . GLU B 1 149 ? -0.534 -2.062 -4.75 1 93.38 149 GLU B N 1
ATOM 3174 C CA . GLU B 1 149 ? -1.882 -1.844 -4.234 1 93.38 149 GLU B CA 1
ATOM 3175 C C . GLU B 1 149 ? -2.523 -3.156 -3.795 1 93.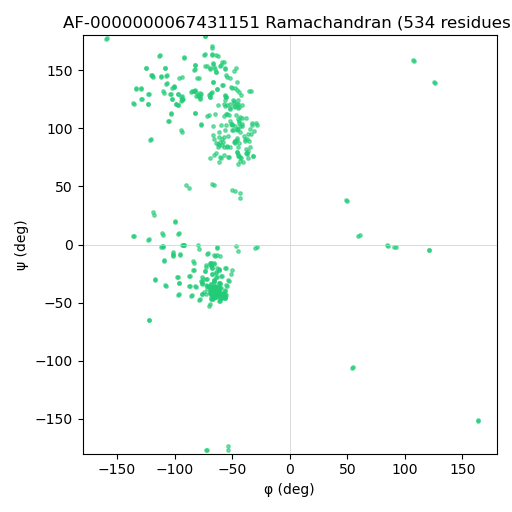38 149 GLU B C 1
ATOM 3177 O O . GLU B 1 149 ? -3.393 -3.166 -2.92 1 93.38 149 GLU B O 1
ATOM 3182 N N . GLY B 1 150 ? -2.158 -4.168 -4.398 1 94.56 150 GLY B N 1
ATOM 3183 C CA . GLY B 1 150 ? -2.801 -5.453 -4.168 1 94.56 150 GLY B CA 1
ATOM 3184 C C . GLY B 1 150 ? -3.684 -5.891 -5.324 1 94.56 150 GLY B C 1
ATOM 3185 O O . GLY B 1 150 ? -4.172 -5.059 -6.09 1 94.56 150 GLY B O 1
ATOM 3186 N N . THR B 1 151 ? -3.936 -7.141 -5.41 1 93.06 151 THR B N 1
ATOM 3187 C CA . THR B 1 151 ? -4.699 -7.711 -6.516 1 93.06 151 THR B CA 1
ATOM 3188 C C . THR B 1 151 ? -6.176 -7.82 -6.148 1 93.06 151 THR B C 1
ATOM 3190 O O . THR B 1 151 ? -6.531 -8.461 -5.156 1 93.06 151 THR B O 1
ATOM 3193 N N . ALA B 1 152 ? -6.965 -7.219 -6.957 1 90.38 152 ALA B N 1
ATOM 3194 C CA . ALA B 1 152 ? -8.414 -7.367 -6.82 1 90.38 152 ALA B CA 1
ATOM 3195 C C . ALA B 1 152 ? -8.93 -8.516 -7.688 1 90.38 152 ALA B C 1
ATOM 3197 O O . ALA B 1 152 ? -8.586 -8.609 -8.867 1 90.38 152 ALA B O 1
ATOM 3198 N N . ILE B 1 153 ? -9.586 -9.367 -7.062 1 89.94 153 ILE B N 1
ATOM 3199 C CA . ILE B 1 153 ? -10.305 -10.406 -7.801 1 89.94 153 ILE B CA 1
ATOM 3200 C C . ILE B 1 153 ? -11.797 -10.07 -7.852 1 89.94 153 ILE B C 1
ATOM 3202 O O . ILE B 1 153 ? -12.469 -10.07 -6.82 1 89.94 153 ILE B O 1
ATOM 3206 N N . GLU B 1 154 ? -12.195 -9.789 -9.023 1 84.75 154 GLU B N 1
ATOM 3207 C CA . GLU B 1 154 ? -13.57 -9.352 -9.203 1 84.75 154 GLU B CA 1
ATOM 3208 C C . GLU B 1 154 ? -14.555 -10.375 -8.625 1 84.75 154 GLU B C 1
ATOM 3210 O O . GLU B 1 154 ? -14.461 -11.57 -8.906 1 84.75 154 GLU B O 1
ATOM 3215 N N . GLY B 1 155 ? -15.414 -9.883 -7.789 1 81.44 155 GLY B N 1
ATOM 3216 C CA . GLY B 1 155 ? -16.438 -10.719 -7.191 1 81.44 155 GLY B CA 1
ATOM 3217 C C . GLY B 1 155 ? -15.969 -11.461 -5.957 1 81.44 155 GLY B C 1
ATOM 3218 O O . GLY B 1 155 ? -16.734 -12.195 -5.332 1 81.44 155 GLY B O 1
ATOM 3219 N N . VAL B 1 156 ? -14.789 -11.305 -5.59 1 89 156 VAL B N 1
ATOM 3220 C CA . VAL B 1 156 ? -14.258 -12.031 -4.445 1 89 156 VAL B CA 1
ATOM 3221 C C . VAL B 1 156 ? -13.727 -11.055 -3.404 1 89 156 VAL B C 1
ATOM 3223 O O . VAL B 1 156 ? -14.266 -10.961 -2.297 1 89 156 VAL B O 1
ATOM 3226 N N . GLY B 1 157 ? -12.711 -10.336 -3.758 1 90.44 157 GLY B N 1
ATOM 3227 C CA . GLY B 1 157 ? -12.07 -9.422 -2.826 1 90.44 157 GLY B CA 1
ATOM 3228 C C . GLY B 1 157 ? -10.688 -8.984 -3.271 1 90.44 157 GLY B C 1
ATOM 3229 O O . GLY B 1 157 ? -10.43 -8.836 -4.469 1 90.44 157 GLY B O 1
ATOM 3230 N N . ARG B 1 158 ? -9.883 -8.68 -2.256 1 92.44 158 ARG B N 1
ATOM 3231 C CA . ARG B 1 158 ? -8.57 -8.125 -2.572 1 92.44 158 ARG B CA 1
ATOM 3232 C C . ARG B 1 158 ? -7.473 -8.812 -1.771 1 92.44 158 ARG B C 1
ATOM 3234 O O . ARG B 1 158 ? -7.637 -9.078 -0.579 1 92.44 158 ARG B O 1
ATOM 3241 N N . LYS B 1 159 ? -6.438 -9.148 -2.492 1 95.69 159 LYS B N 1
ATOM 3242 C CA . LYS B 1 159 ? -5.203 -9.594 -1.854 1 95.69 159 LYS B CA 1
ATOM 3243 C C . LYS B 1 159 ? -4.359 -8.406 -1.396 1 95.69 159 LYS B C 1
ATOM 3245 O O . LYS B 1 159 ? -4.504 -7.297 -1.917 1 95.69 159 LYS B O 1
ATOM 3250 N N . PRO B 1 160 ? -3.551 -8.617 -0.409 1 96.5 160 PRO B N 1
ATOM 3251 C CA . PRO B 1 160 ? -2.697 -7.508 0.023 1 96.5 160 PRO B CA 1
ATOM 3252 C C . PRO B 1 160 ? -1.662 -7.113 -1.027 1 96.5 160 PRO B C 1
ATOM 3254 O O . PRO B 1 160 ? -1.342 -7.91 -1.912 1 96.5 160 PRO B O 1
ATOM 3257 N N . PRO B 1 161 ? -1.212 -5.801 -0.917 1 97.19 161 PRO B N 1
ATOM 3258 C CA . PRO B 1 161 ? -0.027 -5.484 -1.718 1 97.19 161 PRO B CA 1
ATOM 3259 C C . PRO B 1 161 ? 1.154 -6.402 -1.409 1 97.19 161 PRO B C 1
ATOM 3261 O O . PRO B 1 161 ? 1.526 -6.562 -0.244 1 97.19 161 PRO B O 1
ATOM 3264 N N . LEU B 1 162 ? 1.694 -6.969 -2.395 1 98.06 162 LEU B N 1
ATOM 3265 C CA . LEU B 1 162 ? 2.783 -7.914 -2.182 1 98.06 162 LEU B CA 1
ATOM 3266 C C . LEU B 1 162 ? 3.992 -7.223 -1.559 1 98.06 162 LEU B C 1
ATOM 3268 O O . LEU B 1 162 ? 4.77 -7.852 -0.837 1 98.06 162 LEU B O 1
ATOM 3272 N N . ARG B 1 163 ? 4.133 -5.969 -1.825 1 96.88 163 ARG B N 1
ATOM 3273 C CA . ARG B 1 163 ? 5.211 -5.203 -1.212 1 96.88 163 ARG B CA 1
ATOM 3274 C C . ARG B 1 163 ? 5.16 -5.305 0.309 1 96.88 163 ARG B C 1
ATOM 3276 O O . ARG B 1 163 ? 6.195 -5.465 0.961 1 96.88 163 ARG B O 1
ATOM 3283 N N . MET B 1 164 ? 3.982 -5.203 0.859 1 97.06 164 MET B N 1
ATOM 3284 C CA . MET B 1 164 ? 3.822 -5.262 2.309 1 97.06 164 MET B CA 1
ATOM 3285 C C . MET B 1 164 ? 4.156 -6.656 2.836 1 97.06 164 MET B C 1
ATOM 3287 O O . MET B 1 164 ? 4.801 -6.789 3.879 1 97.06 164 MET B O 1
ATOM 3291 N N . VAL B 1 165 ? 3.732 -7.641 2.08 1 97.81 165 VAL B N 1
ATOM 3292 C CA . VAL B 1 165 ? 4.008 -9.016 2.473 1 97.81 165 VAL B CA 1
ATOM 3293 C C . VAL B 1 165 ? 5.512 -9.266 2.465 1 97.81 165 VAL B C 1
ATOM 3295 O O . VAL B 1 165 ? 6.059 -9.844 3.41 1 97.81 165 VAL B O 1
ATOM 3298 N N . GLU B 1 166 ? 6.137 -8.805 1.422 1 95.88 166 GLU B N 1
ATOM 3299 C CA . GLU B 1 166 ? 7.574 -8.992 1.259 1 95.88 166 GLU B CA 1
ATOM 3300 C C . GLU B 1 166 ? 8.352 -8.242 2.334 1 95.88 166 GLU B C 1
ATOM 3302 O O . GLU B 1 166 ? 9.375 -8.727 2.824 1 95.88 166 GLU B O 1
ATOM 3307 N N . THR B 1 167 ? 7.91 -7.102 2.684 1 93.94 167 THR B N 1
ATOM 3308 C CA . THR B 1 167 ? 8.578 -6.316 3.715 1 93.94 167 THR B CA 1
ATOM 3309 C C . THR B 1 167 ? 8.492 -7.016 5.07 1 93.94 167 THR B C 1
ATOM 3311 O O . THR B 1 167 ? 9.414 -6.926 5.883 1 93.94 167 THR B O 1
ATOM 3314 N N . GLU B 1 168 ? 7.402 -7.73 5.297 1 95.69 168 GLU B N 1
ATOM 3315 C CA . GLU B 1 168 ? 7.176 -8.367 6.59 1 95.69 168 GLU B CA 1
ATOM 3316 C C . GLU B 1 168 ? 7.836 -9.742 6.656 1 95.69 168 GLU B C 1
ATOM 3318 O O . GLU B 1 168 ? 8.359 -10.141 7.695 1 95.69 168 GLU B O 1
ATOM 3323 N N . TRP B 1 169 ? 7.816 -10.43 5.508 1 96 169 TRP B N 1
ATOM 3324 C CA . TRP B 1 169 ? 8.258 -11.812 5.605 1 96 169 TRP B CA 1
ATOM 3325 C C . TRP B 1 169 ? 9.195 -12.172 4.457 1 96 169 TRP B C 1
ATOM 3327 O O . TRP B 1 169 ? 9.523 -13.344 4.254 1 96 169 TRP B O 1
ATOM 3337 N N . GLY B 1 170 ? 9.586 -11.227 3.674 1 93.75 170 GLY B N 1
ATOM 3338 C CA . GLY B 1 170 ? 10.477 -11.484 2.555 1 93.75 170 GLY B CA 1
ATOM 3339 C C . GLY B 1 170 ? 11.906 -11.75 2.982 1 93.75 170 GLY B C 1
ATOM 3340 O O . GLY B 1 170 ? 12.195 -11.836 4.176 1 93.75 170 GLY B O 1
ATOM 3341 N N . SER B 1 171 ? 12.648 -11.984 1.944 1 88.06 171 SER B N 1
ATOM 3342 C CA . SER B 1 171 ? 14.07 -12.18 2.197 1 88.06 171 SER B CA 1
ATOM 3343 C C . SER B 1 171 ? 14.727 -10.898 2.691 1 88.06 171 SER B C 1
ATOM 3345 O O . SER B 1 171 ? 14.344 -9.797 2.279 1 88.06 171 SER B O 1
ATOM 3347 N N . ARG B 1 172 ? 15.578 -11.148 3.641 1 84.62 172 ARG B N 1
ATOM 3348 C CA . ARG B 1 172 ? 16.281 -9.992 4.191 1 84.62 172 ARG B CA 1
ATOM 3349 C C . ARG B 1 172 ? 17.797 -10.227 4.223 1 84.62 172 ARG B C 1
ATOM 3351 O O . ARG B 1 172 ? 18.234 -11.367 4.387 1 84.62 172 ARG B O 1
ATOM 3358 N N . LYS B 1 173 ? 18.344 -9.203 3.787 1 77.25 173 LYS B N 1
ATOM 3359 C CA . LYS B 1 173 ? 19.812 -9.234 3.883 1 77.25 173 LYS B CA 1
ATOM 3360 C C . LYS B 1 173 ? 20.328 -8.039 4.672 1 77.25 173 LYS B C 1
ATOM 3362 O O . LYS B 1 173 ? 19.953 -6.898 4.406 1 77.25 173 LYS B O 1
ATOM 3367 N N . ASP B 1 174 ? 20.984 -8.43 5.68 1 75.81 174 ASP B N 1
ATOM 3368 C CA . ASP B 1 174 ? 21.672 -7.371 6.406 1 75.81 174 ASP B CA 1
ATOM 3369 C C . ASP B 1 174 ? 22.859 -6.844 5.609 1 75.81 174 ASP B C 1
ATOM 3371 O O . ASP B 1 174 ? 23.859 -7.551 5.434 1 75.81 174 ASP B O 1
ATOM 3375 N N . LYS B 1 175 ? 22.719 -5.68 5.168 1 71.06 175 LYS B N 1
ATOM 3376 C CA . LYS B 1 175 ? 23.766 -5.109 4.328 1 71.06 175 LYS B CA 1
ATOM 3377 C C . LYS B 1 175 ? 25.094 -5.012 5.086 1 71.06 175 LYS B C 1
ATOM 3379 O O . LYS B 1 175 ? 26.156 -5.035 4.48 1 71.06 175 LYS B O 1
ATOM 3384 N N . ARG B 1 176 ? 25.062 -5.023 6.391 1 71.12 176 ARG B N 1
ATOM 3385 C CA . ARG B 1 176 ? 26.281 -4.875 7.188 1 71.12 176 ARG B CA 1
ATOM 3386 C C . ARG B 1 176 ? 26.984 -6.215 7.375 1 71.12 176 ARG B C 1
ATOM 3388 O O . ARG B 1 176 ? 28.188 -6.309 7.215 1 71.12 176 ARG B O 1
ATOM 3395 N N . SER B 1 177 ? 26.25 -7.191 7.656 1 75.12 177 SER B N 1
ATOM 3396 C CA . SER B 1 177 ? 26.828 -8.492 7.98 1 75.12 177 SER B CA 1
ATOM 3397 C C . SER B 1 177 ? 26.75 -9.445 6.793 1 75.12 177 SER B C 1
ATOM 3399 O O . SER B 1 177 ? 27.359 -10.508 6.805 1 75.12 177 SER B O 1
ATOM 3401 N N . ASN B 1 178 ? 26.062 -9.016 5.801 1 73.62 178 ASN B N 1
ATOM 3402 C CA . ASN B 1 178 ? 25.844 -9.844 4.617 1 73.62 178 ASN B CA 1
ATOM 3403 C C . ASN B 1 178 ? 25.109 -11.133 4.969 1 73.62 178 ASN B C 1
ATOM 3405 O O . ASN B 1 178 ? 25.141 -12.102 4.203 1 73.62 178 ASN B O 1
ATOM 3409 N N . LYS B 1 179 ? 24.688 -11.156 6.168 1 77.81 179 LYS B N 1
ATOM 3410 C CA . LYS B 1 179 ? 23.859 -12.297 6.555 1 77.81 179 LYS B CA 1
ATOM 3411 C C . LYS B 1 179 ? 22.422 -12.117 6.086 1 77.81 179 LYS B C 1
ATOM 3413 O O . LYS B 1 179 ? 21.875 -11.008 6.133 1 77.81 179 LYS B O 1
ATOM 3418 N N . GLY B 1 180 ? 21.969 -13.219 5.375 1 77.69 180 GLY B N 1
ATOM 3419 C CA . GLY B 1 180 ? 20.625 -13.094 4.828 1 77.69 180 GLY B CA 1
ATOM 3420 C C . GLY B 1 180 ? 19.656 -14.133 5.367 1 77.69 180 GLY B C 1
ATOM 3421 O O . GLY B 1 180 ? 20.078 -15.172 5.879 1 77.69 180 GLY B O 1
ATOM 3422 N N . HIS B 1 181 ? 18.438 -13.695 5.531 1 84.06 181 HIS B N 1
ATOM 3423 C CA . HIS B 1 181 ? 17.359 -14.609 5.879 1 84.06 181 HIS B CA 1
ATOM 3424 C C . HIS B 1 181 ? 16.438 -14.852 4.688 1 84.06 181 HIS B C 1
ATOM 3426 O O . HIS B 1 181 ? 16.172 -13.93 3.908 1 84.06 181 HIS B O 1
ATOM 3432 N N . HIS B 1 182 ? 16.125 -16.125 4.648 1 87.94 182 HIS B N 1
ATOM 3433 C CA . HIS B 1 182 ? 15.227 -16.484 3.566 1 87.94 182 HIS B CA 1
ATOM 3434 C C . HIS B 1 182 ? 13.805 -15.992 3.848 1 87.94 182 HIS B C 1
ATOM 3436 O O . HIS B 1 182 ? 13.422 -15.828 5.008 1 87.94 182 HIS B O 1
ATOM 3442 N N . ALA B 1 183 ? 13.148 -15.805 2.754 1 93.44 183 ALA B N 1
ATOM 3443 C CA . ALA B 1 183 ? 11.758 -15.375 2.887 1 93.44 183 ALA B CA 1
ATOM 3444 C C . ALA B 1 183 ? 10.922 -16.438 3.596 1 93.44 183 ALA B C 1
ATOM 3446 O O . ALA B 1 183 ? 10.984 -17.625 3.248 1 93.44 183 ALA B O 1
ATOM 3447 N N . ALA B 1 184 ? 10.172 -16 4.512 1 94.5 184 ALA B N 1
ATOM 3448 C CA . ALA B 1 184 ? 9.375 -16.938 5.309 1 94.5 184 ALA B CA 1
ATOM 3449 C C . ALA B 1 184 ? 8.07 -17.297 4.598 1 94.5 184 ALA B C 1
ATOM 3451 O O . ALA B 1 184 ? 7.465 -18.328 4.879 1 94.5 184 ALA B O 1
ATOM 3452 N N . TRP B 1 185 ? 7.598 -16.469 3.676 1 97.06 185 TRP B N 1
ATOM 3453 C CA . TRP B 1 185 ? 6.281 -16.688 3.092 1 97.06 185 TRP B CA 1
ATOM 3454 C C . TRP B 1 185 ? 6.402 -17.328 1.712 1 97.06 185 TRP B C 1
ATOM 3456 O O . TRP B 1 185 ? 5.406 -17.797 1.148 1 97.06 185 TRP B O 1
ATOM 3466 N N . ARG B 1 186 ? 7.605 -17.375 1.219 1 95.75 186 ARG B N 1
ATOM 3467 C CA . ARG B 1 186 ? 7.832 -18 -0.084 1 95.75 186 ARG B CA 1
ATOM 3468 C C . ARG B 1 186 ? 8.383 -19.406 0.069 1 95.75 186 ARG B C 1
ATOM 3470 O O . ARG B 1 186 ? 9.305 -19.641 0.853 1 95.75 186 ARG B O 1
ATOM 3477 N N . PRO B 1 187 ? 7.789 -20.266 -0.741 1 93.19 187 PRO B N 1
ATOM 3478 C CA . PRO B 1 187 ? 8.305 -21.641 -0.638 1 93.19 187 PRO B CA 1
ATOM 3479 C C . PRO B 1 187 ? 9.727 -21.781 -1.178 1 93.19 187 PRO B C 1
ATOM 3481 O O . PRO B 1 187 ? 9.984 -21.453 -2.34 1 93.19 187 PRO B O 1
ATOM 3484 N N . ARG B 1 188 ? 10.625 -22.297 -0.473 1 86.19 188 ARG B N 1
ATOM 3485 C CA . ARG B 1 188 ? 12.031 -22.406 -0.852 1 86.19 188 ARG B CA 1
ATOM 3486 C C . ARG B 1 188 ? 12.266 -23.625 -1.752 1 86.19 188 ARG B C 1
ATOM 3488 O O . ARG B 1 188 ? 13.062 -23.547 -2.693 1 86.19 188 ARG B O 1
ATOM 3495 N N . GLN B 1 189 ? 11.609 -24.625 -1.54 1 87.25 189 GLN B N 1
ATOM 3496 C CA . GLN B 1 189 ? 11.898 -25.875 -2.25 1 87.25 189 GLN B CA 1
ATOM 3497 C C . GLN B 1 189 ? 10.977 -26.047 -3.453 1 87.25 189 GLN B C 1
ATOM 3499 O O . GLN B 1 189 ? 11.031 -27.062 -4.145 1 87.25 189 GLN B O 1
ATOM 3504 N N . ASN B 1 190 ? 10.266 -25.031 -3.746 1 92.56 190 ASN B N 1
ATOM 3505 C CA . ASN B 1 190 ? 9.359 -25.062 -4.887 1 92.56 190 ASN B CA 1
ATOM 3506 C C . ASN B 1 190 ? 9.906 -24.266 -6.066 1 92.56 190 ASN B C 1
ATOM 3508 O O . ASN B 1 190 ? 9.812 -23.047 -6.086 1 92.56 190 ASN B O 1
ATOM 3512 N N . THR B 1 191 ? 10.336 -24.938 -7.035 1 92.44 191 THR B N 1
ATOM 3513 C CA . THR B 1 191 ? 11.023 -24.328 -8.172 1 92.44 191 THR B CA 1
ATOM 3514 C C . THR B 1 191 ? 10.07 -23.453 -8.977 1 92.44 191 THR B C 1
ATOM 3516 O O . THR B 1 191 ? 10.453 -22.375 -9.453 1 92.44 191 THR B O 1
ATOM 3519 N N . THR B 1 192 ? 8.898 -23.922 -9.07 1 93.88 192 THR B N 1
ATOM 3520 C CA . THR B 1 192 ? 7.91 -23.156 -9.82 1 93.88 192 THR B CA 1
ATOM 3521 C C . THR B 1 192 ? 7.613 -21.828 -9.117 1 93.88 192 THR B C 1
ATOM 3523 O O . THR B 1 192 ? 7.516 -20.797 -9.773 1 93.88 192 THR B O 1
ATOM 3526 N N . ALA B 1 193 ? 7.449 -21.938 -7.836 1 94.69 193 ALA B N 1
ATOM 3527 C CA . ALA B 1 193 ? 7.195 -20.734 -7.051 1 94.69 193 ALA B CA 1
ATOM 3528 C C . ALA B 1 193 ? 8.375 -19.766 -7.133 1 94.69 193 ALA B C 1
ATOM 3530 O O . ALA B 1 193 ? 8.188 -18.547 -7.254 1 94.69 193 ALA B O 1
ATOM 3531 N N . CYS B 1 194 ? 9.5 -20.312 -7.152 1 93.88 194 CYS B N 1
ATOM 3532 C CA . CYS B 1 194 ? 10.703 -19.484 -7.242 1 93.88 194 CYS B CA 1
ATOM 3533 C C . CYS B 1 194 ? 10.789 -18.781 -8.594 1 93.88 194 CYS B C 1
ATOM 3535 O O . CYS B 1 194 ? 11.125 -17.609 -8.656 1 93.88 194 CYS B O 1
ATOM 3537 N N . GLN B 1 195 ? 10.484 -19.484 -9.594 1 94.31 195 GLN B N 1
ATOM 3538 C CA . GLN B 1 195 ? 10.508 -18.906 -10.938 1 94.31 195 GLN B CA 1
ATOM 3539 C C . GLN B 1 195 ? 9.453 -17.812 -11.086 1 94.31 195 GLN B C 1
ATOM 3541 O O . GLN B 1 195 ? 9.727 -16.75 -11.664 1 94.31 195 GLN B O 1
ATOM 3546 N N . LYS B 1 196 ? 8.281 -18.078 -10.562 1 95.56 196 LYS B N 1
ATOM 3547 C CA . LYS B 1 196 ? 7.203 -17.094 -10.602 1 95.56 196 LYS B CA 1
ATOM 3548 C C . LYS B 1 196 ? 7.625 -15.797 -9.914 1 95.56 196 LYS B C 1
ATOM 3550 O O . LYS B 1 196 ? 7.422 -14.711 -10.469 1 95.56 196 LYS B O 1
ATOM 3555 N N . TRP B 1 197 ? 8.227 -15.992 -8.797 1 96.62 197 TRP B N 1
ATOM 3556 C CA . TRP B 1 197 ? 8.641 -14.82 -8.031 1 96.62 197 TRP B CA 1
ATOM 3557 C C . TRP B 1 197 ? 9.75 -14.062 -8.75 1 96.62 197 TRP B C 1
ATOM 3559 O O . TRP B 1 197 ? 9.727 -12.828 -8.828 1 96.62 197 TRP B O 1
ATOM 3569 N N . SER B 1 198 ? 10.688 -14.773 -9.266 1 95.25 198 SER B N 1
ATOM 3570 C CA . SER B 1 198 ? 11.805 -14.156 -9.961 1 95.25 198 SER B CA 1
ATOM 3571 C C . SER B 1 198 ? 11.336 -13.344 -11.164 1 95.25 198 SER B C 1
ATOM 3573 O O . SER B 1 198 ? 11.797 -12.219 -11.383 1 95.25 198 SER B O 1
ATOM 3575 N N . GLN B 1 199 ? 10.484 -13.898 -11.93 1 96 199 GLN B N 1
ATOM 3576 C CA . GLN B 1 199 ? 9.953 -13.203 -13.094 1 96 199 GLN B CA 1
ATOM 3577 C C . GLN B 1 199 ? 9.156 -11.969 -12.68 1 96 199 GLN B C 1
ATOM 3579 O O . GLN B 1 199 ? 9.273 -10.914 -13.305 1 96 199 GLN B O 1
ATOM 3584 N N . PHE B 1 200 ? 8.398 -12.18 -11.672 1 97.75 200 PHE B N 1
ATOM 3585 C CA . PHE B 1 200 ? 7.613 -11.07 -11.141 1 97.75 200 PHE B CA 1
ATOM 3586 C C . PHE B 1 200 ? 8.523 -9.945 -10.664 1 97.75 200 PHE B C 1
ATOM 3588 O O . PHE B 1 200 ? 8.344 -8.789 -11.039 1 97.75 200 PHE B O 1
ATOM 3595 N N . GLN B 1 201 ? 9.531 -10.297 -9.875 1 96.5 201 GLN B N 1
ATOM 3596 C CA . GLN B 1 201 ? 10.453 -9.328 -9.289 1 96.5 201 GLN B CA 1
ATOM 3597 C C . GLN B 1 201 ? 11.312 -8.664 -10.359 1 96.5 201 GLN B C 1
ATOM 3599 O O . GLN B 1 201 ? 11.758 -7.531 -10.188 1 96.5 201 GLN B O 1
ATOM 3604 N N . PHE B 1 202 ? 11.477 -9.359 -11.43 1 96.81 202 PHE B N 1
ATOM 3605 C CA . PHE B 1 202 ? 12.203 -8.781 -12.555 1 96.81 202 PHE B CA 1
ATOM 3606 C C . PHE B 1 202 ? 11.562 -7.469 -12.992 1 96.81 202 PHE B C 1
ATOM 3608 O O . PHE B 1 202 ? 12.258 -6.461 -13.156 1 96.81 202 PHE B O 1
ATOM 3615 N N . PHE B 1 203 ? 10.336 -7.418 -13.117 1 97.38 203 PHE B N 1
ATOM 3616 C CA . PHE B 1 203 ? 9.617 -6.234 -13.57 1 97.38 203 PHE B CA 1
ATOM 3617 C C . PHE B 1 203 ? 9.523 -5.195 -12.461 1 97.38 203 PHE B C 1
ATOM 3619 O O . PHE B 1 203 ? 9.688 -3.998 -12.711 1 97.38 203 PHE B O 1
ATOM 3626 N N . ILE B 1 204 ? 9.242 -5.645 -11.25 1 97.44 204 ILE B N 1
ATOM 3627 C CA . ILE B 1 204 ? 9.125 -4.73 -10.117 1 97.44 204 ILE B CA 1
ATOM 3628 C C . ILE B 1 204 ? 10.43 -3.971 -9.922 1 97.44 204 ILE B C 1
ATOM 3630 O O . ILE B 1 204 ? 10.43 -2.75 -9.742 1 97.44 204 ILE B O 1
ATOM 3634 N N . SER B 1 205 ? 11.508 -4.672 -10.039 1 96.12 205 SER B N 1
ATOM 3635 C CA . SER B 1 205 ? 12.812 -4.047 -9.859 1 96.12 205 SER B CA 1
ATOM 3636 C C . SER B 1 205 ? 13.07 -2.99 -10.93 1 96.12 205 SER B C 1
ATOM 3638 O O . SER B 1 205 ? 13.641 -1.935 -10.648 1 96.12 205 SER B O 1
ATOM 3640 N N . ARG B 1 206 ? 12.664 -3.264 -12.078 1 95.81 206 ARG B N 1
ATOM 3641 C CA . ARG B 1 206 ? 12.859 -2.32 -13.172 1 95.81 206 ARG B CA 1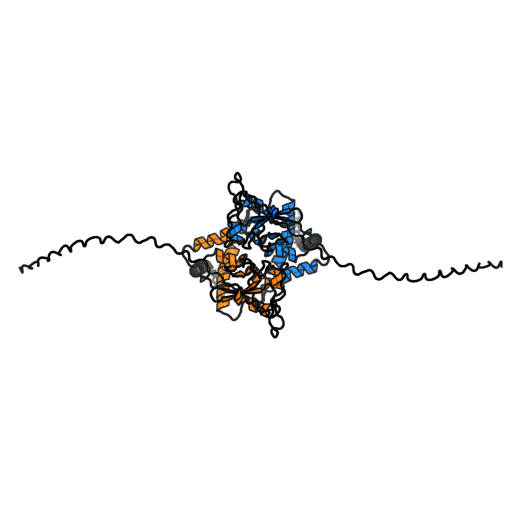
ATOM 3642 C C . ARG B 1 206 ? 12.008 -1.067 -12.977 1 95.81 206 ARG B C 1
ATOM 3644 O O . ARG B 1 206 ? 12.477 0.048 -13.203 1 95.81 206 ARG B O 1
ATOM 3651 N N . ILE B 1 207 ? 10.836 -1.269 -12.547 1 96.69 207 ILE B N 1
ATOM 3652 C CA . ILE B 1 207 ? 9.953 -0.136 -12.281 1 96.69 207 ILE B CA 1
ATOM 3653 C C . ILE B 1 207 ? 10.516 0.703 -11.141 1 96.69 207 ILE B C 1
ATOM 3655 O O . ILE B 1 207 ? 10.617 1.927 -11.25 1 96.69 207 ILE B O 1
ATOM 3659 N N . GLU B 1 208 ? 10.961 0.031 -10.078 1 94.56 208 GLU B N 1
ATOM 3660 C CA . GLU B 1 208 ? 11.508 0.725 -8.922 1 94.56 208 GLU B CA 1
ATOM 3661 C C . GLU B 1 208 ? 12.797 1.468 -9.281 1 94.56 208 GLU B C 1
ATOM 3663 O O . GLU B 1 208 ? 13.039 2.57 -8.781 1 94.56 208 GLU B O 1
ATOM 3668 N N . THR B 1 209 ? 13.586 0.885 -10.117 1 93.25 209 THR B N 1
ATOM 3669 C CA . THR B 1 209 ? 14.805 1.542 -10.578 1 93.25 209 THR B CA 1
ATOM 3670 C C . THR B 1 209 ? 14.469 2.797 -11.383 1 93.25 209 THR B C 1
ATOM 3672 O O . THR B 1 209 ? 15.094 3.846 -11.195 1 93.25 209 THR B O 1
ATOM 3675 N N . SER B 1 210 ? 13.492 2.668 -12.281 1 93.31 210 SER B N 1
ATOM 3676 C CA . SER B 1 210 ? 13.062 3.824 -13.062 1 93.31 210 SER B CA 1
ATOM 3677 C C . SER B 1 210 ? 12.547 4.941 -12.164 1 93.31 210 SER B C 1
ATOM 3679 O O . SER B 1 210 ? 12.805 6.117 -12.414 1 93.31 210 SER B O 1
ATOM 3681 N N . ILE B 1 211 ? 11.883 4.566 -11.141 1 91.56 211 ILE B N 1
ATOM 3682 C CA . ILE B 1 211 ? 11.367 5.539 -10.188 1 91.56 211 ILE B CA 1
ATOM 3683 C C . ILE B 1 211 ? 12.531 6.227 -9.469 1 91.56 211 ILE B C 1
ATOM 3685 O O . ILE B 1 211 ? 12.523 7.449 -9.297 1 91.56 211 ILE B O 1
ATOM 3689 N N . SER B 1 212 ? 13.523 5.469 -9.133 1 88 212 SER B N 1
ATOM 3690 C CA . SER B 1 212 ? 14.672 6.008 -8.422 1 88 212 SER B CA 1
ATOM 3691 C C . SER B 1 212 ? 15.469 6.965 -9.297 1 88 212 SER B C 1
ATOM 3693 O O . SER B 1 212 ? 16.25 7.781 -8.789 1 88 212 SER B O 1
ATOM 3695 N N . THR B 1 213 ? 15.273 6.844 -10.633 1 89.06 213 THR B N 1
ATOM 3696 C CA . THR B 1 213 ? 16 7.699 -11.562 1 89.06 213 THR B CA 1
ATOM 3697 C C . THR B 1 213 ? 15.195 8.953 -11.883 1 89.06 213 THR B C 1
ATOM 3699 O O . THR B 1 213 ? 15.586 9.75 -12.734 1 89.06 213 THR B O 1
ATOM 3702 N N . GLY B 1 214 ? 14.055 9.016 -11.305 1 87.38 214 GLY B N 1
ATOM 3703 C CA . GLY B 1 214 ? 13.359 10.289 -11.406 1 87.38 214 GLY B CA 1
ATOM 3704 C C . GLY B 1 214 ? 11.992 10.172 -12.062 1 87.38 214 GLY B C 1
ATOM 3705 O O . GLY B 1 214 ? 11.266 11.164 -12.172 1 87.38 214 GLY B O 1
ATOM 3706 N N . LEU B 1 215 ? 11.617 9.078 -12.523 1 91.75 215 LEU B N 1
ATOM 3707 C CA . LEU B 1 215 ? 10.305 8.898 -13.125 1 91.75 215 LEU B CA 1
ATOM 3708 C C . LEU B 1 215 ? 9.242 8.641 -12.055 1 91.75 215 LEU B C 1
ATOM 3710 O O . LEU B 1 215 ? 9.555 8.117 -10.984 1 91.75 215 LEU B O 1
ATOM 3714 N N . THR B 1 216 ? 8.008 9.078 -12.391 1 92.81 216 THR B N 1
ATOM 3715 C CA . THR B 1 216 ? 6.883 8.68 -11.547 1 92.81 216 THR B CA 1
ATOM 3716 C C . THR B 1 216 ? 6.531 7.215 -11.773 1 92.81 216 THR B C 1
ATOM 3718 O O . THR B 1 216 ? 6.977 6.609 -12.75 1 92.81 216 THR B O 1
ATOM 3721 N N . ALA B 1 217 ? 5.762 6.68 -10.828 1 93.88 217 ALA B N 1
ATOM 3722 C CA . ALA B 1 217 ? 5.336 5.289 -10.977 1 93.88 217 ALA B CA 1
ATOM 3723 C C . ALA B 1 217 ? 4.602 5.082 -12.297 1 93.88 217 ALA B C 1
ATOM 3725 O O . ALA B 1 217 ? 4.887 4.133 -13.031 1 93.88 217 ALA B O 1
ATOM 3726 N N . SER B 1 218 ? 3.688 6.035 -12.594 1 94.25 218 SER B N 1
ATOM 3727 C CA . SER B 1 218 ? 2.904 5.93 -13.82 1 94.25 218 SER B CA 1
ATOM 3728 C C . SER B 1 218 ? 3.795 6.023 -15.055 1 94.25 218 SER B C 1
ATOM 3730 O O . SER B 1 218 ? 3.594 5.293 -16.031 1 94.25 218 SER B O 1
ATOM 3732 N N . GLN B 1 219 ? 4.781 6.871 -14.953 1 94.38 219 GLN B N 1
ATOM 3733 C CA . GLN B 1 219 ? 5.711 7.016 -16.062 1 94.38 219 GLN B CA 1
ATOM 3734 C C . GLN B 1 219 ? 6.566 5.762 -16.234 1 94.38 219 GLN B C 1
ATOM 3736 O O . GLN B 1 219 ? 6.777 5.297 -17.359 1 94.38 219 GLN B O 1
ATOM 3741 N N . ALA B 1 220 ? 7.098 5.246 -15.133 1 96 220 ALA B N 1
ATOM 3742 C CA . ALA B 1 220 ? 7.934 4.047 -15.164 1 96 220 ALA B CA 1
ATOM 3743 C C . ALA B 1 220 ? 7.172 2.865 -15.766 1 96 220 ALA B C 1
ATOM 3745 O O . ALA B 1 220 ? 7.723 2.111 -16.578 1 96 220 ALA B O 1
ATOM 3746 N N . VAL B 1 221 ? 5.891 2.719 -15.398 1 97.06 221 VAL B N 1
ATOM 3747 C CA . VAL B 1 221 ? 5.039 1.651 -15.914 1 97.06 221 VAL B CA 1
ATOM 3748 C C . VAL B 1 221 ? 4.801 1.86 -17.406 1 97.06 221 VAL B C 1
ATOM 3750 O O . VAL B 1 221 ? 4.875 0.913 -18.203 1 97.06 221 VAL B O 1
ATOM 3753 N N . GLN B 1 222 ? 4.59 3.104 -17.766 1 95.88 222 GLN B N 1
ATOM 3754 C CA . GLN B 1 222 ? 4.297 3.422 -19.172 1 95.88 222 GLN B CA 1
ATOM 3755 C C . GLN B 1 222 ? 5.5 3.148 -20.062 1 95.88 222 GLN B C 1
ATOM 3757 O O . GLN B 1 222 ? 5.348 2.68 -21.188 1 95.88 222 GLN B O 1
ATOM 3762 N N . VAL B 1 223 ? 6.668 3.412 -19.609 1 95.31 223 VAL B N 1
ATOM 3763 C CA . VAL B 1 223 ? 7.891 3.172 -20.359 1 95.31 223 VAL B CA 1
ATOM 3764 C C . VAL B 1 223 ? 8 1.689 -20.719 1 95.31 223 VAL B C 1
ATOM 3766 O O . VAL B 1 223 ? 8.32 1.335 -21.844 1 95.31 223 VAL B O 1
ATOM 3769 N N . LEU B 1 224 ? 7.73 0.838 -19.75 1 95.44 224 LEU B N 1
ATOM 3770 C CA . LEU B 1 224 ? 7.797 -0.6 -19.984 1 95.44 224 LEU B CA 1
ATOM 3771 C C . LEU B 1 224 ? 6.66 -1.05 -20.906 1 95.44 224 LEU B C 1
ATOM 3773 O O . LEU B 1 224 ? 6.852 -1.923 -21.75 1 95.44 224 LEU B O 1
ATOM 3777 N N . GLU B 1 225 ? 5.48 -0.392 -20.719 1 95.75 225 GLU B N 1
ATOM 3778 C CA . GLU B 1 225 ? 4.344 -0.726 -21.578 1 95.75 225 GLU B CA 1
ATOM 3779 C C . GLU B 1 225 ? 4.613 -0.342 -23.031 1 95.75 225 GLU B C 1
ATOM 3781 O O . GLU B 1 225 ? 4.215 -1.058 -23.953 1 95.75 225 GLU B O 1
ATOM 3786 N N . ASP B 1 226 ? 5.289 0.76 -23.172 1 95.31 226 ASP B N 1
ATOM 3787 C CA . ASP B 1 226 ? 5.641 1.211 -24.516 1 95.31 226 ASP B CA 1
ATOM 3788 C C . ASP B 1 226 ? 6.609 0.241 -25.188 1 95.31 226 ASP B C 1
ATOM 3790 O O . ASP B 1 226 ? 6.613 0.105 -26.406 1 95.31 226 ASP B O 1
ATOM 3794 N N . THR B 1 227 ? 7.434 -0.399 -24.359 1 93.19 227 THR B N 1
ATOM 3795 C CA . THR B 1 227 ? 8.375 -1.383 -24.891 1 93.19 227 THR B CA 1
ATOM 3796 C C . THR B 1 227 ? 7.664 -2.686 -25.234 1 93.19 227 THR B C 1
ATOM 3798 O O . THR B 1 227 ? 8.117 -3.434 -26.094 1 93.19 227 THR B O 1
ATOM 3801 N N . ARG B 1 228 ? 6.594 -2.971 -24.547 1 92.31 228 ARG B N 1
ATOM 3802 C CA . ARG B 1 228 ? 5.871 -4.23 -24.703 1 92.31 228 ARG B CA 1
ATOM 3803 C C . ARG B 1 228 ? 5.176 -4.293 -26.062 1 92.31 228 ARG B C 1
ATOM 3805 O O . ARG B 1 228 ? 5.141 -5.348 -26.688 1 92.31 228 ARG B O 1
ATOM 3812 N N . LEU B 1 229 ? 4.605 -3.197 -26.5 1 87.69 229 LEU B N 1
ATOM 3813 C CA . LEU B 1 229 ? 3.896 -3.148 -27.781 1 87.69 229 LEU B CA 1
ATOM 3814 C C . LEU B 1 229 ? 2.818 -4.227 -27.844 1 87.69 229 LEU B C 1
ATOM 3816 O O . LEU B 1 229 ? 1.883 -4.223 -27.047 1 87.69 229 LEU B O 1
ATOM 3820 N N . THR B 1 230 ? 3.074 -5.359 -28.656 1 90.31 230 THR B N 1
ATOM 3821 C CA . THR B 1 230 ? 2.072 -6.41 -28.797 1 90.31 230 THR B CA 1
ATOM 3822 C C . THR B 1 230 ? 2.52 -7.691 -28.109 1 90.31 230 THR B C 1
ATOM 3824 O O . THR B 1 230 ? 1.813 -8.703 -28.141 1 90.31 230 THR B O 1
ATOM 3827 N N . PHE B 1 231 ? 3.535 -7.566 -27.391 1 93.25 231 PHE B N 1
ATOM 3828 C CA . PHE B 1 231 ? 4.082 -8.75 -26.75 1 93.25 231 PHE B CA 1
ATOM 3829 C C . PHE B 1 231 ? 3.293 -9.086 -25.484 1 93.25 231 PHE B C 1
ATOM 3831 O O . PHE B 1 231 ? 2.799 -8.188 -24.797 1 93.25 231 PHE B O 1
ATOM 3838 N N . SER B 1 232 ? 3.166 -10.43 -25.297 1 95.06 232 SER B N 1
ATOM 3839 C CA . SER B 1 232 ? 2.701 -10.875 -23.984 1 95.06 232 SER B CA 1
ATOM 3840 C C . SER B 1 232 ? 3.736 -10.594 -22.906 1 95.06 232 SER B C 1
ATOM 3842 O O . SER B 1 232 ? 4.887 -10.273 -23.203 1 95.06 232 SER B O 1
ATOM 3844 N N . MET B 1 233 ? 3.359 -10.633 -21.688 1 95.94 233 MET B N 1
ATOM 3845 C CA . MET B 1 233 ? 4.266 -10.328 -20.578 1 95.94 233 MET B CA 1
ATOM 3846 C C . MET B 1 233 ? 5.465 -11.273 -20.578 1 95.94 233 MET B C 1
ATOM 3848 O O . MET B 1 233 ? 6.602 -10.836 -20.406 1 95.94 233 MET B O 1
ATOM 3852 N N . PRO B 1 234 ? 5.223 -12.641 -20.781 1 95.38 234 PRO B N 1
ATOM 3853 C CA . PRO B 1 234 ? 6.387 -13.523 -20.859 1 95.38 234 PRO B CA 1
ATOM 3854 C C . PRO B 1 234 ? 7.312 -13.18 -22.031 1 95.38 234 PRO B C 1
ATOM 3856 O O . PRO B 1 234 ? 8.531 -13.289 -21.906 1 95.38 234 PRO B O 1
ATOM 3859 N N . GLN B 1 235 ? 6.781 -12.711 -23.125 1 95.25 235 GLN B N 1
ATOM 3860 C CA . GLN B 1 235 ? 7.59 -12.312 -24.266 1 95.25 235 GLN B CA 1
ATOM 3861 C C . GLN B 1 235 ? 8.398 -11.055 -23.969 1 95.25 235 GLN B C 1
ATOM 3863 O O . GLN B 1 235 ? 9.562 -10.953 -24.359 1 95.25 235 GLN B O 1
ATOM 3868 N N . LEU B 1 236 ? 7.727 -10.164 -23.312 1 95.56 236 LEU B N 1
ATOM 3869 C CA . LEU B 1 236 ? 8.438 -8.953 -22.891 1 95.56 236 LEU B CA 1
ATOM 3870 C C . LEU B 1 236 ? 9.594 -9.305 -21.969 1 95.56 236 LEU B C 1
ATOM 3872 O O . LEU B 1 236 ? 10.688 -8.742 -22.094 1 95.56 236 LEU B O 1
ATOM 3876 N N . HIS B 1 237 ? 9.375 -10.188 -21.062 1 95.75 237 HIS B N 1
ATOM 3877 C CA . HIS B 1 237 ? 10.414 -10.633 -20.125 1 95.75 237 HIS B CA 1
ATOM 3878 C C . HIS B 1 237 ? 11.625 -11.172 -20.875 1 95.75 237 HIS B C 1
ATOM 3880 O O . HIS B 1 237 ? 12.766 -10.812 -20.562 1 95.75 237 HIS B O 1
ATOM 3886 N N . ARG B 1 238 ? 11.398 -11.977 -21.875 1 93.5 238 ARG B N 1
ATOM 3887 C CA . ARG B 1 238 ? 12.477 -12.555 -22.672 1 93.5 238 ARG B CA 1
ATOM 3888 C C . ARG B 1 238 ? 13.234 -11.469 -23.438 1 93.5 238 ARG B C 1
ATOM 3890 O O . ARG B 1 238 ? 14.469 -11.484 -23.484 1 93.5 238 ARG B O 1
ATOM 3897 N N . LYS B 1 239 ? 12.5 -10.586 -23.938 1 91.62 239 LYS B N 1
ATOM 3898 C CA . LYS B 1 239 ? 13.094 -9.492 -24.719 1 91.62 239 LYS B CA 1
ATOM 3899 C C . LYS B 1 239 ? 14 -8.641 -23.828 1 91.62 239 LYS B C 1
ATOM 3901 O O . LYS B 1 239 ? 15.102 -8.266 -24.25 1 91.62 239 LYS B O 1
ATOM 3906 N N . LEU B 1 240 ? 13.578 -8.375 -22.672 1 92.12 240 LEU B N 1
ATOM 3907 C CA . LEU B 1 240 ? 14.312 -7.48 -21.781 1 92.12 240 LEU B CA 1
ATOM 3908 C C . LEU B 1 240 ? 15.516 -8.195 -21.172 1 92.12 240 LEU B C 1
ATOM 3910 O O . LEU B 1 240 ? 16.5 -7.551 -20.797 1 92.12 240 LEU B O 1
ATOM 3914 N N . GLN B 1 241 ? 15.414 -9.453 -20.969 1 89.12 241 GLN B N 1
ATOM 3915 C CA . GLN B 1 241 ? 16.547 -10.211 -20.453 1 89.12 241 GLN B CA 1
ATOM 3916 C C . GLN B 1 241 ? 17.688 -10.242 -21.453 1 89.12 241 GLN B C 1
ATOM 3918 O O . GLN B 1 241 ? 18.859 -10.125 -21.078 1 89.12 241 GLN B O 1
ATOM 3923 N N . THR B 1 242 ? 17.406 -10.391 -22.672 1 77.69 242 THR B N 1
ATOM 3924 C CA . THR B 1 242 ? 18.391 -10.461 -23.75 1 77.69 242 THR B CA 1
ATOM 3925 C C . THR B 1 242 ? 19.109 -9.125 -23.906 1 77.69 242 THR B C 1
ATOM 3927 O O . THR B 1 242 ? 20.312 -9.094 -24.141 1 77.69 242 THR B O 1
ATOM 3930 N N . LYS B 1 243 ? 18.422 -8.156 -23.734 1 65.06 243 LYS B N 1
ATOM 3931 C CA . LYS B 1 243 ? 19.016 -6.828 -23.859 1 65.06 243 LYS B CA 1
ATOM 3932 C C . LYS B 1 243 ? 19.953 -6.531 -22.703 1 65.06 243 LYS B C 1
ATOM 3934 O O . LYS B 1 243 ? 21 -5.902 -22.891 1 65.06 243 LYS B O 1
ATOM 3939 N N . ARG B 1 244 ? 19.672 -6.957 -21.594 1 59.75 244 ARG B N 1
ATOM 3940 C CA . ARG B 1 244 ? 20.531 -6.754 -20.422 1 59.75 244 ARG B CA 1
ATOM 3941 C C . ARG B 1 244 ? 21.828 -7.543 -20.562 1 59.75 244 ARG B C 1
ATOM 3943 O O . ARG B 1 244 ? 22.891 -7.051 -20.203 1 59.75 244 ARG B O 1
ATOM 3950 N N . GLN B 1 245 ? 21.734 -8.703 -21.078 1 56.28 245 GLN B N 1
ATOM 3951 C CA . GLN B 1 245 ? 22.906 -9.555 -21.312 1 56.28 245 GLN B CA 1
ATOM 3952 C C . GLN B 1 245 ? 23.812 -8.953 -22.375 1 56.28 245 GLN B C 1
ATOM 3954 O O . GLN B 1 245 ? 25.031 -9.016 -22.266 1 56.28 245 GLN B O 1
ATOM 3959 N N . LYS B 1 246 ? 23.25 -8.359 -23.344 1 50.31 246 LYS B N 1
ATOM 3960 C CA . LYS B 1 246 ? 24.047 -7.727 -24.391 1 50.31 246 LYS B CA 1
ATOM 3961 C C . LYS B 1 246 ? 24.734 -6.465 -23.875 1 50.31 246 LYS B C 1
ATOM 3963 O O . LYS B 1 246 ? 25.891 -6.195 -24.219 1 50.31 246 LYS B O 1
ATOM 3968 N N . LYS B 1 247 ? 24.078 -5.723 -23 1 49.56 247 LYS B N 1
ATOM 3969 C CA . LYS B 1 247 ? 24.703 -4.52 -22.453 1 49.56 247 LYS B CA 1
ATOM 3970 C C . LYS B 1 247 ? 25.781 -4.875 -21.422 1 49.56 247 LYS B C 1
ATOM 3972 O O . LYS B 1 247 ? 26.797 -4.184 -21.328 1 49.56 247 LYS B O 1
ATOM 3977 N N . GLY B 1 248 ? 25.547 -5.836 -20.578 1 45.16 248 GLY B N 1
ATOM 3978 C CA . GLY B 1 248 ? 26.578 -6.355 -19.688 1 45.16 248 GLY B CA 1
ATOM 3979 C C . GLY B 1 248 ? 27.75 -6.98 -20.438 1 45.16 248 GLY B C 1
ATOM 3980 O O . GLY B 1 248 ? 28.891 -6.93 -19.969 1 45.16 248 GLY B O 1
ATOM 3981 N N . LYS B 1 249 ? 27.453 -7.621 -21.438 1 47.78 249 LYS B N 1
ATOM 3982 C CA . LYS B 1 249 ? 28.531 -8.195 -22.234 1 47.78 249 LYS B CA 1
ATOM 3983 C C . LYS B 1 249 ? 29.281 -7.121 -23.031 1 47.78 249 LYS B C 1
ATOM 3985 O O . LYS B 1 249 ? 30.391 -7.34 -23.484 1 47.78 249 LYS B O 1
ATOM 3990 N N . VAL B 1 250 ? 28.625 -6.039 -23.25 1 42.53 250 VAL B N 1
ATOM 3991 C CA . VAL B 1 250 ? 29.344 -5.008 -23.984 1 42.53 250 VAL B CA 1
ATOM 3992 C C . VAL B 1 250 ? 30.281 -4.246 -23.062 1 42.53 250 VAL B C 1
ATOM 3994 O O . VAL B 1 250 ? 30.594 -3.082 -23.312 1 42.53 250 VAL B O 1
ATOM 3997 N N . GLY B 1 251 ? 30.391 -4.492 -21.812 1 38.41 251 GLY B N 1
ATOM 3998 C CA . GLY B 1 251 ? 31.625 -4.055 -21.188 1 38.41 251 GLY B CA 1
ATOM 3999 C C . GLY B 1 251 ? 32.844 -4.387 -22.016 1 38.41 251 GLY B C 1
ATOM 4000 O O . GLY B 1 251 ? 32.938 -5.473 -22.594 1 38.41 251 GLY B O 1
ATOM 4001 N N . GLY B 1 252 ? 33.406 -3.34 -22.594 1 36.56 252 GLY B N 1
ATOM 4002 C CA . GLY B 1 252 ? 34.625 -3.312 -23.391 1 36.56 252 GLY B CA 1
ATOM 4003 C C . GLY B 1 252 ? 35.688 -4.285 -22.906 1 36.56 252 GLY B C 1
ATOM 4004 O O . GLY B 1 252 ? 35.625 -4.734 -21.766 1 36.56 252 GLY B O 1
ATOM 4005 N N . PRO B 1 253 ? 36.25 -5.039 -23.766 1 35.56 253 PRO B N 1
ATOM 4006 C CA . PRO B 1 253 ? 37.469 -5.773 -23.391 1 35.56 253 PRO B CA 1
ATOM 4007 C C . PRO B 1 253 ? 38.375 -4.977 -22.453 1 35.56 253 PRO B C 1
ATOM 4009 O O . PRO B 1 253 ? 38.531 -3.77 -22.625 1 35.56 253 PRO B O 1
ATOM 4012 N N . CYS B 1 254 ? 38.219 -5.227 -21.188 1 32.41 254 CYS B N 1
ATOM 4013 C CA . CYS B 1 254 ? 39.281 -4.699 -20.344 1 32.41 254 CYS B CA 1
ATOM 4014 C C . CYS B 1 254 ? 40.594 -4.645 -21.125 1 32.41 254 CYS B C 1
ATOM 4016 O O . CYS B 1 254 ? 40.969 -5.621 -21.766 1 32.41 254 CYS B O 1
ATOM 4018 N N . PRO B 1 255 ? 40.969 -3.471 -21.516 1 32.97 255 PRO B N 1
ATOM 4019 C CA . PRO B 1 255 ? 42.281 -3.404 -22.172 1 32.97 255 PRO B CA 1
ATOM 4020 C C . PRO B 1 255 ? 43.312 -4.305 -21.516 1 32.97 255 PRO B C 1
ATOM 4022 O O . PRO B 1 255 ? 43.375 -4.379 -20.281 1 32.97 255 PRO B O 1
ATOM 4025 N N . GLU B 1 256 ? 43.438 -5.57 -22.062 1 29.75 256 GLU B N 1
ATOM 4026 C CA . GLU B 1 256 ? 44.562 -6.43 -21.672 1 29.75 256 GLU B CA 1
ATOM 4027 C C . GLU B 1 256 ? 45.812 -5.605 -21.359 1 29.75 256 GLU B C 1
ATOM 4029 O O . GLU B 1 256 ? 46.312 -4.891 -22.219 1 29.75 256 GLU B O 1
ATOM 4034 N N . SER B 1 257 ? 45.719 -4.996 -20.141 1 28.5 257 SER B N 1
ATOM 4035 C CA . SER B 1 257 ? 46.969 -4.367 -19.688 1 28.5 257 SER B CA 1
ATOM 4036 C C . SER B 1 257 ? 48.188 -5.207 -20.062 1 28.5 257 SER B C 1
ATOM 4038 O O . SER B 1 257 ? 48.281 -6.363 -19.656 1 28.5 257 SER B O 1
ATOM 4040 N N . SER B 1 258 ? 48.594 -5.023 -21.297 1 30.45 258 SER B N 1
ATOM 4041 C CA . SER B 1 258 ? 49.906 -5.527 -21.734 1 30.45 258 SER B CA 1
ATOM 4042 C C . SER B 1 258 ? 50.938 -5.375 -20.641 1 30.45 258 SER B C 1
ATOM 4044 O O . SER B 1 258 ? 51.344 -4.254 -20.312 1 30.45 258 SER B O 1
ATOM 4046 N N . ALA B 1 259 ? 50.844 -6.344 -19.641 1 30.98 259 ALA B N 1
ATOM 4047 C CA . ALA B 1 259 ? 51.906 -6.445 -18.672 1 30.98 259 ALA B CA 1
ATOM 4048 C C . ALA B 1 259 ? 53.281 -6.285 -19.359 1 30.98 259 ALA B C 1
ATOM 4050 O O . ALA B 1 259 ? 53.53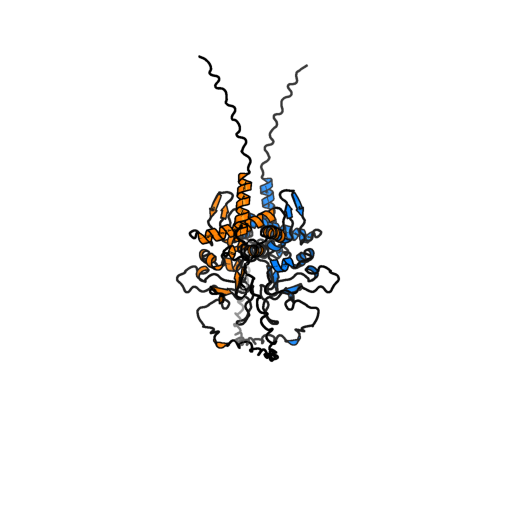1 -6.898 -20.391 1 30.98 259 ALA B O 1
ATOM 4051 N N . PRO B 1 260 ? 53.844 -5.082 -19.219 1 30.88 260 PRO B N 1
ATOM 4052 C CA . PRO B 1 260 ? 55.188 -4.906 -19.812 1 30.88 260 PRO B CA 1
ATOM 4053 C C . PRO B 1 260 ? 56.125 -6.059 -19.5 1 30.88 260 PRO B C 1
ATOM 4055 O O . PRO B 1 260 ? 56.062 -6.633 -18.406 1 30.88 260 PRO B O 1
ATOM 4058 N N . SER B 1 261 ? 56.25 -7.035 -20.516 1 28.56 261 SER B N 1
ATOM 4059 C CA . SER B 1 261 ? 57.281 -8.07 -20.469 1 28.56 261 SER B CA 1
ATOM 4060 C C . SER B 1 261 ? 58.562 -7.523 -19.891 1 28.56 261 SER B C 1
ATOM 4062 O O . SER B 1 261 ? 59.188 -6.621 -20.453 1 28.56 261 SER B O 1
ATOM 4064 N N . SER B 1 262 ? 58.531 -7.34 -18.547 1 29.11 262 SER B N 1
ATOM 4065 C CA . SER B 1 262 ? 59.812 -7.016 -17.922 1 29.11 262 SER B CA 1
ATOM 4066 C C . SER B 1 262 ? 60.906 -7.918 -18.438 1 29.11 262 SER B C 1
ATOM 4068 O O . SER B 1 262 ? 60.812 -9.141 -18.375 1 29.11 262 SER B O 1
ATOM 4070 N N . GLY B 1 263 ? 61.594 -7.508 -19.531 1 27.94 263 GLY B N 1
ATOM 4071 C CA . GLY B 1 263 ? 62.844 -8.008 -20.094 1 27.94 263 GLY B CA 1
ATOM 4072 C C . GLY B 1 263 ? 63.812 -8.508 -19.047 1 27.94 263 GLY B C 1
ATOM 4073 O O . GLY B 1 263 ? 64.062 -7.824 -18.047 1 27.94 263 GLY B O 1
ATOM 4074 N N . ASP B 1 264 ? 63.75 -9.906 -18.828 1 29.19 264 ASP B N 1
ATOM 4075 C CA . ASP B 1 264 ? 64.75 -10.688 -18.078 1 29.19 264 ASP B CA 1
ATOM 4076 C C . ASP B 1 264 ? 66.125 -10.234 -18.391 1 29.19 264 ASP B C 1
ATOM 4078 O O . ASP B 1 264 ? 66.562 -10.32 -19.547 1 29.19 264 ASP B O 1
ATOM 4082 N N . VAL B 1 265 ? 66.5 -9.023 -17.906 1 32.22 265 VAL B N 1
ATOM 4083 C CA . VAL B 1 265 ? 67.938 -8.695 -17.922 1 32.22 265 VAL B CA 1
ATOM 4084 C C . VAL B 1 265 ? 68.75 -9.898 -17.453 1 32.22 265 VAL B C 1
ATOM 4086 O O . VAL B 1 265 ? 68.688 -10.273 -16.281 1 32.22 265 VAL B O 1
ATOM 4089 N N . ILE B 1 266 ? 68.875 -10.891 -18.359 1 30.09 266 ILE B N 1
ATOM 4090 C CA . ILE B 1 266 ? 69.812 -11.977 -18.281 1 30.09 266 ILE B CA 1
ATOM 4091 C C . ILE B 1 266 ? 71.188 -11.414 -17.875 1 30.09 266 ILE B C 1
ATOM 4093 O O . ILE B 1 266 ? 71.812 -10.633 -18.625 1 30.09 266 ILE B O 1
ATOM 4097 N N . MET B 1 267 ? 71.25 -10.953 -16.609 1 23.92 267 MET B N 1
ATOM 4098 C CA . MET B 1 267 ? 72.625 -10.734 -16.141 1 23.92 267 MET B CA 1
ATOM 4099 C C . MET B 1 267 ? 73.562 -11.93 -16.453 1 23.92 267 MET B C 1
ATOM 4101 O O . MET B 1 267 ? 73.25 -13.062 -16.078 1 23.92 267 MET B O 1
ATOM 4105 N N . ALA B 1 268 ? 74.125 -11.852 -17.594 1 29.5 268 ALA B N 1
ATOM 4106 C CA . ALA B 1 268 ? 75.312 -12.578 -18.094 1 29.5 268 ALA B CA 1
ATOM 4107 C C . ALA B 1 268 ? 76.312 -12.82 -17 1 29.5 268 ALA B C 1
ATOM 4109 O O . ALA B 1 268 ? 76.812 -11.875 -16.375 1 29.5 268 ALA B O 1
ATOM 4110 N N . THR B 1 269 ? 76.188 -13.945 -16.109 1 24.67 269 THR B N 1
ATOM 4111 C CA . THR B 1 269 ? 77.5 -14.516 -15.867 1 24.67 269 THR B CA 1
ATOM 4112 C C . THR B 1 269 ? 78.062 -15.172 -17.141 1 24.67 269 THR B C 1
ATOM 4114 O O . THR B 1 269 ? 77.312 -15.852 -17.859 1 24.67 269 THR B O 1
#

Nearest PDB structures (foldseek):
  3nfg-assembly2_J  TM=4.224E-01  e=9.055E+00  Nakaseomyces glabratus
  3nfg-assembly2_J  TM=4.224E-01  e=6.894E+00  Nakaseomyces glabratus

Organism: Laccaria bicolor (strain S238N-H82 / ATCC MYA-4686) (NCBI:txid486041)

Radius of gyration: 36.64 Å; Cα contacts (8 Å, |Δi|>4): 634; chains: 2; bounding box: 119×67×185 Å

Sequence (538 aa):
METMVASVGTPLHAATAASPSQIPPTSPLQSVILPPPVVDPELLSVHSQGAVSRYVVSVNHKGSKYHVLQLSPGPLAPPTPFDIILPPAAAFVSDQTTMTAYPDFSVSSCGWQALFSLVVHPDFLWDCWGPGNLGEFSDVSSLWKCWDEGTAIEGVGRKPPLRMVETEWGSRKDKRSNKGHHAAWRPRQNTTACQKWSQFQFFISRIETSISTGLTASQAVQVLEDTRLTFSMPQLHRKLQTKRQKKGKVGGPCPESSAPSSGDVIMATMETMVASVGTPLHAATAASPSQIPPTSPLQSVILPPPVVDPELLSVHSQGAVSRYVVSVNHKGSKYHVLQLSPGPLAPPTPFDIILPPAAAFVSDQTTMTAYPDFSVSSCGWQALFSLVVHPDFLWDCWGPGNLGEFSDVSSLWKCWDEGTAIEGVGRKPPLRMVETEWGSRKDKRSNKGHHAAWRPRQNTTACQKWSQFQFFISRIETSISTGLTASQAVQVLEDTRLTFSMPQLHRKLQTKRQKKGKVGGPCPESSAPSSGDVIMAT

Foldseek 3Di:
DDDPPPPDDDDPDPPDDPDDPPPPDPPPPPPPP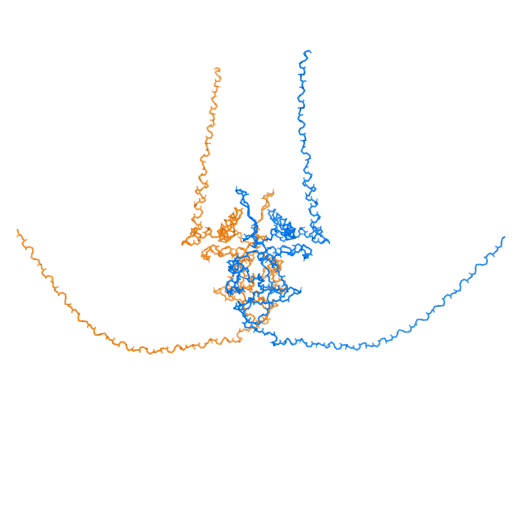PPDPPPDPPVPPPPPDDPAQLQWDWDDDPRDIWIWGALDPDPPDAGDQAIETDFFLCQQDPDSPDDSHHDHDDSVQPDPVSVVVRGDQLLRCCVGLNDDALLPDPALVQLVCCAPPFDGDPRGYTHHRVVVLCVVFAKDADPVVRDIDHGRNFDDPDPVSVVRVVLSVVSVVQLVVVVVVPDDSVRSRVVLRVVCVPHRRVRSSVVVVVVVVVVVVPPPPPPPPPPPPPPPPPPDD/DPDPPPPDDDDPDPPDDPDDPPPPDPPDPPPPPPPDDPPDPPVPPPPPDDPAQLQWDWDDDPNDIWIWGALDDDPPDAGDQAIETDFFLCQQDPPSVDDSHHDRDDSVQPDPVSVVVRGDQLLRCCVGLNDDALLVDPALVQLVCCQPPFDGDPRGYTHHRVVVLCVSFAKDADPVVRDIDHGRNFDDVDPVSVVRVVLSVVSVVQLVVVVVVPDDSVRSRVVLRVVCVPHRRVRSSVVVVVVVVVVVVPPPPPPPPPPPPPPPPPPDD